Protein AF-A0A3L6GAT9-F1 (afdb_monomer)

Nearest PDB structures (foldseek):
  6v62-assembly1_A  TM=6.858E-01  e=1.566E-19  Homo sapiens
  6ox1-assembly2_B  TM=6.968E-01  e=5.888E-19  Homo sapiens
  7edz-assembly1_D  TM=7.170E-01  e=5.098E-13  Homo sapiens
  6ai8-assembly1_A  TM=8.406E-01  e=4.419E-10  Saccharomyces cerevisiae S288C
  6aim-assembly1_A  TM=8.167E-01  e=2.389E-10  Saccharomyces cerevisiae S288C

Mean predicted aligned error: 16.29 Å

InterPro domains:
  IPR007085 DNA/pantothenate metabolism flavoprotein, C-terminal [PF04127] (116-221)
  IPR035929 CoaB-like superfamily [G3DSA:3.40.50.10300] (31-261)
  IPR035929 CoaB-like superfamily [SSF102645] (46-242)
  IPR046341 SET domain superfamily [SSF82199] (352-598)
  IPR050600 SETD3/SETD6 methyltransferase [PTHR13271] (347-695)

Organism: Zea mays (NCBI:txid4577)

Sequence (736 aa):
MAMDPSVAARQSEEAAEAFFRAAPPLRDRDRLAASLADFLARHSAGNGSKQPYCRFLPEDSFLDLFELGEDSEIQVPQSHSSVVKAAISNYRKAIDECLLLKLPFTTIFEYLQLLQMVATSMNCLGHRGMFYLAAAVSDFYVPWESMAKHKIESAGGPLNMQLNQVPKMLFILRKNWAPAAFCVSFKLETDPNILLQKAEMALKKYGMNVVVANELANYKDVVVMVTSNGGRTTMILEKRNLSCEIQIPVACSAVDALKLLDHIIEAARVVYMDELELYFAGDDVGPFSARNELESLNLLLKTMKNLLLTSNTAAKEVLQILHDEIVVKLKSVGKSDDAWMVVQTQNHDAEDSLLKWGEHLEGLDFQGAGRGMIASESICVGDIALEIPESLIISDELLCQSEVFLALKDFNNITSETMLLLWSMRERYNLGSKFKPYFDTLPANFNTGLSFGIDALAALEGTLLFDEIIQARQHLRQQYDELFPLLCTNFPEIFRKDVCTWDDFLWACELWYSNSMMIVLSSGKLSTCLVPVAGLLNHSVSPHILNYGRVDEATKSLKFPLSRPCDAGEQCFLSYGKHPGSHLVTFYGFLPRGDNPYDVIPLDLDTSEDDEGIAAQPSATTSQTTHMVRGTWLSTSGGFPTYGLPQPLLTHLRAALGCEVDEPAAEADMKESDKVVLETILSIFSPMLEALLPEQDDPNRESASWDVKLASDYKDLQRKIVSSIVTSCTSALENL

Foldseek 3Di:
DDDDLVVLLVVLVVLVVVQLVLFDDAPPVVVLLVLLLVLVVLDQADDDDDLVLCVLQPPADPPLQWFQDPVRDIDGPPVCRVSVVVSCVVVVCCVVSSVDDDDDDDDPRNVVVSVLSNQQSCLVNFQRAEAAAPDDDDQWDQRPVRDDPDDDDPVPDDDDGDIDGDRPCLQCSCPPRRVRYAYEEEDEDQDPVCQVVVQVVCCVSSVHQWYWTAHPVQNQFWIWIAGPVRDIDIDGHDDPPDDDDQDDDLDDDLVVLVVSLVVQLLSLLVSQDDPLCVLFQVPHSDPLFLLSNLSSLLVLLVVLVVCCVVDDPSNNVSSVSSNVVSQVSLQCRPPPDPPPFPWDDDDDPLVVVVCVQWDFWDWTQGPQQGIFIFGQAKFAFFGFRGKAFLVQKAWLVVLCPDPLCVQPVPPPPQDSLNSSLLCLLQLLVPPPDPCVSLSVPDDPAAQALLPFDPLLLVLLPLDPLSVVSVVVNVVLVVVLVVPLVVCCVRPVVSRPPVSSDSRSSVRSQLCQLAAWDFALALVRDTTTIGNRVVSSAAAASNAQFEDWHYQDNVRNITTTGGSGMHHNRGTHHYHPDLDELSSCRHRHNHGHPDFRSSHKDKDWDWLDPDDDDDDDDDDDDTDTDIDIFWQLVSRPDCAPPALSGRPSVLVVLLVSVVVDDRDPPDPVSNLVSSLVSLVVLLVVLVVSLVSLDDPDDDPCLVVDDSSNVRSNVVSVNVNNRSVNSNVSSVVRNVVD

Structure (mmCIF, N/CA/C/O backbone):
data_AF-A0A3L6GAT9-F1
#
_entry.id   AF-A0A3L6GAT9-F1
#
loop_
_atom_site.group_PDB
_atom_site.id
_atom_site.type_symbol
_atom_site.label_atom_id
_atom_site.label_alt_id
_atom_site.label_comp_id
_atom_site.label_asym_id
_atom_site.label_entity_id
_atom_site.label_seq_id
_atom_site.pdbx_PDB_ins_code
_atom_site.Cartn_x
_atom_site.Cartn_y
_atom_site.Cartn_z
_atom_site.occupancy
_atom_site.B_iso_or_equiv
_atom_site.auth_seq_id
_atom_site.auth_comp_id
_atom_site.auth_asym_id
_atom_site.auth_atom_id
_atom_site.pdbx_PDB_model_num
ATOM 1 N N . MET A 1 1 ? 15.311 -3.033 39.488 1.00 32.75 1 MET A N 1
ATOM 2 C CA . MET A 1 1 ? 16.610 -2.855 40.177 1.00 32.75 1 MET A CA 1
ATOM 3 C C . MET A 1 1 ? 17.688 -2.796 39.110 1.00 32.75 1 MET A C 1
ATOM 5 O O . MET A 1 1 ? 17.891 -3.794 38.434 1.00 32.75 1 MET A O 1
ATOM 9 N N . ALA A 1 2 ? 18.286 -1.628 38.868 1.00 35.41 2 ALA A N 1
ATOM 10 C CA . ALA A 1 2 ? 19.364 -1.511 37.888 1.00 35.41 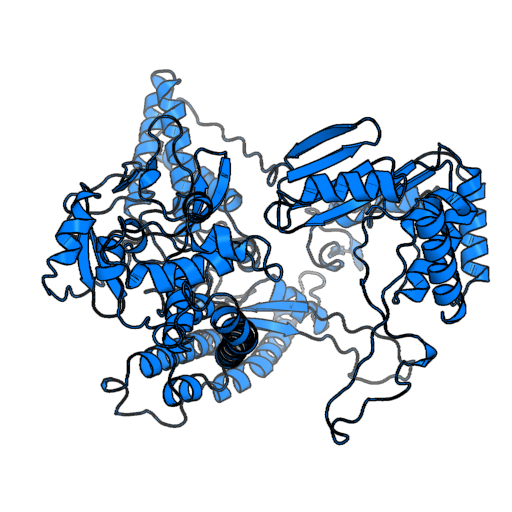2 ALA A CA 1
ATOM 11 C C . ALA A 1 2 ? 20.569 -2.327 38.380 1.00 35.41 2 ALA A C 1
ATOM 13 O O . ALA A 1 2 ? 21.009 -2.142 39.513 1.00 35.41 2 ALA A O 1
ATOM 14 N N . MET A 1 3 ? 21.041 -3.260 37.552 1.00 43.78 3 MET A N 1
ATOM 15 C CA . MET A 1 3 ? 22.268 -4.019 37.798 1.00 43.78 3 MET A CA 1
ATOM 16 C C . MET A 1 3 ? 23.421 -3.045 38.063 1.00 43.78 3 MET A C 1
ATOM 18 O O . MET A 1 3 ? 23.527 -2.024 37.379 1.00 43.78 3 MET A O 1
ATOM 22 N N . ASP A 1 4 ? 24.279 -3.362 39.033 1.00 49.47 4 ASP A N 1
ATOM 23 C CA . ASP A 1 4 ? 25.516 -2.615 39.264 1.00 49.47 4 ASP A CA 1
ATOM 24 C C . ASP A 1 4 ? 26.302 -2.529 37.935 1.00 49.47 4 ASP A C 1
ATOM 26 O O . ASP A 1 4 ? 26.558 -3.572 37.315 1.00 49.47 4 ASP A O 1
ATOM 30 N N . PRO A 1 5 ? 26.677 -1.323 37.464 1.00 54.59 5 PRO A N 1
ATOM 31 C CA . PRO A 1 5 ? 27.430 -1.140 36.224 1.00 54.59 5 PRO A CA 1
ATOM 32 C C . PRO A 1 5 ? 28.702 -1.998 36.145 1.00 54.59 5 PRO A C 1
ATOM 34 O O . PRO A 1 5 ? 29.105 -2.406 35.056 1.00 54.59 5 PRO A O 1
ATOM 37 N N . SER A 1 6 ? 29.317 -2.314 37.290 1.00 58.09 6 SER A N 1
ATOM 38 C CA . SER A 1 6 ? 30.503 -3.173 37.370 1.00 58.09 6 SER A CA 1
ATOM 39 C C . SER A 1 6 ? 30.207 -4.652 37.078 1.00 58.09 6 SER A C 1
ATOM 41 O O . SER A 1 6 ? 31.057 -5.347 36.520 1.00 58.09 6 SER A O 1
ATOM 43 N N . VAL A 1 7 ? 28.996 -5.126 37.383 1.00 61.75 7 VAL A N 1
ATOM 44 C CA . VAL A 1 7 ? 28.541 -6.503 37.126 1.00 61.75 7 VAL A CA 1
ATOM 45 C C . VAL A 1 7 ? 28.149 -6.675 35.659 1.00 61.75 7 VAL A C 1
ATOM 47 O O . VAL A 1 7 ? 28.583 -7.629 35.017 1.00 61.75 7 VAL A O 1
ATOM 50 N N . ALA A 1 8 ? 27.409 -5.717 35.094 1.00 61.12 8 ALA A N 1
ATOM 51 C CA . ALA A 1 8 ? 27.036 -5.730 33.675 1.00 61.12 8 ALA A CA 1
ATOM 52 C C . ALA A 1 8 ? 28.263 -5.638 32.743 1.00 61.12 8 ALA A C 1
ATOM 54 O O . ALA A 1 8 ? 28.286 -6.244 31.668 1.00 61.12 8 ALA A O 1
ATOM 55 N N . ALA A 1 9 ? 29.299 -4.911 33.173 1.00 64.62 9 ALA A N 1
ATOM 56 C CA . ALA A 1 9 ? 30.579 -4.832 32.478 1.00 64.62 9 ALA A CA 1
ATOM 57 C C . ALA A 1 9 ? 31.290 -6.193 32.416 1.00 64.62 9 ALA A C 1
ATOM 59 O O . ALA A 1 9 ? 31.691 -6.616 31.334 1.00 64.62 9 ALA A O 1
ATOM 60 N N . ARG A 1 10 ? 31.396 -6.893 33.555 1.00 70.81 10 ARG A N 1
ATOM 61 C CA . ARG A 1 10 ? 32.027 -8.224 33.629 1.00 70.81 10 ARG A CA 1
ATOM 62 C C . ARG A 1 10 ? 31.291 -9.257 32.781 1.00 70.81 10 ARG A C 1
ATOM 64 O O . ARG A 1 10 ? 31.927 -9.979 32.028 1.00 70.81 10 ARG A O 1
ATOM 71 N N . GLN A 1 11 ? 29.959 -9.262 32.822 1.00 75.12 11 GLN A N 1
ATOM 72 C CA . GLN A 1 11 ? 29.154 -10.165 31.991 1.00 75.12 11 GLN A CA 1
ATOM 73 C C . GLN A 1 11 ? 29.335 -9.908 30.490 1.00 75.12 11 GLN A C 1
ATOM 75 O O . GLN A 1 11 ? 29.373 -10.848 29.701 1.00 75.12 11 GLN A O 1
ATOM 80 N N . SER A 1 12 ? 29.465 -8.640 30.086 1.00 74.12 12 SER A N 1
ATOM 81 C CA . SER A 1 12 ? 29.700 -8.291 28.680 1.00 74.12 12 SER A CA 1
ATOM 82 C C . SER A 1 12 ? 31.078 -8.764 28.205 1.00 74.12 12 SER A C 1
ATOM 84 O O . SER A 1 12 ? 31.193 -9.276 27.094 1.00 74.12 12 SER A O 1
ATOM 86 N N . GLU A 1 13 ? 32.105 -8.621 29.049 1.00 80.69 13 GLU A N 1
ATOM 87 C CA . GLU A 1 13 ? 33.470 -9.098 28.785 1.00 80.69 13 GLU A CA 1
ATOM 88 C C . GLU A 1 13 ? 33.520 -10.633 28.681 1.00 80.69 13 GLU A C 1
ATOM 90 O O . GLU A 1 13 ? 33.992 -11.157 27.673 1.00 80.69 13 GLU A O 1
ATOM 95 N N . GLU A 1 14 ? 32.942 -11.353 29.647 1.00 82.12 14 GLU A N 1
ATOM 96 C CA . GLU A 1 14 ? 32.884 -12.824 29.645 1.00 82.12 14 GLU A CA 1
ATOM 97 C C . GLU A 1 14 ? 32.132 -13.381 28.426 1.00 82.12 14 GLU A C 1
ATOM 99 O O . GLU A 1 14 ? 32.587 -14.336 27.790 1.00 82.12 14 GLU A O 1
ATOM 104 N N . ALA A 1 15 ? 31.001 -12.770 28.057 1.00 82.31 15 ALA A N 1
ATOM 105 C CA . ALA A 1 15 ? 30.215 -13.187 26.897 1.00 82.31 15 ALA A CA 1
ATOM 106 C C . ALA A 1 15 ? 30.979 -12.998 25.578 1.00 82.31 15 ALA A C 1
ATOM 108 O O . ALA A 1 15 ? 30.905 -13.846 24.686 1.00 82.31 15 ALA A O 1
ATOM 109 N N . ALA A 1 16 ? 31.740 -11.910 25.446 1.00 84.62 16 ALA A N 1
ATOM 110 C CA . ALA A 1 16 ? 32.563 -11.689 24.266 1.00 84.62 16 ALA A CA 1
ATOM 111 C C . ALA A 1 16 ? 33.747 -12.656 24.193 1.00 84.62 16 ALA A C 1
ATOM 113 O O . ALA A 1 16 ? 34.028 -13.195 23.125 1.00 84.62 16 ALA A O 1
ATOM 114 N N . GLU A 1 17 ? 34.415 -12.927 25.316 1.00 84.75 17 GLU A N 1
ATOM 115 C CA . GLU A 1 17 ? 35.483 -13.930 25.371 1.00 84.75 17 GLU A CA 1
ATOM 116 C C . GLU A 1 17 ? 34.977 -15.335 25.030 1.00 84.75 17 GLU A C 1
ATOM 118 O O . GLU A 1 17 ? 35.671 -16.102 24.359 1.00 84.75 17 GLU A O 1
ATOM 123 N N . ALA A 1 18 ? 33.774 -15.695 25.480 1.00 83.38 18 ALA A N 1
ATOM 124 C CA . ALA A 1 18 ? 33.131 -16.946 25.095 1.00 83.38 18 ALA A CA 1
ATOM 125 C C . ALA A 1 18 ? 32.853 -16.992 23.583 1.00 83.38 18 ALA A C 1
ATOM 127 O O . ALA A 1 18 ? 33.202 -17.977 22.933 1.00 83.38 18 ALA A O 1
ATOM 128 N N . PHE A 1 19 ? 32.317 -15.910 23.008 1.00 87.56 19 PHE A N 1
ATOM 129 C CA . PHE A 1 19 ? 32.063 -15.809 21.569 1.00 87.56 19 PHE A CA 1
ATOM 130 C C . PHE A 1 19 ? 33.339 -15.970 20.735 1.00 87.56 19 PHE A C 1
ATOM 132 O O . PHE A 1 19 ? 33.370 -16.787 19.819 1.00 87.56 19 PHE A O 1
ATOM 139 N N . PHE A 1 20 ? 34.415 -15.245 21.062 1.00 86.75 20 PHE A N 1
ATOM 140 C CA . PHE A 1 20 ? 35.669 -15.330 20.304 1.00 86.75 20 PHE A CA 1
ATOM 141 C C . PHE A 1 20 ? 36.368 -16.683 20.447 1.00 86.75 20 PHE A C 1
ATOM 143 O O . PHE A 1 20 ? 37.030 -17.114 19.507 1.00 86.75 20 PHE A O 1
ATOM 150 N N . ARG A 1 21 ? 36.208 -17.378 21.582 1.00 82.94 21 ARG A N 1
ATOM 151 C CA . ARG A 1 21 ? 36.692 -18.761 21.737 1.00 82.94 21 ARG A CA 1
ATOM 152 C C . ARG A 1 21 ? 35.924 -19.754 20.870 1.00 82.94 21 ARG A C 1
ATOM 154 O O . ARG A 1 21 ? 36.525 -20.705 20.387 1.00 82.94 21 ARG A O 1
ATOM 161 N N . ALA A 1 22 ? 34.625 -19.533 20.691 1.00 78.44 22 ALA A N 1
ATOM 162 C CA . ALA A 1 22 ? 33.768 -20.373 19.862 1.00 78.44 22 ALA A CA 1
ATOM 163 C C . ALA A 1 22 ? 33.814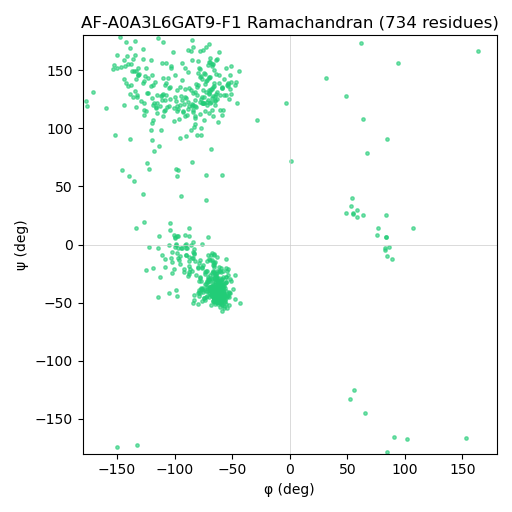 -20.002 18.367 1.00 78.44 22 ALA A C 1
ATOM 165 O O . ALA A 1 22 ? 33.207 -20.694 17.555 1.00 78.44 22 ALA A O 1
ATOM 166 N N . ALA A 1 23 ? 34.497 -18.918 17.990 1.00 83.75 23 ALA A N 1
ATOM 167 C CA . ALA A 1 23 ? 34.569 -18.457 16.610 1.00 83.75 23 ALA A CA 1
ATOM 168 C C . ALA A 1 23 ? 35.565 -19.290 15.775 1.00 83.75 23 ALA A C 1
ATOM 170 O O . ALA A 1 23 ? 36.632 -19.655 16.279 1.00 83.75 23 ALA A O 1
ATOM 171 N N . PRO A 1 24 ? 35.281 -19.547 14.485 1.00 83.62 24 PRO A N 1
ATOM 172 C CA . PRO A 1 24 ? 36.266 -20.130 13.582 1.00 83.62 24 PRO A CA 1
ATOM 173 C C . PRO A 1 24 ? 37.485 -19.207 13.393 1.00 83.62 24 PRO A C 1
ATOM 175 O O . PRO A 1 24 ? 37.400 -17.996 13.631 1.00 83.62 24 PRO A O 1
ATOM 178 N N . PRO A 1 25 ? 38.635 -19.743 12.943 1.00 81.62 25 PRO A N 1
ATOM 179 C CA . PRO A 1 25 ? 39.777 -18.922 12.561 1.00 81.62 25 PRO A CA 1
ATOM 180 C C . PRO A 1 25 ? 39.405 -17.941 11.445 1.00 81.62 25 PRO A C 1
ATOM 182 O O . PRO A 1 25 ? 38.805 -18.337 10.447 1.00 81.62 25 PRO A O 1
ATOM 185 N N . LEU A 1 26 ? 39.812 -16.678 11.587 1.00 81.44 26 LEU A N 1
ATOM 186 C CA . LEU A 1 26 ? 39.624 -15.684 10.535 1.00 81.44 26 LEU A CA 1
ATOM 187 C C . LEU A 1 26 ? 40.509 -16.024 9.328 1.00 81.44 26 LEU A C 1
ATOM 189 O O . LEU A 1 26 ? 41.736 -16.118 9.455 1.00 81.44 26 LEU A O 1
ATOM 193 N N . ARG A 1 27 ? 39.891 -16.184 8.158 1.00 76.94 27 ARG A N 1
ATOM 194 C CA . ARG A 1 27 ? 40.597 -16.419 6.894 1.00 76.94 27 ARG A CA 1
ATOM 195 C C . ARG A 1 27 ? 41.519 -15.236 6.571 1.00 76.94 27 ARG A C 1
ATOM 197 O O . ARG A 1 27 ? 41.159 -14.087 6.798 1.00 76.94 27 ARG A O 1
ATOM 204 N N . ASP A 1 28 ? 42.722 -15.519 6.070 1.00 77.50 28 ASP A N 1
ATOM 205 C CA . ASP A 1 28 ? 43.710 -14.512 5.640 1.00 77.50 28 ASP A CA 1
ATOM 206 C C . ASP A 1 28 ? 44.088 -13.452 6.701 1.00 77.50 28 ASP A C 1
ATOM 208 O O . ASP A 1 28 ? 44.513 -12.341 6.369 1.00 77.50 28 ASP A O 1
ATOM 212 N N . ARG A 1 29 ? 43.981 -13.798 7.994 1.00 81.00 29 ARG A N 1
ATOM 213 C CA . ARG A 1 29 ? 44.222 -12.894 9.135 1.00 81.00 29 ARG A CA 1
ATOM 214 C C . ARG A 1 29 ? 45.520 -12.088 9.036 1.00 81.00 29 ARG A C 1
ATOM 216 O O . ARG A 1 29 ? 45.495 -10.886 9.285 1.00 81.00 29 ARG A O 1
ATOM 223 N N . ASP A 1 30 ? 46.639 -12.724 8.691 1.00 80.19 30 ASP A N 1
ATOM 224 C CA . ASP A 1 30 ? 47.949 -12.057 8.647 1.00 80.19 30 ASP A CA 1
ATOM 225 C C . ASP A 1 30 ? 48.032 -11.029 7.512 1.00 80.19 30 ASP A C 1
ATOM 227 O O . ASP A 1 30 ? 48.569 -9.935 7.696 1.00 80.19 30 ASP A O 1
ATOM 231 N N . ARG A 1 31 ? 47.427 -11.334 6.357 1.00 80.00 31 ARG A N 1
ATOM 232 C CA . ARG A 1 31 ? 47.324 -10.401 5.228 1.00 80.00 31 ARG A CA 1
ATOM 233 C C . ARG A 1 31 ? 46.460 -9.198 5.600 1.00 80.00 31 ARG A C 1
ATOM 235 O O . ARG A 1 31 ? 46.859 -8.065 5.349 1.00 80.00 31 ARG A O 1
ATOM 242 N N . LEU A 1 32 ? 45.310 -9.436 6.233 1.00 80.38 32 LEU A N 1
ATOM 243 C CA . LEU A 1 32 ? 44.405 -8.379 6.693 1.00 80.38 32 LEU A CA 1
ATOM 244 C C . LEU A 1 32 ? 45.062 -7.485 7.750 1.00 80.38 32 LEU A C 1
ATOM 246 O O . LEU A 1 32 ? 44.951 -6.263 7.679 1.00 80.38 32 LEU A O 1
ATOM 250 N N . ALA A 1 33 ? 45.787 -8.082 8.700 1.00 78.81 33 ALA A N 1
ATOM 251 C CA . ALA A 1 33 ? 46.545 -7.347 9.706 1.00 78.81 33 ALA A CA 1
ATOM 252 C C . ALA A 1 33 ? 47.640 -6.476 9.070 1.00 78.81 33 ALA A C 1
ATOM 254 O O . ALA A 1 33 ? 47.794 -5.319 9.457 1.00 78.81 33 ALA A O 1
ATOM 255 N N . ALA A 1 34 ? 48.354 -6.992 8.064 1.00 75.31 34 ALA A N 1
ATOM 256 C CA . ALA A 1 34 ? 49.355 -6.230 7.323 1.00 75.31 34 ALA A CA 1
ATOM 257 C C . ALA A 1 34 ? 48.733 -5.061 6.541 1.00 75.31 34 ALA A C 1
ATOM 259 O O . ALA A 1 34 ? 49.227 -3.940 6.639 1.00 75.31 34 ALA A O 1
ATOM 260 N N . SER A 1 35 ? 47.621 -5.285 5.829 1.00 75.38 35 SER A N 1
ATOM 261 C CA . SER A 1 35 ? 46.900 -4.226 5.106 1.00 75.38 35 SER A CA 1
ATOM 262 C C . SER A 1 35 ? 46.361 -3.140 6.039 1.00 75.38 35 SER A C 1
ATOM 264 O O . SER A 1 35 ? 46.437 -1.958 5.719 1.00 75.38 35 SER A O 1
ATOM 266 N N . LEU A 1 36 ? 45.852 -3.521 7.212 1.00 75.38 36 LEU A N 1
ATOM 267 C CA . LEU A 1 36 ? 45.371 -2.579 8.219 1.00 75.38 36 LEU A CA 1
ATOM 268 C C . LEU A 1 36 ? 46.516 -1.772 8.847 1.00 75.38 36 LEU A C 1
ATOM 270 O O . LEU A 1 36 ? 46.395 -0.559 9.007 1.00 75.38 36 LEU A O 1
ATOM 274 N N . ALA A 1 37 ? 47.632 -2.422 9.182 1.00 73.81 37 ALA A N 1
ATOM 275 C CA . ALA A 1 37 ? 48.813 -1.750 9.718 1.00 73.81 37 ALA A CA 1
ATOM 276 C C . ALA A 1 37 ? 49.393 -0.743 8.714 1.00 73.81 37 ALA A C 1
ATOM 278 O O . ALA A 1 37 ? 49.726 0.380 9.086 1.00 73.81 37 ALA A O 1
ATOM 279 N N . ASP A 1 38 ? 49.455 -1.128 7.440 1.00 70.75 38 ASP A N 1
ATOM 280 C CA . ASP A 1 38 ? 49.905 -0.279 6.343 1.00 70.75 38 ASP A CA 1
ATOM 281 C C . ASP A 1 38 ? 48.975 0.924 6.111 1.00 70.75 38 ASP A C 1
ATOM 283 O O . ASP A 1 38 ? 49.433 2.063 6.009 1.00 70.75 38 ASP A O 1
ATOM 287 N N . PHE A 1 39 ? 47.660 0.695 6.126 1.00 69.25 39 PHE A N 1
ATOM 288 C CA . PHE A 1 39 ? 46.654 1.752 6.026 1.00 69.25 39 PHE A CA 1
ATOM 289 C C . PHE A 1 39 ? 46.784 2.782 7.160 1.00 69.25 39 PHE A C 1
ATOM 291 O O . PHE A 1 39 ? 46.800 3.989 6.909 1.00 69.25 39 PHE A O 1
ATOM 298 N N . LEU A 1 40 ? 46.930 2.315 8.405 1.00 64.38 40 LEU A N 1
ATOM 299 C CA . LEU A 1 40 ? 47.051 3.173 9.588 1.00 64.38 40 LEU A CA 1
ATOM 300 C C . LEU A 1 40 ? 48.399 3.895 9.672 1.00 64.38 40 LEU A C 1
ATOM 302 O O . LEU A 1 40 ? 48.452 5.027 10.145 1.00 64.38 40 LEU A O 1
ATOM 306 N N . ALA A 1 41 ? 49.484 3.282 9.192 1.00 61.84 41 ALA A N 1
ATOM 307 C CA . ALA A 1 41 ? 50.794 3.928 9.129 1.00 61.84 41 ALA A CA 1
ATOM 308 C C . ALA A 1 41 ? 50.795 5.153 8.198 1.00 61.84 41 ALA A C 1
ATOM 310 O O . ALA A 1 41 ? 51.527 6.113 8.438 1.00 61.84 41 ALA A O 1
ATOM 311 N N . ARG A 1 42 ? 49.958 5.133 7.154 1.00 61.31 42 ARG A N 1
ATOM 312 C CA . ARG A 1 42 ? 49.856 6.202 6.151 1.00 61.31 42 ARG A CA 1
ATOM 313 C C . ARG A 1 42 ? 48.879 7.320 6.537 1.00 61.31 42 ARG A C 1
ATOM 315 O O . ARG A 1 42 ? 48.948 8.392 5.944 1.00 61.31 42 ARG A O 1
ATOM 322 N N . HIS A 1 43 ? 48.013 7.122 7.541 1.00 53.16 43 HIS A N 1
ATOM 323 C CA . HIS A 1 43 ? 46.888 8.029 7.805 1.00 53.16 43 HIS A CA 1
ATOM 324 C C . HIS A 1 43 ? 46.692 8.375 9.280 1.00 53.16 43 HIS A C 1
ATOM 326 O O . HIS A 1 43 ? 46.499 7.514 10.134 1.00 53.16 43 HIS A O 1
ATOM 332 N N . SER A 1 44 ? 46.634 9.679 9.574 1.00 40.69 44 SER A N 1
ATOM 333 C CA . SER A 1 44 ? 46.157 10.189 10.863 1.00 40.69 44 SER A CA 1
ATOM 334 C C . SER A 1 44 ? 45.285 11.450 10.736 1.00 40.69 44 SER A C 1
ATOM 336 O O . SER A 1 44 ? 45.608 12.475 11.328 1.00 40.69 44 SER A O 1
ATOM 338 N N . ALA A 1 45 ? 44.166 11.362 9.995 1.00 31.77 45 ALA A N 1
ATOM 339 C CA . ALA A 1 45 ? 42.954 12.198 10.148 1.00 31.77 45 ALA A CA 1
ATOM 340 C C . ALA A 1 45 ? 41.802 11.786 9.183 1.00 31.77 45 ALA A C 1
ATOM 342 O O . ALA A 1 45 ? 41.990 11.841 7.976 1.00 31.77 45 ALA A O 1
ATOM 343 N N . GLY A 1 46 ? 40.615 11.465 9.738 1.00 30.12 46 GLY A N 1
ATOM 344 C CA . GLY A 1 46 ? 39.256 11.832 9.251 1.00 30.12 46 GLY A CA 1
ATOM 345 C C . GLY A 1 46 ? 38.484 11.015 8.172 1.00 30.12 46 GLY A C 1
ATOM 346 O O . GLY A 1 46 ? 38.556 11.361 7.004 1.00 30.12 46 GLY A O 1
ATOM 347 N N . ASN A 1 47 ? 37.670 10.033 8.627 1.00 29.91 47 ASN A N 1
ATOM 348 C CA . ASN A 1 47 ? 36.259 9.591 8.340 1.00 29.91 47 ASN A CA 1
ATOM 349 C C . ASN A 1 47 ? 35.574 9.743 6.945 1.00 29.91 47 ASN A C 1
ATOM 351 O O . ASN A 1 47 ? 35.637 10.820 6.375 1.00 29.91 47 ASN A O 1
ATOM 355 N N . GLY A 1 48 ? 34.712 8.850 6.394 1.00 29.91 48 GLY A N 1
ATOM 356 C CA . GLY A 1 48 ? 34.156 7.509 6.725 1.00 29.91 48 GLY A CA 1
ATOM 357 C C . GLY A 1 48 ? 32.874 7.139 5.887 1.00 29.91 48 GLY A C 1
ATOM 358 O O . GLY A 1 48 ? 32.246 8.034 5.328 1.00 29.91 48 GLY A O 1
ATOM 359 N N . SER A 1 49 ? 32.444 5.849 5.900 1.00 31.25 49 SER A N 1
ATOM 360 C CA . SER A 1 49 ? 31.112 5.230 5.544 1.00 31.25 49 SER A CA 1
ATOM 361 C C . SER A 1 49 ? 30.798 4.663 4.122 1.00 31.25 49 SER A C 1
ATOM 363 O O . SER A 1 49 ? 31.435 5.042 3.148 1.00 31.25 49 SER A O 1
ATOM 365 N N . LYS A 1 50 ? 29.814 3.718 4.083 1.00 41.69 50 LYS A N 1
ATOM 366 C CA . LYS A 1 50 ? 29.151 2.918 3.002 1.00 41.69 50 LYS A CA 1
ATOM 367 C C . LYS A 1 50 ? 29.596 3.241 1.581 1.00 41.69 50 LYS A C 1
ATOM 369 O O . LYS A 1 50 ? 29.353 4.377 1.212 1.00 41.69 50 LYS A O 1
ATOM 374 N N . GLN A 1 51 ? 30.118 2.256 0.814 1.00 53.69 51 GLN A N 1
ATOM 375 C CA . GLN A 1 51 ? 30.624 2.372 -0.582 1.00 53.69 51 GLN A CA 1
ATOM 376 C C . GLN A 1 51 ? 30.514 3.821 -1.106 1.00 53.69 51 GLN A C 1
ATOM 378 O O . GLN A 1 51 ? 29.594 4.137 -1.860 1.00 53.69 51 GLN A O 1
ATOM 383 N N . PRO A 1 52 ? 31.363 4.742 -0.606 1.00 55.59 52 PRO A N 1
ATOM 384 C CA . PRO A 1 52 ? 30.993 6.160 -0.488 1.00 55.59 52 PRO A CA 1
ATOM 385 C C . PRO A 1 52 ? 30.797 6.843 -1.826 1.00 55.59 52 PRO A C 1
ATOM 387 O O . PRO A 1 52 ? 30.153 7.886 -1.880 1.00 55.59 52 PRO A O 1
ATOM 390 N N . TYR A 1 53 ? 31.329 6.222 -2.869 1.00 61.72 53 TYR A N 1
ATOM 391 C CA . TYR A 1 53 ? 31.295 6.663 -4.246 1.00 61.72 53 TYR A CA 1
ATOM 392 C C . TYR A 1 53 ? 30.218 5.938 -5.064 1.00 61.72 53 TYR A C 1
ATOM 394 O O . TYR A 1 53 ? 29.766 6.490 -6.055 1.00 61.72 53 TYR A O 1
ATOM 402 N N . CYS A 1 54 ? 29.749 4.763 -4.624 1.00 54.78 54 CYS A N 1
ATOM 403 C CA . CYS A 1 54 ? 28.720 3.987 -5.323 1.00 54.78 54 CYS A CA 1
ATOM 404 C C . CYS A 1 54 ? 27.300 4.486 -5.044 1.00 54.78 54 CYS A C 1
ATOM 406 O O . CYS A 1 54 ? 26.451 4.355 -5.901 1.00 54.78 54 CYS A O 1
ATOM 408 N N . ARG A 1 55 ? 27.040 5.126 -3.897 1.00 54.28 55 ARG A N 1
ATOM 409 C CA . ARG A 1 55 ? 25.734 5.770 -3.618 1.00 54.28 55 ARG A CA 1
ATOM 410 C C . ARG A 1 55 ? 25.403 6.962 -4.523 1.00 54.28 55 ARG A C 1
ATOM 412 O O . ARG A 1 55 ? 24.301 7.485 -4.455 1.00 54.28 55 ARG A O 1
ATOM 419 N N . PHE A 1 56 ? 26.414 7.490 -5.209 1.00 58.22 56 PHE A N 1
ATOM 420 C CA . PHE A 1 56 ? 26.250 8.575 -6.170 1.00 58.22 56 PHE A CA 1
ATOM 421 C C . PHE A 1 56 ? 26.106 8.031 -7.582 1.00 58.22 56 PHE A C 1
ATOM 423 O O . PHE A 1 56 ? 25.805 8.808 -8.475 1.00 58.22 56 PHE A O 1
ATOM 430 N N . LEU A 1 57 ? 26.353 6.734 -7.782 1.00 56.75 57 LEU A N 1
ATOM 431 C CA . LEU A 1 57 ? 25.982 6.085 -9.021 1.00 56.75 57 LEU A CA 1
ATOM 432 C C . LEU A 1 57 ? 24.448 5.986 -9.039 1.00 56.75 57 LEU A C 1
ATOM 434 O O . LEU A 1 57 ? 23.852 5.823 -7.968 1.00 56.75 57 LEU A O 1
ATOM 438 N N . PRO A 1 58 ? 23.827 6.134 -10.215 1.00 53.75 58 PRO A N 1
ATOM 439 C CA . PRO A 1 58 ? 22.432 5.765 -10.425 1.00 53.75 58 PRO A CA 1
ATOM 440 C C . PRO A 1 58 ? 22.103 4.403 -9.788 1.00 53.75 58 PRO A C 1
ATOM 442 O O . PRO A 1 58 ? 22.979 3.541 -9.702 1.00 53.75 58 PRO A O 1
ATOM 445 N N . GLU A 1 59 ? 20.860 4.206 -9.334 1.00 47.25 59 GLU A N 1
ATOM 446 C CA . GLU A 1 59 ? 20.394 2.906 -8.801 1.00 47.25 59 GLU A CA 1
ATOM 447 C C . GLU A 1 59 ? 20.227 1.829 -9.895 1.00 47.25 59 GLU A C 1
ATOM 449 O O . GLU A 1 59 ? 19.769 0.725 -9.604 1.00 47.25 59 GLU A O 1
ATOM 454 N N . ASP A 1 60 ? 20.630 2.145 -11.127 1.00 46.84 60 ASP A N 1
ATOM 455 C CA . ASP A 1 60 ? 20.680 1.248 -12.279 1.00 46.84 60 ASP A CA 1
ATOM 456 C C . ASP A 1 60 ? 21.630 0.059 -12.035 1.00 46.84 60 ASP A C 1
ATOM 458 O O . ASP A 1 60 ? 22.462 0.062 -11.114 1.00 46.84 60 ASP A O 1
ATOM 462 N N . SER A 1 61 ? 21.538 -0.980 -12.873 1.00 46.41 61 SER A N 1
ATOM 463 C CA . SER A 1 61 ? 22.493 -2.086 -12.816 1.00 46.41 61 SER A CA 1
ATOM 464 C C . SER A 1 61 ? 23.910 -1.538 -12.994 1.00 46.41 61 SER A C 1
ATOM 466 O O . SER A 1 61 ? 24.153 -0.634 -13.788 1.00 46.41 61 SER A O 1
ATOM 468 N N . PHE A 1 62 ? 24.888 -2.090 -12.272 1.00 46.56 62 PHE A N 1
ATOM 469 C CA . PHE A 1 62 ? 26.283 -1.631 -12.336 1.00 46.56 62 PHE A CA 1
ATOM 470 C C . PHE A 1 62 ? 26.850 -1.608 -13.770 1.00 46.56 62 PHE A C 1
ATOM 472 O O . PHE A 1 62 ? 27.757 -0.825 -14.052 1.00 46.56 62 PHE A O 1
ATOM 479 N N . LEU A 1 63 ? 26.314 -2.455 -14.654 1.00 53.09 63 LEU A N 1
ATOM 480 C CA . LEU A 1 63 ? 26.680 -2.529 -16.067 1.00 53.09 63 LEU A CA 1
ATOM 481 C C . LEU A 1 63 ? 26.043 -1.414 -16.917 1.00 53.09 63 LEU A C 1
ATOM 483 O O . LEU A 1 63 ? 26.700 -0.939 -17.833 1.00 53.09 63 LEU A O 1
ATOM 487 N N . ASP A 1 64 ? 24.867 -0.893 -16.544 1.00 62.66 64 ASP A N 1
ATOM 488 C CA . ASP A 1 64 ? 24.161 0.213 -17.234 1.00 62.66 64 ASP A CA 1
ATOM 489 C C . ASP A 1 64 ? 24.905 1.563 -17.120 1.00 62.66 64 ASP A C 1
ATOM 491 O O . ASP A 1 64 ? 24.556 2.581 -17.725 1.00 62.66 64 ASP A O 1
ATOM 495 N N . LEU A 1 65 ? 25.961 1.589 -16.308 1.00 57.75 65 LEU A N 1
ATOM 496 C CA . LEU A 1 65 ? 26.872 2.718 -16.160 1.00 57.75 65 LEU A CA 1
ATOM 497 C C . LEU A 1 65 ? 27.954 2.747 -17.245 1.00 57.75 65 LEU A C 1
ATOM 499 O O . LEU A 1 65 ? 28.761 3.679 -17.251 1.00 57.75 65 LEU A O 1
ATOM 503 N N . PHE A 1 66 ? 28.001 1.747 -18.126 1.00 72.31 66 PHE A N 1
ATOM 504 C CA . PHE A 1 66 ? 29.012 1.594 -19.161 1.00 72.31 66 PHE A CA 1
ATOM 505 C C . PHE A 1 66 ? 28.365 1.290 -20.523 1.00 72.31 66 PHE A C 1
ATOM 507 O O . PHE A 1 66 ? 27.335 0.636 -20.598 1.00 72.31 66 PHE A O 1
ATOM 514 N N . GLU A 1 67 ? 28.968 1.787 -21.599 1.00 74.12 67 GLU A N 1
ATOM 515 C CA . GLU A 1 67 ? 28.603 1.524 -22.998 1.00 74.12 67 GLU A CA 1
ATOM 516 C C . GLU A 1 67 ? 29.875 1.225 -23.794 1.00 74.12 67 GLU A C 1
ATOM 518 O O . GLU A 1 67 ? 30.974 1.558 -23.351 1.00 74.12 67 GLU A O 1
ATOM 523 N N . LEU A 1 68 ? 29.762 0.628 -24.973 1.00 76.06 68 LEU A N 1
ATOM 524 C CA . LEU A 1 68 ? 30.905 0.431 -25.861 1.00 76.06 68 LEU A CA 1
ATOM 525 C C . LEU A 1 68 ? 31.010 1.592 -26.858 1.00 76.06 68 LEU A C 1
ATOM 527 O O . LEU A 1 68 ? 30.053 1.929 -27.549 1.00 76.06 68 LEU A O 1
ATOM 531 N N . GLY A 1 69 ? 32.173 2.250 -26.880 1.00 67.12 69 GLY A N 1
ATOM 532 C CA . GLY A 1 69 ? 32.482 3.328 -27.822 1.00 67.12 69 GLY A CA 1
ATOM 533 C C . GLY A 1 69 ? 32.997 2.811 -29.170 1.00 67.12 69 GLY A C 1
ATOM 534 O O . GLY A 1 69 ? 33.358 1.644 -29.285 1.00 67.12 69 GLY A O 1
ATOM 535 N N . GLU A 1 70 ? 33.112 3.710 -30.157 1.00 69.38 70 GLU A N 1
ATOM 536 C CA . GLU A 1 70 ? 33.427 3.414 -31.579 1.00 69.38 70 GLU A CA 1
ATOM 537 C C . GLU A 1 70 ? 34.703 2.568 -31.824 1.00 69.38 70 GLU A C 1
ATOM 539 O O . GLU A 1 70 ? 34.848 1.941 -32.868 1.00 69.38 70 GLU A O 1
ATOM 544 N N . ASP A 1 71 ? 35.639 2.521 -30.868 1.00 72.25 71 ASP A N 1
ATOM 545 C CA . ASP A 1 71 ? 36.883 1.735 -30.954 1.00 72.25 71 ASP A CA 1
ATOM 546 C C . ASP A 1 71 ? 36.845 0.435 -30.107 1.00 72.25 71 ASP A C 1
ATOM 548 O O . ASP A 1 71 ? 37.892 -0.116 -29.758 1.00 72.25 71 ASP A O 1
ATOM 552 N N . SER A 1 72 ? 35.653 -0.046 -29.721 1.00 65.94 72 SER A N 1
ATOM 553 C CA . SER A 1 72 ? 35.455 -1.149 -28.755 1.00 65.94 72 SER A CA 1
ATOM 554 C C . SER A 1 72 ? 36.064 -0.880 -27.368 1.00 65.94 72 SER A C 1
ATOM 556 O O . SER A 1 72 ? 36.381 -1.801 -26.611 1.00 65.94 72 SER A O 1
ATOM 558 N N . GLU A 1 73 ? 36.247 0.394 -27.015 1.00 64.56 73 GLU A N 1
ATOM 559 C CA . GLU A 1 73 ? 36.633 0.793 -25.664 1.00 64.56 73 GLU A CA 1
ATOM 560 C C . GLU A 1 73 ? 35.382 0.961 -24.799 1.00 64.56 73 GLU A C 1
ATOM 562 O O . GLU A 1 73 ? 34.413 1.592 -25.214 1.00 64.56 73 GLU A O 1
ATOM 567 N N . ILE A 1 74 ? 35.412 0.429 -23.575 1.00 74.69 74 ILE A N 1
ATOM 568 C CA . ILE A 1 74 ? 34.337 0.625 -22.598 1.00 74.69 74 ILE A CA 1
ATOM 569 C C . ILE A 1 74 ? 34.326 2.100 -22.179 1.00 74.69 74 ILE A C 1
ATOM 571 O O . ILE A 1 74 ? 35.275 2.604 -21.568 1.00 74.69 74 ILE A O 1
ATOM 575 N N . GLN A 1 75 ? 33.240 2.784 -22.500 1.00 79.25 75 GLN A N 1
ATOM 576 C CA . GLN A 1 75 ? 32.961 4.173 -22.173 1.00 79.25 75 GLN A CA 1
ATOM 577 C C . GLN A 1 75 ? 31.775 4.261 -21.209 1.00 79.25 75 GLN A C 1
ATOM 579 O O . GLN A 1 75 ? 31.226 3.260 -20.769 1.00 79.25 75 GLN A O 1
ATOM 584 N N . VAL A 1 76 ? 31.444 5.474 -20.783 1.00 78.50 76 VAL A N 1
ATOM 585 C CA . VAL A 1 76 ? 30.303 5.738 -19.904 1.00 78.50 76 VAL A CA 1
ATOM 586 C C . VAL A 1 76 ? 29.316 6.587 -20.701 1.00 78.50 76 VAL A C 1
ATOM 588 O O . VAL A 1 76 ? 29.752 7.656 -21.154 1.00 78.50 76 VAL A O 1
ATOM 591 N N . PRO A 1 77 ? 28.024 6.203 -20.776 1.00 78.31 77 PRO A N 1
ATOM 592 C CA . PRO A 1 77 ? 26.988 6.969 -21.459 1.00 78.31 77 PRO A CA 1
ATOM 593 C C . PRO A 1 77 ? 27.024 8.444 -21.108 1.00 78.31 77 PRO A C 1
ATOM 595 O O . PRO A 1 77 ? 27.211 8.816 -19.946 1.00 78.31 77 PRO A O 1
ATOM 598 N N . GLN A 1 78 ? 26.811 9.319 -22.089 1.00 76.75 78 GLN A N 1
ATOM 599 C CA . GLN A 1 78 ? 26.916 10.764 -21.868 1.00 76.75 78 GLN A CA 1
ATOM 600 C C . GLN A 1 78 ? 25.946 11.280 -20.784 1.00 76.75 78 GLN A C 1
ATOM 602 O O . GLN A 1 78 ? 26.292 12.213 -20.051 1.00 76.75 78 GLN A O 1
ATOM 607 N N . SER A 1 79 ? 24.793 10.622 -20.620 1.00 68.94 79 SER A N 1
ATOM 608 C CA . SER A 1 79 ? 23.811 10.833 -19.544 1.00 68.94 79 SER A CA 1
ATOM 609 C C . SER A 1 79 ? 24.391 10.600 -18.140 1.00 68.94 79 SER A C 1
ATOM 611 O O . SER A 1 79 ? 24.113 11.369 -17.219 1.00 68.94 79 SER A O 1
ATOM 613 N N . HIS A 1 80 ? 25.255 9.595 -17.977 1.00 68.38 80 HIS A N 1
ATOM 614 C CA . HIS A 1 80 ? 25.861 9.192 -16.701 1.00 68.38 80 HIS A CA 1
ATOM 615 C C . HIS A 1 80 ? 27.322 9.649 -16.551 1.00 68.38 80 HIS A C 1
ATOM 617 O O . HIS A 1 80 ? 27.873 9.644 -15.446 1.00 68.38 80 HIS A O 1
ATOM 623 N N . SER A 1 81 ? 27.940 10.122 -17.638 1.00 76.81 81 SER A N 1
ATOM 624 C CA . SER A 1 81 ? 29.366 10.449 -17.756 1.00 76.81 81 SER A CA 1
ATOM 625 C C . SER A 1 81 ? 29.854 11.386 -16.661 1.00 76.81 81 SER A C 1
ATOM 627 O O . SER A 1 81 ? 30.875 11.125 -16.029 1.00 76.81 81 SER A O 1
ATOM 629 N N . SER A 1 82 ? 29.109 12.451 -16.359 1.00 75.94 82 SER A N 1
ATOM 630 C CA . SER A 1 82 ? 29.504 13.410 -15.320 1.00 75.94 82 SER A CA 1
ATOM 631 C C . SER A 1 82 ? 29.542 12.784 -13.917 1.00 75.94 82 SER A C 1
ATOM 633 O O . SER A 1 82 ? 30.499 12.994 -13.166 1.00 75.94 82 SER A O 1
ATOM 635 N N . VAL A 1 83 ? 28.536 11.974 -13.590 1.00 72.56 83 VAL A N 1
ATOM 636 C CA . VAL A 1 83 ? 28.324 11.373 -12.271 1.00 72.56 83 VAL A CA 1
ATOM 637 C C . VAL A 1 83 ? 29.280 10.203 -12.042 1.00 72.56 83 VAL A C 1
ATOM 639 O O . VAL A 1 83 ? 29.990 10.170 -11.036 1.00 72.56 83 VAL A O 1
ATOM 642 N N . VAL A 1 84 ? 29.387 9.289 -13.008 1.00 73.50 84 VAL A N 1
ATOM 643 C CA . VAL A 1 84 ? 30.286 8.128 -12.949 1.00 73.50 84 VAL A CA 1
ATOM 644 C C . VAL A 1 84 ? 31.747 8.573 -12.997 1.00 73.50 84 VAL A C 1
ATOM 646 O O . VAL A 1 84 ? 32.557 8.090 -12.207 1.00 73.50 84 VAL A O 1
ATOM 649 N N . LYS A 1 85 ? 32.111 9.552 -13.839 1.00 77.44 85 LYS A N 1
ATOM 650 C CA . LYS A 1 85 ? 33.478 10.103 -13.864 1.00 77.44 85 LYS A CA 1
ATOM 651 C C . LYS A 1 85 ? 33.845 10.740 -12.531 1.00 77.44 85 LYS A C 1
ATOM 653 O O . LYS A 1 85 ? 34.961 10.536 -12.053 1.00 77.44 85 LYS A O 1
ATOM 658 N N . ALA A 1 86 ? 32.923 11.466 -11.899 1.00 73.69 86 ALA A N 1
ATOM 659 C CA . ALA A 1 86 ? 33.136 11.997 -10.559 1.00 73.69 86 ALA A CA 1
ATOM 660 C C . ALA A 1 86 ? 33.286 10.868 -9.523 1.00 73.69 86 ALA A C 1
ATOM 662 O O . ALA A 1 86 ? 34.224 10.896 -8.724 1.00 73.69 86 ALA A O 1
ATOM 663 N N . ALA A 1 87 ? 32.424 9.848 -9.555 1.00 72.06 87 ALA A N 1
ATOM 664 C CA . ALA A 1 87 ? 32.477 8.706 -8.645 1.00 72.06 87 ALA A CA 1
ATOM 665 C C . ALA A 1 87 ? 33.780 7.900 -8.787 1.00 72.06 87 ALA A C 1
ATOM 667 O O . ALA A 1 87 ? 34.461 7.670 -7.788 1.00 72.06 87 ALA A O 1
ATOM 668 N N . ILE A 1 88 ? 34.178 7.542 -10.012 1.00 73.88 88 ILE A N 1
ATOM 669 C CA . ILE A 1 88 ? 35.422 6.818 -10.314 1.00 73.88 88 ILE A CA 1
ATOM 670 C C . ILE A 1 88 ? 36.638 7.672 -9.972 1.00 73.88 88 ILE A C 1
ATOM 672 O O . ILE A 1 88 ? 37.560 7.166 -9.338 1.00 73.88 88 ILE A O 1
ATOM 676 N N . SER A 1 89 ? 36.661 8.954 -10.350 1.00 75.62 89 SER A N 1
ATOM 677 C CA . SER A 1 89 ? 37.781 9.844 -10.027 1.00 75.62 89 SER A CA 1
ATOM 678 C C . SER A 1 89 ? 37.968 9.958 -8.518 1.00 75.62 89 SER A C 1
ATOM 680 O O . SER A 1 89 ? 39.094 9.891 -8.034 1.00 75.62 89 SER A O 1
ATOM 682 N N . ASN A 1 90 ? 36.878 10.100 -7.765 1.00 73.69 90 ASN A N 1
ATOM 683 C CA . ASN A 1 90 ? 36.934 10.194 -6.312 1.00 73.69 90 ASN A CA 1
ATOM 684 C C . ASN A 1 90 ? 37.287 8.848 -5.659 1.00 73.69 90 ASN A C 1
ATOM 686 O O . ASN A 1 90 ? 38.066 8.826 -4.709 1.00 73.69 90 ASN A O 1
ATOM 690 N N . TYR A 1 91 ? 36.774 7.732 -6.187 1.00 71.38 91 TYR A N 1
ATOM 691 C CA . TYR A 1 91 ? 37.107 6.384 -5.727 1.00 71.38 91 TYR A CA 1
ATOM 692 C C . TYR A 1 91 ? 38.575 6.041 -5.980 1.00 71.38 91 TYR A C 1
ATOM 694 O O . TYR A 1 91 ? 39.270 5.652 -5.047 1.00 71.38 91 TYR A O 1
ATOM 702 N N . ARG A 1 92 ? 39.068 6.223 -7.211 1.00 73.56 92 ARG A N 1
ATOM 703 C CA . ARG A 1 92 ? 40.470 5.973 -7.573 1.00 73.56 92 ARG A CA 1
ATOM 704 C C . ARG A 1 92 ? 41.399 6.864 -6.778 1.00 73.56 92 ARG A C 1
ATOM 706 O O . ARG A 1 92 ? 42.299 6.340 -6.144 1.00 73.56 92 ARG A O 1
ATOM 713 N N . LYS A 1 93 ? 41.106 8.165 -6.686 1.00 77.00 93 LYS A N 1
ATOM 714 C CA . LYS A 1 93 ? 41.859 9.072 -5.817 1.00 77.00 93 LYS A CA 1
ATOM 715 C C . LYS A 1 93 ? 41.920 8.549 -4.381 1.00 77.00 93 LYS A C 1
ATOM 717 O O . LYS A 1 93 ? 42.990 8.533 -3.792 1.00 77.00 93 LYS A O 1
ATOM 722 N N . ALA A 1 94 ? 40.808 8.060 -3.833 1.00 70.69 94 ALA A N 1
ATOM 723 C CA . ALA A 1 94 ? 40.787 7.494 -2.489 1.00 70.69 94 ALA A CA 1
ATOM 724 C C . ALA A 1 94 ? 41.549 6.165 -2.360 1.00 70.69 94 ALA A C 1
ATOM 726 O O . ALA A 1 94 ? 42.092 5.893 -1.296 1.00 70.69 94 ALA A O 1
ATOM 727 N N . ILE A 1 95 ? 41.607 5.329 -3.396 1.00 72.44 95 ILE A N 1
ATOM 728 C CA . ILE A 1 95 ? 42.416 4.102 -3.391 1.00 72.44 95 ILE A CA 1
ATOM 729 C C . ILE A 1 95 ? 43.907 4.431 -3.549 1.00 72.44 95 ILE A C 1
ATOM 731 O O . ILE A 1 95 ? 44.719 3.936 -2.769 1.00 72.44 95 ILE A O 1
ATOM 735 N N . ASP A 1 96 ? 44.259 5.306 -4.490 1.00 74.38 96 ASP A N 1
ATOM 736 C CA . ASP A 1 96 ? 45.633 5.710 -4.809 1.00 74.38 96 ASP A CA 1
ATOM 737 C C . ASP A 1 96 ? 46.275 6.470 -3.644 1.00 74.38 96 ASP A C 1
ATOM 739 O O . ASP A 1 96 ? 47.405 6.186 -3.244 1.00 74.38 96 ASP A O 1
ATOM 743 N N . GLU A 1 97 ? 45.521 7.385 -3.028 1.00 76.25 97 GLU A N 1
ATOM 744 C CA . GLU A 1 97 ? 45.918 8.080 -1.800 1.00 76.25 97 GLU A CA 1
ATOM 745 C C . GLU A 1 97 ? 45.771 7.184 -0.557 1.00 76.25 97 GLU A C 1
ATOM 747 O O . GLU A 1 97 ? 46.096 7.613 0.544 1.00 76.25 97 GLU A O 1
ATOM 752 N N . CYS A 1 98 ? 45.336 5.924 -0.716 1.00 66.50 98 CYS A N 1
ATOM 753 C CA . CYS A 1 98 ? 45.169 4.934 0.351 1.00 66.50 98 CYS A CA 1
ATOM 754 C C . CYS A 1 98 ? 44.201 5.374 1.471 1.00 66.50 98 CYS A C 1
ATOM 756 O O . CYS A 1 98 ? 44.336 4.939 2.610 1.00 66.50 98 CYS A O 1
ATOM 758 N N . LEU A 1 99 ? 43.201 6.193 1.146 1.00 70.12 99 LEU A N 1
ATOM 759 C CA . LEU A 1 99 ? 42.175 6.744 2.039 1.00 70.12 99 LEU A CA 1
ATOM 760 C C . LEU A 1 99 ? 40.980 5.801 2.279 1.00 70.12 99 LEU A C 1
ATOM 762 O O . LEU A 1 99 ? 40.169 6.057 3.172 1.00 70.12 99 LEU A O 1
ATOM 766 N N . LEU A 1 100 ? 40.852 4.708 1.514 1.00 73.00 100 LEU A N 1
ATOM 767 C CA . LEU A 1 100 ? 39.768 3.725 1.640 1.00 73.00 100 LEU A CA 1
ATOM 768 C C . LEU A 1 100 ? 40.298 2.285 1.743 1.00 73.00 100 LEU A C 1
ATOM 770 O O . LEU A 1 100 ? 40.941 1.786 0.825 1.00 73.00 100 LEU A O 1
ATOM 774 N N . LEU A 1 101 ? 39.927 1.582 2.818 1.00 77.69 101 LEU A N 1
ATOM 775 C CA . LEU A 1 101 ? 40.166 0.146 2.998 1.00 77.69 101 LEU A CA 1
ATOM 776 C C . LEU A 1 101 ? 38.828 -0.605 3.067 1.00 77.69 101 LEU A C 1
ATOM 778 O O . LEU A 1 101 ? 38.030 -0.377 3.975 1.00 77.69 101 LEU A O 1
ATOM 782 N N . LYS A 1 102 ? 38.579 -1.506 2.108 1.00 73.31 102 LYS A N 1
ATOM 783 C CA . LYS A 1 102 ? 37.394 -2.381 2.083 1.00 73.31 102 LYS A CA 1
ATOM 784 C C . LYS A 1 102 ? 37.732 -3.729 2.725 1.00 73.31 102 LYS A C 1
ATOM 786 O O . LYS A 1 102 ? 38.701 -4.367 2.325 1.00 73.31 102 LYS A O 1
ATOM 791 N N . LEU A 1 103 ? 36.922 -4.164 3.691 1.00 78.44 103 LEU A N 1
ATOM 792 C CA . LEU A 1 103 ? 37.071 -5.451 4.379 1.00 78.44 103 LEU A CA 1
ATOM 793 C C . LEU A 1 103 ? 35.805 -6.293 4.146 1.00 78.44 103 LEU A C 1
ATOM 795 O O . LEU A 1 103 ? 34.768 -5.966 4.727 1.00 78.44 103 LEU A O 1
ATOM 799 N N . PRO A 1 104 ? 35.844 -7.320 3.278 1.00 70.38 104 PRO A N 1
ATOM 800 C CA . PRO A 1 104 ? 34.694 -8.187 3.043 1.00 70.38 104 PRO A CA 1
ATOM 801 C C . PRO A 1 104 ? 34.469 -9.136 4.228 1.00 70.38 104 PRO A C 1
ATOM 803 O O . PRO A 1 104 ? 35.421 -9.575 4.873 1.00 70.38 104 PRO A O 1
ATOM 806 N N . PHE A 1 105 ? 33.207 -9.462 4.496 1.00 75.38 105 PHE A N 1
ATOM 807 C CA . PHE A 1 105 ? 32.794 -10.470 5.471 1.00 75.38 105 PHE A CA 1
ATOM 808 C C . PHE A 1 105 ? 31.479 -11.104 5.017 1.00 75.38 105 PHE A C 1
ATOM 810 O O . PHE A 1 105 ? 30.677 -10.462 4.343 1.00 75.38 105 PHE A O 1
ATOM 817 N N . THR A 1 106 ? 31.259 -12.352 5.409 1.00 70.44 106 THR A N 1
ATOM 818 C CA . THR A 1 106 ? 30.068 -13.143 5.062 1.00 70.44 106 THR A CA 1
ATOM 819 C C . THR A 1 106 ? 29.361 -13.692 6.294 1.00 70.44 106 THR A C 1
ATOM 821 O O . THR A 1 106 ? 28.168 -13.975 6.255 1.00 70.44 106 THR A O 1
ATOM 824 N N . THR A 1 107 ? 30.072 -13.799 7.422 1.00 78.38 107 THR A N 1
ATOM 825 C CA . THR A 1 107 ? 29.515 -14.322 8.673 1.00 78.38 107 THR A CA 1
ATOM 826 C C . THR A 1 107 ? 29.591 -13.314 9.817 1.00 78.38 107 THR A C 1
ATOM 828 O O . THR A 1 107 ? 30.429 -12.409 9.845 1.00 78.38 107 THR A O 1
ATOM 831 N N . ILE A 1 108 ? 28.744 -13.522 10.829 1.00 80.81 108 ILE A N 1
ATOM 832 C CA . ILE A 1 108 ? 28.791 -12.775 12.093 1.00 80.81 108 ILE A CA 1
ATOM 833 C C . ILE A 1 108 ? 30.152 -12.883 12.796 1.00 80.81 108 ILE A C 1
ATOM 835 O O . ILE A 1 108 ? 30.625 -11.924 13.408 1.00 80.81 108 ILE A O 1
ATOM 839 N N . PHE A 1 109 ? 30.800 -14.044 12.696 1.00 84.00 109 PHE A N 1
ATOM 840 C CA . PHE A 1 109 ? 32.102 -14.285 13.307 1.00 84.00 109 PHE A CA 1
ATOM 841 C C . PHE A 1 109 ? 33.185 -13.433 12.652 1.00 84.00 109 PHE A C 1
ATOM 843 O O . PHE A 1 109 ? 33.901 -12.720 13.356 1.00 84.00 109 PHE A O 1
ATOM 850 N N . GLU A 1 110 ? 33.236 -13.442 11.317 1.00 82.56 110 GLU A N 1
ATOM 851 C CA . GLU A 1 110 ? 34.166 -12.621 10.540 1.00 82.56 110 GLU A CA 1
ATOM 852 C C . GLU A 1 110 ? 33.959 -11.137 10.834 1.00 82.56 110 GLU A C 1
ATOM 854 O O . GLU A 1 110 ? 34.918 -10.434 11.146 1.00 82.56 110 GLU A O 1
ATOM 859 N N . TYR A 1 111 ? 32.707 -10.668 10.829 1.00 86.19 111 TYR A N 1
ATOM 860 C CA . TYR A 1 111 ? 32.383 -9.275 11.129 1.00 86.19 111 TYR A CA 1
ATOM 861 C C . TYR A 1 111 ? 32.922 -8.831 12.498 1.00 86.19 111 TYR A C 1
ATOM 863 O O . TYR A 1 111 ? 33.589 -7.799 12.602 1.00 86.19 111 TYR A O 1
ATOM 871 N N . LEU A 1 112 ? 32.674 -9.608 13.561 1.00 89.25 112 LEU A N 1
ATOM 872 C CA . LEU A 1 112 ? 33.097 -9.236 14.915 1.00 89.25 112 LEU A CA 1
ATOM 873 C C . LEU A 1 112 ? 34.612 -9.372 15.128 1.00 89.25 112 LEU A C 1
ATOM 875 O O . LEU A 1 112 ? 35.194 -8.553 15.843 1.00 89.25 112 LEU A O 1
ATOM 879 N N . GLN A 1 113 ? 35.266 -10.349 14.493 1.00 89.38 113 GLN A N 1
ATOM 880 C CA . GLN A 1 113 ? 36.729 -10.483 14.507 1.00 89.38 113 GLN A CA 1
ATOM 881 C C . GLN A 1 113 ? 37.408 -9.325 13.762 1.00 89.38 113 GLN A C 1
ATOM 883 O O . GLN A 1 113 ? 38.364 -8.738 14.274 1.00 89.38 113 GLN A O 1
ATOM 888 N N . LEU A 1 114 ? 36.879 -8.933 12.599 1.00 88.19 114 LEU A N 1
ATOM 889 C CA . LEU A 1 114 ? 37.356 -7.771 11.847 1.00 88.19 114 LEU A CA 1
ATOM 890 C C . LEU A 1 114 ? 37.140 -6.474 12.627 1.00 88.19 114 LEU A C 1
ATOM 892 O O . LEU A 1 114 ? 38.062 -5.666 12.726 1.00 88.19 114 LEU A O 1
ATOM 896 N N . LEU A 1 115 ? 35.968 -6.291 13.243 1.00 91.12 115 LEU A N 1
ATOM 897 C CA . LEU A 1 115 ? 35.688 -5.131 14.089 1.00 91.12 115 LEU A CA 1
ATOM 898 C C . LEU A 1 115 ? 36.692 -5.026 15.243 1.00 91.12 115 LEU A C 1
ATOM 900 O O . LEU A 1 115 ? 37.209 -3.940 15.498 1.00 91.12 115 LEU A O 1
ATOM 904 N N . GLN A 1 116 ? 37.006 -6.139 15.914 1.00 92.00 116 GLN A N 1
ATOM 905 C CA . GLN A 1 116 ? 38.020 -6.170 16.968 1.00 92.00 116 GLN A CA 1
ATOM 906 C C . GLN A 1 116 ? 39.406 -5.778 16.436 1.00 92.00 116 GLN A C 1
ATOM 908 O O . GLN A 1 116 ? 40.088 -4.951 17.047 1.00 92.00 116 GLN A O 1
ATOM 913 N N . MET A 1 117 ? 39.828 -6.345 15.302 1.00 90.44 117 MET A N 1
ATOM 914 C CA . MET A 1 117 ? 41.129 -6.051 14.689 1.00 90.44 117 MET A CA 1
ATOM 915 C C . MET A 1 117 ? 41.254 -4.579 14.285 1.00 90.44 117 MET A C 1
ATOM 917 O O . MET A 1 117 ? 42.239 -3.927 14.635 1.00 90.44 117 MET A O 1
ATOM 921 N N . VAL A 1 118 ? 40.242 -4.036 13.603 1.00 90.56 118 VAL A N 1
ATOM 922 C CA . VAL A 1 118 ? 40.179 -2.621 13.208 1.00 90.56 118 VAL A CA 1
ATOM 923 C C . VAL A 1 118 ? 40.196 -1.727 14.440 1.00 90.56 118 VAL A C 1
ATOM 925 O O . VAL A 1 118 ? 41.010 -0.810 14.517 1.00 90.56 118 VAL A O 1
ATOM 928 N N . ALA A 1 119 ? 39.358 -2.023 15.434 1.00 91.88 119 ALA A N 1
ATOM 929 C CA . ALA A 1 119 ? 39.246 -1.200 16.626 1.00 91.88 119 ALA A CA 1
ATOM 930 C C . ALA A 1 119 ? 40.544 -1.125 17.430 1.00 91.88 119 ALA A C 1
ATOM 932 O O . ALA A 1 119 ? 41.015 -0.035 17.749 1.00 91.88 119 ALA A O 1
ATOM 933 N N . THR A 1 120 ? 41.148 -2.279 17.712 1.00 92.31 120 THR A N 1
ATOM 934 C CA . THR A 1 120 ? 42.403 -2.350 18.473 1.00 92.31 120 THR A CA 1
ATOM 935 C C . THR A 1 120 ? 43.557 -1.671 17.744 1.00 92.31 120 THR A C 1
ATOM 937 O O . THR A 1 120 ? 44.377 -1.009 18.379 1.00 92.31 120 THR A O 1
ATOM 940 N N . SER A 1 121 ? 43.590 -1.764 16.415 1.00 87.38 121 SER A N 1
ATOM 941 C CA . SER A 1 121 ? 44.638 -1.139 15.607 1.00 87.38 121 SER A CA 1
ATOM 942 C C . SER A 1 121 ? 44.445 0.379 15.500 1.00 87.38 121 SER A C 1
ATOM 944 O O . SER A 1 121 ? 45.405 1.133 15.627 1.00 87.38 121 SER A O 1
ATOM 946 N N . MET A 1 122 ? 43.201 0.853 15.358 1.00 86.56 122 MET A N 1
ATOM 947 C CA . MET A 1 122 ? 42.854 2.282 15.338 1.00 86.56 122 MET A CA 1
ATOM 948 C C . MET A 1 122 ? 42.996 2.976 16.698 1.00 86.56 122 MET A C 1
ATOM 950 O O . MET A 1 122 ? 42.917 4.203 16.762 1.00 86.56 122 MET A O 1
ATOM 954 N N . ASN A 1 123 ? 43.224 2.237 17.785 1.00 86.81 123 ASN A N 1
ATOM 955 C CA . ASN A 1 123 ? 43.381 2.809 19.121 1.00 86.81 123 ASN A CA 1
ATOM 956 C C . ASN A 1 123 ? 44.484 3.885 19.185 1.00 86.81 123 ASN A C 1
ATOM 958 O O . ASN A 1 123 ? 44.355 4.875 19.903 1.00 86.81 123 ASN A O 1
ATOM 962 N N . CYS A 1 124 ? 45.540 3.742 18.376 1.00 82.81 124 CYS A N 1
ATOM 963 C CA . CYS A 1 124 ? 46.626 4.721 18.278 1.00 82.81 124 CYS A CA 1
ATOM 964 C C . CYS A 1 124 ? 46.173 6.113 17.787 1.00 82.81 124 CYS A C 1
ATOM 966 O O . CYS A 1 124 ? 46.870 7.103 18.013 1.00 82.81 124 CYS A O 1
ATOM 968 N N . LEU A 1 125 ? 45.003 6.217 17.145 1.00 81.56 125 LEU A N 1
ATOM 969 C CA . LEU A 1 125 ? 44.453 7.477 16.639 1.00 81.56 125 LEU A CA 1
ATOM 970 C C . LEU A 1 125 ? 43.775 8.315 17.734 1.00 81.56 125 LEU A C 1
ATOM 972 O O . LEU A 1 125 ? 43.605 9.527 17.562 1.00 81.56 125 LEU A O 1
ATOM 976 N N . GLY A 1 126 ? 43.403 7.700 18.861 1.00 86.81 126 GLY A N 1
ATOM 977 C CA . GLY A 1 126 ? 42.701 8.359 19.961 1.00 86.81 126 GLY A CA 1
ATOM 978 C C . GLY A 1 126 ? 41.446 9.108 19.495 1.00 86.81 126 GLY A C 1
ATOM 979 O O . GLY A 1 126 ? 40.671 8.596 18.691 1.00 86.81 126 GLY A O 1
ATOM 980 N N . HIS A 1 127 ? 41.279 10.359 19.938 1.00 85.50 127 HIS A N 1
ATOM 981 C CA . HIS A 1 127 ? 40.140 11.221 19.576 1.00 85.50 127 HIS A CA 1
ATOM 982 C C . HIS A 1 127 ? 40.045 11.579 18.084 1.00 85.50 127 HIS A C 1
ATOM 984 O O . HIS A 1 127 ? 39.037 12.136 17.656 1.00 85.50 127 HIS A O 1
ATOM 990 N N . ARG A 1 128 ? 41.081 11.282 17.287 1.00 79.19 128 ARG A N 1
ATOM 991 C CA . ARG A 1 128 ? 41.076 11.501 15.833 1.00 79.19 128 ARG A CA 1
ATOM 992 C C . ARG A 1 128 ? 40.447 10.339 15.058 1.00 79.19 128 ARG A C 1
ATOM 994 O O . ARG A 1 128 ? 40.216 10.485 13.861 1.00 79.19 128 ARG A O 1
ATOM 1001 N N . GLY A 1 129 ? 40.199 9.201 15.711 1.00 81.94 129 GLY A N 1
ATOM 1002 C CA . GLY A 1 129 ? 39.500 8.056 15.127 1.00 81.94 129 GLY A CA 1
ATOM 1003 C C . GLY A 1 129 ? 38.001 8.101 15.419 1.00 81.94 129 GLY A C 1
ATOM 1004 O O . GLY A 1 129 ? 37.598 8.464 16.527 1.00 81.94 129 GLY A O 1
ATOM 1005 N N . MET A 1 130 ? 37.177 7.704 14.445 1.00 88.94 130 MET A N 1
ATOM 1006 C CA . MET A 1 130 ? 35.733 7.556 14.623 1.00 88.94 130 MET A CA 1
ATOM 1007 C C . MET A 1 130 ? 35.241 6.177 14.179 1.00 88.94 130 MET A C 1
ATOM 1009 O O . MET A 1 130 ? 35.634 5.685 13.125 1.00 88.94 130 MET A O 1
ATOM 1013 N N . PHE A 1 131 ? 34.327 5.597 14.955 1.00 89.06 131 PHE A N 1
ATOM 1014 C CA . PHE A 1 131 ? 33.555 4.410 14.594 1.00 89.06 131 PHE A CA 1
ATOM 1015 C C . PHE A 1 131 ? 32.111 4.803 14.303 1.00 89.06 131 PHE A C 1
ATOM 1017 O O . PHE A 1 131 ? 31.464 5.450 15.127 1.00 89.06 131 PHE A O 1
ATOM 1024 N N . TYR A 1 132 ? 31.602 4.379 13.149 1.00 88.06 132 TYR A N 1
ATOM 1025 C CA . TYR A 1 132 ? 30.218 4.585 12.726 1.00 88.06 132 TYR A CA 1
ATOM 1026 C C . TYR A 1 132 ? 29.559 3.224 12.481 1.00 88.06 132 TYR A C 1
ATOM 1028 O O . TYR A 1 132 ? 29.781 2.587 11.453 1.00 88.06 132 TYR A O 1
ATOM 1036 N N . LEU A 1 133 ? 28.800 2.739 13.464 1.00 86.19 133 LEU A N 1
ATOM 1037 C CA . LEU A 1 133 ? 28.367 1.339 13.551 1.00 86.19 133 LEU A CA 1
ATOM 1038 C C . LEU A 1 133 ? 26.951 1.146 12.997 1.00 86.19 133 LEU A C 1
ATOM 1040 O O . LEU A 1 133 ? 26.030 0.810 13.736 1.00 86.19 133 LEU A O 1
ATOM 1044 N N . ALA A 1 134 ? 26.783 1.398 11.699 1.00 77.12 134 ALA A N 1
ATOM 1045 C CA . ALA A 1 134 ? 25.483 1.382 11.019 1.00 77.12 134 ALA A CA 1
ATOM 1046 C C . ALA A 1 134 ? 25.020 -0.002 10.528 1.00 77.12 134 ALA A C 1
ATOM 1048 O O . ALA A 1 134 ? 23.952 -0.111 9.933 1.00 77.12 134 ALA A O 1
ATOM 1049 N N . ALA A 1 135 ? 25.813 -1.056 10.734 1.00 71.69 135 ALA A N 1
ATOM 1050 C CA . ALA A 1 135 ? 25.421 -2.404 10.344 1.00 71.69 135 ALA A CA 1
ATOM 1051 C C . ALA A 1 135 ? 24.364 -2.952 11.316 1.00 71.69 135 ALA A C 1
ATOM 1053 O O . ALA A 1 135 ? 24.617 -3.054 12.519 1.00 71.69 135 ALA A O 1
ATOM 1054 N N . ALA A 1 136 ? 23.198 -3.328 10.787 1.00 66.25 136 ALA A N 1
ATOM 1055 C CA . ALA A 1 136 ? 22.285 -4.222 11.481 1.00 66.25 136 ALA A CA 1
ATOM 1056 C C . ALA A 1 136 ? 22.865 -5.632 11.387 1.00 66.25 136 ALA A C 1
ATOM 1058 O O . ALA A 1 136 ? 23.150 -6.137 10.304 1.00 66.25 136 ALA A O 1
ATOM 1059 N N . VAL A 1 137 ? 23.108 -6.233 12.539 1.00 70.62 137 VAL A N 1
ATOM 1060 C CA . VAL A 1 137 ? 23.759 -7.529 12.654 1.00 70.62 137 VAL A CA 1
ATOM 1061 C C . VAL A 1 137 ? 22.853 -8.412 13.498 1.00 70.62 137 VAL A C 1
ATOM 1063 O O . VAL A 1 137 ? 22.258 -7.905 14.449 1.00 70.62 137 VAL A O 1
ATOM 1066 N N . SER A 1 138 ? 22.738 -9.697 13.143 1.00 73.88 138 SER A N 1
ATOM 1067 C CA . SER A 1 138 ? 21.828 -10.641 13.803 1.00 73.88 138 SER A CA 1
ATOM 1068 C C . SER A 1 138 ? 21.924 -10.572 15.332 1.00 73.88 138 SER A C 1
ATOM 1070 O O . SER A 1 138 ? 23.020 -10.514 15.892 1.00 73.88 138 SER A O 1
ATOM 1072 N N . ASP A 1 139 ? 20.779 -10.598 16.015 1.00 80.31 139 ASP A N 1
ATOM 1073 C CA . ASP A 1 139 ? 20.719 -10.638 17.482 1.00 80.31 139 ASP A CA 1
ATOM 1074 C C . ASP A 1 139 ? 21.046 -12.024 18.043 1.00 80.31 139 ASP A C 1
ATOM 1076 O O . ASP A 1 139 ? 21.448 -12.153 19.203 1.00 80.31 139 ASP A O 1
ATOM 1080 N N . PHE A 1 140 ? 20.919 -13.050 17.205 1.00 84.62 140 PHE A N 1
ATOM 1081 C CA . PHE A 1 140 ? 21.149 -14.437 17.564 1.00 84.62 140 PHE A CA 1
ATOM 1082 C C . PHE A 1 140 ? 22.047 -15.136 16.541 1.00 84.62 140 PHE A C 1
ATOM 1084 O O . PHE A 1 140 ? 22.087 -14.774 15.367 1.00 84.62 140 PHE A O 1
ATOM 1091 N N . TYR A 1 141 ? 22.785 -16.148 16.976 1.00 84.56 141 TYR A N 1
ATOM 1092 C CA . TYR A 1 141 ? 23.646 -16.946 16.111 1.00 84.56 141 TYR A CA 1
ATOM 1093 C C . TYR A 1 141 ? 23.631 -18.412 16.538 1.00 84.56 141 TYR A C 1
ATOM 1095 O O . TYR A 1 141 ? 23.417 -18.730 17.709 1.00 84.56 141 TYR A O 1
ATOM 1103 N N . VAL A 1 142 ? 23.889 -19.308 15.587 1.00 83.31 142 VAL A N 1
ATOM 1104 C CA . VAL A 1 142 ? 24.179 -20.713 15.886 1.00 83.31 142 VAL A CA 1
ATOM 1105 C C . VAL A 1 142 ? 25.660 -20.809 16.264 1.00 83.31 142 VAL A C 1
ATOM 1107 O O . VAL A 1 142 ? 26.505 -20.373 15.474 1.00 83.31 142 VAL A O 1
ATOM 1110 N N . PRO A 1 143 ? 26.015 -21.347 17.445 1.00 83.69 143 PRO A N 1
ATOM 1111 C CA . PRO A 1 143 ? 27.410 -21.589 17.801 1.00 83.69 143 PRO A CA 1
ATOM 1112 C C . PRO A 1 143 ? 28.114 -22.424 16.734 1.00 83.69 143 PRO A C 1
ATOM 1114 O O . PRO A 1 143 ? 27.546 -23.397 16.243 1.00 83.69 143 PRO A O 1
ATOM 1117 N N . TRP A 1 144 ? 29.356 -22.074 16.396 1.00 81.94 144 TRP A N 1
ATOM 1118 C CA . TRP A 1 144 ? 30.111 -22.736 15.324 1.00 81.94 144 TRP A CA 1
ATOM 1119 C C . TRP A 1 144 ? 30.174 -24.260 15.488 1.00 81.94 144 TRP A C 1
ATOM 1121 O O . TRP A 1 144 ? 29.983 -25.010 14.537 1.00 81.94 144 TRP A O 1
ATOM 1131 N N . GLU A 1 145 ? 30.378 -24.724 16.719 1.00 80.56 145 GLU A N 1
ATOM 1132 C CA . GLU A 1 145 ? 30.419 -26.148 17.068 1.00 80.56 145 GLU A CA 1
ATOM 1133 C C . GLU A 1 145 ? 29.079 -26.878 16.895 1.00 80.56 145 GLU A C 1
ATOM 1135 O O . GLU A 1 145 ? 29.061 -28.095 16.735 1.00 80.56 145 GLU A O 1
ATOM 1140 N N . SER A 1 146 ? 27.968 -26.138 16.916 1.00 79.06 146 SER A N 1
ATOM 1141 C CA . SER A 1 146 ? 26.603 -26.653 16.763 1.00 79.06 146 SER A CA 1
ATOM 1142 C C . SER A 1 146 ? 26.077 -26.531 15.330 1.00 79.06 146 SER A C 1
ATOM 1144 O O . SER A 1 146 ? 24.965 -26.977 15.053 1.00 79.06 146 SER A O 1
ATOM 1146 N N . MET A 1 147 ? 26.840 -25.932 14.408 1.00 77.88 147 MET A N 1
ATOM 1147 C CA . MET A 1 147 ? 26.431 -25.834 13.009 1.00 77.88 147 MET A CA 1
ATOM 1148 C C . MET A 1 147 ? 26.480 -27.201 12.327 1.00 77.88 147 MET A C 1
ATOM 1150 O O . MET A 1 147 ? 27.476 -27.928 12.407 1.00 77.88 147 MET A O 1
ATOM 1154 N N . ALA A 1 148 ? 25.410 -27.536 11.607 1.00 72.75 148 ALA A N 1
ATOM 1155 C CA . ALA A 1 148 ? 25.375 -28.729 10.780 1.00 72.75 148 ALA A CA 1
ATOM 1156 C C . ALA A 1 148 ? 26.432 -28.622 9.672 1.00 72.75 148 ALA A C 1
ATOM 1158 O O . ALA A 1 148 ? 26.461 -27.664 8.905 1.00 72.75 148 ALA A O 1
ATOM 1159 N N . LYS A 1 149 ? 27.311 -29.623 9.584 1.00 71.62 149 LYS A N 1
ATOM 1160 C CA . LYS A 1 149 ? 28.357 -29.692 8.546 1.00 71.62 149 LYS A CA 1
ATOM 1161 C C . LYS A 1 149 ? 27.823 -30.158 7.189 1.00 71.62 149 LYS A C 1
ATOM 1163 O O . LYS A 1 149 ? 28.525 -30.063 6.188 1.00 71.62 149 LYS A O 1
ATOM 1168 N N . HIS A 1 150 ? 26.607 -30.696 7.176 1.00 77.44 150 HIS A N 1
ATOM 1169 C CA . HIS A 1 150 ? 25.946 -31.290 6.022 1.00 77.44 150 HIS A CA 1
ATOM 1170 C C . HIS A 1 150 ? 24.473 -30.871 5.991 1.00 77.44 150 HIS A C 1
ATOM 1172 O O . HIS A 1 150 ? 23.963 -30.316 6.967 1.00 77.44 150 HIS A O 1
ATOM 1178 N N . LYS A 1 151 ? 23.797 -31.158 4.870 1.00 72.06 151 LYS A N 1
ATOM 1179 C CA . LYS A 1 151 ? 22.358 -30.930 4.698 1.00 72.06 151 LYS A CA 1
ATOM 1180 C C . LYS A 1 151 ? 21.584 -31.547 5.870 1.00 72.06 151 LYS A C 1
ATOM 1182 O O . LYS A 1 151 ? 21.788 -32.711 6.201 1.00 72.06 151 LYS A O 1
ATOM 1187 N N . ILE A 1 152 ? 20.708 -30.759 6.485 1.00 75.62 152 ILE A N 1
ATOM 1188 C CA . ILE A 1 152 ? 19.841 -31.211 7.576 1.00 75.62 152 ILE A CA 1
ATOM 1189 C C . ILE A 1 152 ? 18.708 -32.054 6.968 1.00 75.62 152 ILE A C 1
ATOM 1191 O O . ILE A 1 152 ? 18.051 -31.617 6.023 1.00 75.62 152 ILE A O 1
ATOM 1195 N N . GLU A 1 153 ? 18.505 -33.276 7.465 1.00 66.69 153 GLU A N 1
ATOM 1196 C CA . GLU A 1 153 ? 17.520 -34.219 6.919 1.00 66.69 153 GLU A CA 1
ATOM 1197 C C . GLU A 1 153 ? 16.100 -33.941 7.443 1.00 66.69 153 GLU A C 1
ATOM 1199 O O . GLU A 1 153 ? 15.881 -33.837 8.648 1.00 66.69 153 GLU A O 1
ATOM 1204 N N . SER A 1 154 ? 15.115 -33.873 6.541 1.00 70.88 154 SER A N 1
ATOM 1205 C CA . SER A 1 154 ? 13.715 -33.541 6.860 1.00 70.88 154 SER A CA 1
ATOM 1206 C C . SER A 1 154 ? 12.900 -34.701 7.451 1.00 70.88 154 SER A C 1
ATOM 1208 O O . SER A 1 154 ? 11.846 -34.477 8.039 1.00 70.88 154 SER A O 1
ATOM 1210 N N . ALA A 1 155 ? 13.373 -35.944 7.324 1.00 67.75 155 ALA A N 1
ATOM 1211 C CA . ALA A 1 155 ? 12.654 -37.140 7.776 1.00 67.75 155 ALA A CA 1
ATOM 1212 C C . ALA A 1 155 ? 12.823 -37.448 9.281 1.00 67.75 155 ALA A C 1
ATOM 1214 O O . ALA A 1 155 ? 12.171 -38.352 9.801 1.00 67.75 155 ALA A O 1
ATOM 1215 N N . GLY A 1 156 ? 13.696 -36.720 9.989 1.00 60.19 156 GLY A N 1
ATOM 1216 C CA . GLY A 1 156 ? 14.083 -36.998 11.380 1.00 60.19 156 GLY A CA 1
ATOM 1217 C C . GLY A 1 156 ? 13.145 -36.450 12.463 1.00 60.19 156 GLY A C 1
ATOM 1218 O O . GLY A 1 156 ? 13.439 -36.607 13.648 1.00 60.19 156 GLY A O 1
ATOM 1219 N N . GLY A 1 157 ? 12.036 -35.810 12.083 1.00 71.00 157 GLY A N 1
ATOM 1220 C CA . GLY A 1 157 ? 11.134 -35.104 12.996 1.00 71.00 157 GLY A CA 1
ATOM 1221 C C . GLY A 1 157 ? 11.326 -33.580 12.965 1.00 71.00 157 GLY A C 1
ATOM 1222 O O . GLY A 1 157 ? 11.964 -33.060 12.050 1.00 71.00 157 GLY A O 1
ATOM 1223 N N . PRO A 1 158 ? 10.745 -32.842 13.929 1.00 66.38 158 PRO A N 1
ATOM 1224 C CA . PRO A 1 158 ? 10.766 -31.383 13.921 1.00 66.38 158 PRO A CA 1
ATOM 1225 C C . PRO A 1 158 ? 12.186 -30.831 14.103 1.00 66.38 158 PRO A C 1
ATOM 1227 O O . PRO A 1 158 ? 12.963 -31.313 14.932 1.00 66.38 158 PRO A O 1
ATOM 1230 N N . LEU A 1 159 ? 12.507 -29.787 13.337 1.00 77.50 159 LEU A N 1
ATOM 1231 C CA . LEU A 1 159 ? 13.784 -29.087 13.414 1.00 77.50 159 LEU A CA 1
ATOM 1232 C C . LEU A 1 159 ? 13.879 -28.299 14.727 1.00 77.50 159 LEU A C 1
ATOM 1234 O O . LEU A 1 159 ? 13.180 -27.309 14.920 1.00 77.50 159 LEU A O 1
ATOM 1238 N N . ASN A 1 160 ? 14.787 -28.714 15.609 1.00 73.69 160 ASN A N 1
ATOM 1239 C CA . ASN A 1 160 ? 15.110 -27.981 16.831 1.00 73.69 160 ASN A CA 1
ATOM 1240 C C . ASN A 1 160 ? 16.401 -27.181 16.626 1.00 73.69 160 ASN A C 1
ATOM 1242 O O . ASN A 1 160 ? 17.491 -27.753 16.613 1.00 73.69 160 ASN A O 1
ATOM 1246 N N . MET A 1 161 ? 16.286 -25.860 16.483 1.00 76.38 161 MET A N 1
ATOM 1247 C CA . MET A 1 161 ? 17.433 -24.951 16.403 1.00 76.38 161 MET A CA 1
ATOM 1248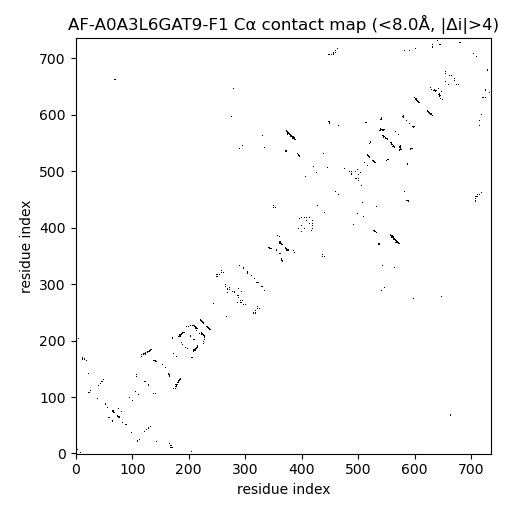 C C . MET A 1 161 ? 17.597 -24.180 17.708 1.00 76.38 161 MET A C 1
ATOM 1250 O O . MET A 1 161 ? 16.726 -23.409 18.104 1.00 76.38 161 MET A O 1
ATOM 1254 N N . GLN A 1 162 ? 18.741 -24.361 18.365 1.00 81.56 162 GLN A N 1
ATOM 1255 C CA . GLN A 1 162 ? 19.111 -23.576 19.536 1.00 81.56 162 GLN A CA 1
ATOM 1256 C C . GLN A 1 162 ? 19.995 -22.405 19.110 1.00 81.56 162 GLN A C 1
ATOM 1258 O O . GLN A 1 162 ? 21.075 -22.599 18.552 1.00 81.56 162 GLN A O 1
ATOM 1263 N N . LEU A 1 163 ? 19.529 -21.188 19.381 1.00 85.75 163 LEU A N 1
ATOM 1264 C CA . LEU A 1 163 ? 20.252 -19.966 19.056 1.00 85.75 163 LEU A CA 1
ATOM 1265 C C . LEU A 1 163 ? 20.822 -19.316 20.318 1.00 85.75 163 LEU A C 1
ATOM 1267 O O . LEU A 1 163 ? 20.140 -19.205 21.338 1.00 85.75 163 LEU A O 1
ATOM 1271 N N . ASN A 1 164 ? 22.054 -18.824 20.222 1.00 84.12 164 ASN A N 1
ATOM 1272 C CA . ASN A 1 164 ? 22.699 -18.049 21.274 1.00 84.12 164 ASN A CA 1
ATOM 1273 C C . ASN A 1 164 ? 22.609 -16.556 20.959 1.00 84.12 164 ASN A C 1
ATOM 1275 O O . ASN A 1 164 ? 22.689 -16.152 19.803 1.00 84.12 164 ASN A O 1
ATOM 1279 N N . GLN A 1 165 ? 22.479 -15.717 21.986 1.00 86.12 165 GLN A N 1
ATOM 1280 C CA . GLN A 1 165 ? 22.502 -14.265 21.806 1.00 86.12 165 GLN A CA 1
ATOM 1281 C C . GLN A 1 165 ? 23.889 -13.787 21.373 1.00 86.12 165 GLN A C 1
ATOM 1283 O O . GLN A 1 165 ? 24.902 -14.159 21.972 1.00 86.12 165 GLN A O 1
ATOM 1288 N N . VAL A 1 166 ? 23.935 -12.918 20.364 1.00 85.31 166 VAL A N 1
ATOM 1289 C CA . VAL A 1 166 ? 25.171 -12.259 19.938 1.00 85.31 166 VAL A CA 1
ATOM 1290 C C . VAL A 1 166 ? 25.602 -11.254 21.015 1.00 85.31 166 VAL A C 1
ATOM 1292 O O . VAL A 1 166 ? 24.799 -10.406 21.428 1.00 85.31 166 VAL A O 1
ATOM 1295 N N . PRO A 1 167 ? 26.867 -11.283 21.478 1.00 84.94 167 PRO A N 1
ATOM 1296 C CA . PRO A 1 167 ? 27.325 -10.342 22.491 1.00 84.94 167 PRO A CA 1
ATOM 1297 C C . PRO A 1 167 ? 27.323 -8.915 21.941 1.00 84.94 167 PRO A C 1
ATOM 1299 O O . PRO A 1 167 ? 27.809 -8.642 20.841 1.00 84.94 167 PRO A O 1
ATOM 1302 N N . LYS A 1 168 ? 26.835 -7.957 22.733 1.00 83.62 168 LYS A N 1
ATOM 1303 C CA . LYS A 1 168 ? 26.870 -6.539 22.354 1.00 83.62 168 LYS A CA 1
ATOM 1304 C C . LYS A 1 168 ? 28.285 -5.975 22.558 1.00 83.62 168 LYS A C 1
ATOM 1306 O O . LYS A 1 168 ? 28.624 -5.486 23.633 1.00 83.62 168 LYS A O 1
ATOM 1311 N N . MET A 1 169 ? 29.092 -5.987 21.494 1.00 86.31 169 MET A N 1
ATOM 1312 C CA . MET A 1 169 ? 30.509 -5.564 21.509 1.00 86.31 169 MET A CA 1
ATOM 1313 C C . MET A 1 169 ? 30.740 -4.060 21.728 1.00 86.31 169 MET A C 1
ATOM 1315 O O . MET A 1 169 ? 31.867 -3.632 21.965 1.00 86.31 169 MET A O 1
ATOM 1319 N N . LEU A 1 170 ? 29.678 -3.253 21.694 1.00 88.81 170 LEU A N 1
ATOM 1320 C CA . LEU A 1 170 ? 29.702 -1.801 21.887 1.00 88.81 170 LEU A CA 1
ATOM 1321 C C . LEU A 1 170 ? 30.426 -1.356 23.166 1.00 88.81 170 LEU A C 1
ATOM 1323 O O . LEU A 1 170 ? 31.193 -0.394 23.144 1.00 88.81 170 LEU A O 1
ATOM 1327 N N . PHE A 1 171 ? 30.200 -2.068 24.271 1.00 86.75 171 PHE A N 1
ATOM 1328 C CA . PHE A 1 171 ? 30.857 -1.779 25.545 1.00 86.75 171 PHE A CA 1
ATOM 1329 C C . PHE A 1 171 ? 32.373 -2.003 25.466 1.00 86.75 171 PHE A C 1
ATOM 1331 O O . PHE A 1 171 ? 33.163 -1.148 25.860 1.00 86.75 171 PHE A O 1
ATOM 1338 N N . ILE A 1 172 ? 32.780 -3.149 24.917 1.00 88.38 172 ILE A N 1
ATOM 1339 C CA . ILE A 1 172 ? 34.184 -3.566 24.836 1.00 88.38 172 ILE A CA 1
ATOM 1340 C C . ILE A 1 172 ? 34.945 -2.691 23.844 1.00 88.38 172 ILE A C 1
ATOM 1342 O O . ILE A 1 172 ? 36.085 -2.314 24.114 1.00 88.38 172 ILE A O 1
ATOM 1346 N N . LEU A 1 173 ? 34.297 -2.283 22.751 1.00 90.31 173 LEU A N 1
ATOM 1347 C CA . LEU A 1 173 ? 34.832 -1.290 21.826 1.00 90.31 173 LEU A CA 1
ATOM 1348 C C . LEU A 1 173 ? 35.246 -0.013 22.573 1.00 90.31 173 LEU A C 1
ATOM 1350 O O . LEU A 1 173 ? 36.384 0.435 22.454 1.00 90.31 173 LEU A O 1
ATOM 1354 N N . ARG A 1 174 ? 34.332 0.541 23.380 1.00 89.62 174 ARG A N 1
ATOM 1355 C CA . ARG A 1 174 ? 34.512 1.811 24.100 1.00 89.62 174 ARG A CA 1
ATOM 1356 C C . ARG A 1 174 ? 35.403 1.740 25.326 1.00 89.62 174 ARG A C 1
ATOM 1358 O O . ARG A 1 174 ? 35.853 2.783 25.789 1.00 89.62 174 ARG A O 1
ATOM 1365 N N . LYS A 1 175 ? 35.617 0.552 25.878 1.00 87.56 175 LYS A N 1
ATOM 1366 C CA . LYS A 1 175 ? 36.399 0.382 27.102 1.00 87.56 175 LYS A CA 1
ATOM 1367 C C . LYS A 1 175 ? 37.785 -0.194 26.832 1.00 87.56 175 LYS A C 1
ATOM 1369 O O . LYS A 1 175 ? 38.757 0.286 27.407 1.00 87.56 175 LYS A O 1
ATOM 1374 N N . ASN A 1 176 ? 37.876 -1.184 25.947 1.00 89.38 176 ASN A N 1
ATOM 1375 C CA . ASN A 1 176 ? 39.067 -2.014 25.793 1.00 89.38 176 ASN A CA 1
ATOM 1376 C C . ASN A 1 176 ? 39.726 -1.817 24.424 1.00 89.38 176 ASN A C 1
ATOM 1378 O O . ASN A 1 176 ? 40.946 -1.708 24.361 1.00 89.38 176 ASN A O 1
ATOM 1382 N N . TRP A 1 177 ? 38.953 -1.790 23.331 1.00 93.25 177 TRP A N 1
ATOM 1383 C CA . TRP A 1 177 ? 39.546 -1.796 21.987 1.00 93.25 177 TRP A CA 1
ATOM 1384 C C . TRP A 1 177 ? 39.983 -0.408 21.516 1.00 93.25 177 TRP A C 1
ATOM 1386 O O . TRP A 1 177 ? 41.109 -0.273 21.054 1.00 93.25 177 TRP A O 1
ATOM 1396 N N . ALA A 1 178 ? 39.130 0.612 21.645 1.00 91.94 178 ALA A N 1
ATOM 1397 C CA . ALA A 1 178 ? 39.406 1.975 21.181 1.00 91.94 178 ALA A CA 1
ATOM 1398 C C . ALA A 1 178 ? 38.774 3.047 22.100 1.00 91.94 178 ALA A C 1
ATOM 1400 O O . ALA A 1 178 ? 37.893 3.799 21.675 1.00 91.94 178 ALA A O 1
ATOM 1401 N N . PRO A 1 179 ? 39.192 3.147 23.376 1.00 91.19 179 PRO A N 1
ATOM 1402 C CA . PRO A 1 179 ? 38.493 3.947 24.384 1.00 91.19 179 PRO A CA 1
ATOM 1403 C C . PRO A 1 179 ? 38.433 5.455 24.126 1.00 91.19 179 PRO A C 1
ATOM 1405 O O . PRO A 1 179 ? 37.488 6.115 24.558 1.00 91.19 179 PRO A O 1
ATOM 1408 N N . ALA A 1 180 ? 39.422 6.010 23.427 1.00 89.44 180 ALA A N 1
ATOM 1409 C CA . ALA A 1 180 ? 39.474 7.437 23.119 1.00 89.44 180 ALA A CA 1
ATOM 1410 C C . ALA A 1 180 ? 38.788 7.808 21.788 1.00 89.44 180 ALA A C 1
ATOM 1412 O O . ALA A 1 180 ? 38.623 8.996 21.511 1.00 89.44 180 ALA A O 1
ATOM 1413 N N . ALA A 1 181 ? 38.381 6.829 20.973 1.00 91.38 181 ALA A N 1
ATOM 1414 C CA . ALA A 1 181 ? 37.767 7.081 19.672 1.00 91.38 181 ALA A CA 1
ATOM 1415 C C . ALA A 1 181 ? 36.322 7.585 19.794 1.00 91.38 181 ALA A C 1
ATOM 1417 O O . ALA A 1 181 ? 35.569 7.193 20.692 1.00 91.38 181 ALA A O 1
ATOM 1418 N N . PHE A 1 182 ? 35.908 8.430 18.850 1.00 89.44 182 PHE A N 1
ATOM 1419 C CA . PHE A 1 182 ? 34.532 8.908 18.774 1.00 89.44 182 PHE A CA 1
ATOM 1420 C C . PHE A 1 182 ? 33.627 7.805 18.213 1.00 89.44 182 PHE A C 1
ATOM 1422 O O . PHE A 1 182 ? 33.851 7.324 17.112 1.00 89.44 182 PHE A O 1
ATOM 1429 N N . CYS A 1 183 ? 32.597 7.379 18.935 1.00 91.50 183 CYS A N 1
ATOM 1430 C CA . CYS A 1 183 ? 31.740 6.270 18.514 1.00 91.50 183 CYS A CA 1
ATOM 1431 C C . CYS A 1 183 ? 30.288 6.712 18.341 1.00 91.50 183 CYS A C 1
ATOM 1433 O O . CYS A 1 183 ? 29.671 7.249 19.270 1.00 91.50 183 CYS A O 1
ATOM 1435 N N . VAL A 1 184 ? 29.760 6.420 17.154 1.00 92.12 184 VAL A N 1
ATOM 1436 C CA . VAL A 1 184 ? 28.369 6.595 16.745 1.00 92.12 184 VAL A CA 1
ATOM 1437 C C . VAL A 1 184 ? 27.730 5.218 16.594 1.00 92.12 184 VAL A C 1
ATOM 1439 O O . VAL A 1 184 ? 28.271 4.340 15.917 1.00 92.12 184 VAL A O 1
ATOM 1442 N N . SER A 1 185 ? 26.574 5.032 17.222 1.00 91.44 185 SER A N 1
ATOM 1443 C CA . SER A 1 185 ? 25.777 3.801 17.134 1.00 91.44 185 SER A CA 1
ATOM 1444 C C . SER A 1 185 ? 24.339 4.109 16.735 1.00 91.44 185 SER A C 1
ATOM 1446 O O . SER A 1 185 ? 23.938 5.271 16.748 1.00 91.44 185 SER A O 1
ATOM 1448 N N . PHE A 1 186 ? 23.578 3.076 16.381 1.00 90.38 186 PHE A N 1
ATOM 1449 C CA . PHE A 1 186 ? 22.229 3.207 15.840 1.00 90.38 186 PHE A CA 1
ATOM 1450 C C . PHE A 1 186 ? 21.208 2.516 16.732 1.00 90.38 186 PHE A C 1
ATOM 1452 O O . PHE A 1 186 ? 21.482 1.468 17.326 1.00 90.38 186 PHE A O 1
ATOM 1459 N N . LYS A 1 187 ? 20.014 3.096 16.794 1.00 89.75 187 LYS A N 1
ATOM 1460 C CA . LYS A 1 187 ? 18.833 2.481 17.375 1.00 89.75 187 LYS A CA 1
ATOM 1461 C C . LYS A 1 187 ? 17.660 2.683 16.427 1.00 89.75 187 LYS A C 1
ATOM 1463 O O . LYS A 1 187 ? 17.273 3.811 16.157 1.00 89.75 187 LYS A O 1
ATOM 1468 N N . LEU A 1 188 ? 17.117 1.575 15.948 1.00 86.94 188 LEU A N 1
ATOM 1469 C CA . LEU A 1 188 ? 15.856 1.533 15.227 1.00 86.94 188 LEU A CA 1
ATOM 1470 C C . LEU A 1 188 ? 14.799 0.971 16.176 1.00 86.94 188 LEU A C 1
ATOM 1472 O O . LEU A 1 188 ? 15.075 -0.001 16.888 1.00 86.94 188 LEU A O 1
ATOM 1476 N N . GLU A 1 189 ? 13.633 1.600 16.217 1.00 85.56 189 GLU A N 1
ATOM 1477 C CA . GLU A 1 189 ? 12.458 1.113 16.938 1.00 85.56 189 GLU A CA 1
ATOM 1478 C C . GLU A 1 189 ? 11.210 1.326 16.085 1.00 85.56 189 GLU A C 1
ATOM 1480 O O . GLU A 1 189 ? 11.178 2.193 15.216 1.00 85.56 189 GLU A O 1
ATOM 1485 N N . THR A 1 190 ? 10.183 0.525 16.335 1.00 79.56 190 THR A N 1
ATOM 1486 C CA . THR A 1 190 ? 8.843 0.727 15.773 1.00 79.56 190 THR A CA 1
ATOM 1487 C C . THR A 1 190 ? 7.990 1.632 16.659 1.00 79.56 190 THR A C 1
ATOM 1489 O O . THR A 1 190 ? 7.127 2.329 16.148 1.00 79.56 190 THR A O 1
ATOM 1492 N N . ASP A 1 191 ? 8.257 1.660 17.970 1.00 77.00 191 ASP A N 1
ATOM 1493 C CA . ASP A 1 191 ? 7.552 2.514 18.929 1.00 77.00 191 ASP A CA 1
ATOM 1494 C C . ASP A 1 191 ? 8.355 3.805 19.219 1.00 77.00 191 ASP A C 1
ATOM 1496 O O . ASP A 1 191 ? 9.446 3.745 19.812 1.00 77.00 191 ASP A O 1
ATOM 1500 N N . PRO A 1 192 ? 7.832 4.991 18.851 1.00 77.12 192 PRO A N 1
ATOM 1501 C CA . PRO A 1 192 ? 8.518 6.263 19.068 1.00 77.12 192 PRO A CA 1
ATOM 1502 C C . PRO A 1 192 ? 8.668 6.620 20.556 1.00 77.12 192 PRO A C 1
ATOM 1504 O O . PRO A 1 192 ? 9.598 7.345 20.924 1.00 77.12 192 PRO A O 1
ATOM 1507 N N . ASN A 1 193 ? 7.815 6.085 21.437 1.00 79.38 193 ASN A N 1
ATOM 1508 C CA . ASN A 1 193 ? 7.825 6.420 22.865 1.00 79.38 193 ASN A CA 1
ATOM 1509 C C . ASN A 1 193 ? 9.041 5.834 23.586 1.00 79.38 193 ASN A C 1
ATOM 1511 O O . ASN A 1 193 ? 9.582 6.443 24.512 1.00 79.38 193 ASN A O 1
ATOM 1515 N N . ILE A 1 194 ? 9.508 4.667 23.139 1.00 85.12 194 ILE A N 1
ATOM 1516 C CA . ILE A 1 194 ? 10.680 3.998 23.712 1.00 85.12 194 ILE A CA 1
ATOM 1517 C C . ILE A 1 194 ? 11.963 4.314 22.949 1.00 85.12 194 ILE A C 1
ATOM 1519 O O . ILE A 1 194 ? 13.044 4.103 23.498 1.00 85.12 194 ILE A O 1
ATOM 1523 N N . LEU A 1 195 ? 11.880 4.829 21.717 1.00 86.94 195 LEU A N 1
ATOM 1524 C CA . LEU A 1 195 ? 13.038 5.090 20.860 1.00 86.94 195 LEU A CA 1
ATOM 1525 C C . LEU A 1 195 ? 14.083 5.973 21.548 1.00 86.94 195 LEU A C 1
ATOM 1527 O O . LEU A 1 195 ? 15.241 5.571 21.695 1.00 86.94 195 LEU A O 1
ATOM 1531 N N . LEU A 1 196 ? 13.672 7.147 22.031 1.00 87.88 196 LEU A N 1
ATOM 1532 C CA . LEU A 1 196 ? 14.588 8.082 22.689 1.00 87.88 196 LEU A CA 1
ATOM 1533 C C . LEU A 1 196 ? 15.105 7.529 24.017 1.00 87.88 196 LEU A C 1
ATOM 1535 O O . LEU A 1 196 ? 16.294 7.640 24.312 1.00 87.88 196 LEU A O 1
ATOM 1539 N N . GLN A 1 197 ? 14.244 6.868 24.792 1.00 87.06 197 GLN A N 1
ATOM 1540 C CA . GLN A 1 197 ? 14.640 6.253 26.056 1.00 87.06 197 GLN A CA 1
ATOM 1541 C C . GLN A 1 197 ? 15.682 5.147 25.839 1.00 87.06 197 GLN A C 1
ATOM 1543 O O . GLN A 1 197 ? 16.685 5.079 26.553 1.00 87.06 197 GLN A O 1
ATOM 1548 N N . LYS A 1 198 ? 15.477 4.285 24.839 1.00 86.75 198 LYS A N 1
ATOM 1549 C CA . LYS A 1 198 ? 16.409 3.217 24.472 1.00 86.75 198 LYS A CA 1
ATOM 1550 C C . LYS A 1 198 ? 17.701 3.778 23.889 1.00 86.75 198 LYS A C 1
ATOM 1552 O O . LYS A 1 198 ? 18.765 3.239 24.196 1.00 86.75 198 LYS A O 1
ATOM 1557 N N . ALA A 1 199 ? 17.637 4.861 23.115 1.00 88.44 199 ALA A N 1
ATOM 1558 C CA . ALA A 1 199 ? 18.820 5.556 22.620 1.00 88.44 199 ALA A CA 1
ATOM 1559 C C . ALA A 1 199 ? 19.657 6.131 23.777 1.00 88.44 199 ALA A C 1
ATOM 1561 O O . ALA A 1 199 ? 20.855 5.866 23.862 1.00 88.44 199 ALA A O 1
ATOM 1562 N N . GLU A 1 200 ? 19.033 6.818 24.736 1.00 89.25 200 GLU A N 1
ATOM 1563 C CA . GLU A 1 200 ? 19.706 7.336 25.935 1.00 89.25 200 GLU A CA 1
ATOM 1564 C C . GLU A 1 200 ? 20.255 6.225 26.837 1.00 89.25 200 GLU A C 1
ATOM 1566 O O . GLU A 1 200 ? 21.349 6.344 27.397 1.00 89.25 200 GLU A O 1
ATOM 1571 N N . MET A 1 201 ? 19.513 5.125 26.979 1.00 85.25 201 MET A N 1
ATOM 1572 C CA . MET A 1 201 ? 19.953 3.962 27.743 1.00 85.25 201 MET A CA 1
ATOM 1573 C C . MET A 1 201 ? 21.166 3.304 27.088 1.00 85.25 201 MET A C 1
ATOM 1575 O O . MET A 1 201 ? 22.132 2.999 27.785 1.00 85.25 201 MET A O 1
ATOM 1579 N N . ALA A 1 202 ? 21.153 3.119 25.765 1.00 84.19 202 ALA A N 1
ATOM 1580 C CA . ALA A 1 202 ? 22.295 2.607 25.015 1.00 84.19 202 ALA A CA 1
ATOM 1581 C C . ALA A 1 202 ? 23.509 3.535 25.155 1.00 84.19 202 ALA A C 1
ATOM 1583 O O . ALA A 1 202 ? 24.627 3.060 25.373 1.00 84.19 202 ALA A O 1
ATOM 1584 N N . LEU A 1 203 ? 23.279 4.851 25.122 1.00 87.44 203 LEU A N 1
ATOM 1585 C CA . LEU A 1 203 ? 24.313 5.859 25.309 1.00 87.44 203 LEU A CA 1
ATOM 1586 C C . LEU A 1 203 ? 24.987 5.713 26.678 1.00 87.44 203 LEU A C 1
ATOM 1588 O O . LEU A 1 203 ? 26.208 5.601 26.748 1.00 87.44 203 LEU A O 1
ATOM 1592 N N . LYS A 1 204 ? 24.207 5.636 27.762 1.00 85.94 204 LYS A N 1
ATOM 1593 C CA . LYS A 1 204 ? 24.735 5.467 29.128 1.00 85.94 204 LYS A CA 1
ATOM 1594 C C . LYS A 1 204 ? 25.382 4.099 29.343 1.00 85.94 204 LYS A C 1
ATOM 1596 O O . LYS A 1 204 ? 26.455 4.018 29.930 1.00 85.94 204 LYS A O 1
ATOM 1601 N N . LYS A 1 205 ? 24.740 3.029 28.865 1.00 84.00 205 LYS A N 1
ATOM 1602 C CA . LYS A 1 205 ? 25.177 1.640 29.071 1.00 84.00 205 LYS A CA 1
ATOM 1603 C C . LYS A 1 205 ? 26.506 1.348 28.381 1.00 84.00 205 LYS A C 1
ATOM 1605 O O . LYS A 1 205 ? 27.361 0.690 28.964 1.00 84.00 205 LYS A O 1
ATOM 1610 N N . TYR A 1 206 ? 26.672 1.816 27.146 1.00 84.88 206 TYR A N 1
ATOM 1611 C CA . TYR A 1 206 ? 27.864 1.540 26.339 1.00 84.88 206 TYR A CA 1
ATOM 1612 C C . TYR A 1 206 ? 28.848 2.714 26.294 1.00 84.88 206 TYR A C 1
ATOM 1614 O O . TYR A 1 206 ? 29.940 2.584 25.750 1.00 84.88 206 TYR A O 1
ATOM 1622 N N . GLY A 1 207 ? 28.466 3.858 26.860 1.00 86.12 207 GLY A N 1
ATOM 1623 C CA . GLY A 1 207 ? 29.269 5.072 26.900 1.00 86.12 207 GLY A CA 1
ATOM 1624 C C . GLY A 1 207 ? 29.322 5.850 25.585 1.00 86.12 207 GLY A C 1
ATOM 1625 O O . GLY A 1 207 ? 30.190 6.703 25.474 1.00 86.12 207 GLY A O 1
ATOM 1626 N N . MET A 1 208 ? 28.457 5.583 24.598 1.00 88.94 208 MET A N 1
ATOM 1627 C CA . MET A 1 208 ? 28.544 6.148 23.235 1.00 88.94 208 MET A CA 1
ATOM 1628 C C . MET A 1 208 ? 28.586 7.681 23.194 1.00 88.94 208 MET A C 1
ATOM 1630 O O . MET A 1 208 ? 28.061 8.354 24.076 1.00 88.94 208 MET A O 1
ATOM 1634 N N . ASN A 1 209 ? 29.221 8.250 22.161 1.00 90.12 209 ASN A N 1
ATOM 1635 C CA . ASN A 1 209 ? 29.237 9.707 21.980 1.00 90.12 209 ASN A CA 1
ATOM 1636 C C . ASN A 1 209 ? 27.923 10.191 21.362 1.00 90.12 209 ASN A C 1
ATOM 1638 O O . ASN A 1 209 ? 27.375 11.204 21.799 1.00 90.12 209 ASN A O 1
ATOM 1642 N N . VAL A 1 210 ? 27.427 9.443 20.370 1.00 92.50 210 VAL A N 1
ATOM 1643 C CA . VAL A 1 210 ? 26.163 9.703 19.677 1.00 92.50 210 VAL A CA 1
ATOM 1644 C C . VAL A 1 210 ? 25.411 8.391 19.469 1.00 92.50 210 VAL A C 1
ATOM 1646 O O . VAL A 1 210 ? 26.001 7.374 19.087 1.00 92.50 210 VAL A O 1
ATOM 1649 N N . VAL A 1 211 ? 24.102 8.422 19.698 1.00 92.69 211 VAL A N 1
ATOM 1650 C CA . VAL A 1 211 ? 23.175 7.380 19.253 1.00 92.69 211 VAL A CA 1
ATOM 1651 C C . VAL A 1 211 ? 22.217 8.006 18.251 1.00 92.69 211 VAL A C 1
ATOM 1653 O O . VAL A 1 211 ? 21.507 8.955 18.576 1.00 92.69 211 VAL A O 1
ATOM 1656 N N . VAL A 1 212 ? 22.237 7.496 17.026 1.00 92.38 212 VAL A N 1
ATOM 1657 C CA . VAL A 1 212 ? 21.305 7.872 15.967 1.00 92.38 212 VAL A CA 1
ATOM 1658 C C . VAL A 1 212 ? 20.055 7.015 16.134 1.00 92.38 212 VAL A C 1
ATOM 1660 O O . VAL A 1 212 ? 20.139 5.789 16.146 1.00 92.38 212 VAL A O 1
ATOM 1663 N N . ALA A 1 213 ? 18.927 7.668 16.355 1.00 90.19 213 ALA A N 1
ATOM 1664 C CA . ALA A 1 213 ? 17.649 7.081 16.696 1.00 90.19 213 ALA A CA 1
ATOM 1665 C C . ALA A 1 213 ? 16.670 7.290 15.534 1.00 90.19 213 ALA A C 1
ATOM 1667 O O . ALA A 1 213 ? 16.372 8.427 15.160 1.00 90.19 213 ALA A O 1
ATOM 1668 N N . ASN A 1 214 ? 16.182 6.186 14.979 1.00 88.38 214 ASN A N 1
ATOM 1669 C CA . ASN A 1 214 ? 15.266 6.154 13.847 1.00 88.38 214 ASN A CA 1
ATOM 1670 C C . ASN A 1 214 ? 13.998 5.397 14.239 1.00 88.38 214 ASN A C 1
ATOM 1672 O O . ASN A 1 214 ? 14.062 4.387 14.945 1.00 88.38 214 ASN A O 1
ATOM 1676 N N . GLU A 1 215 ? 12.860 5.859 13.739 1.00 84.75 215 GLU A N 1
ATOM 1677 C CA . GLU A 1 215 ? 11.603 5.124 13.798 1.00 84.75 215 GLU A CA 1
ATOM 1678 C C . GLU A 1 215 ? 11.383 4.413 12.458 1.00 84.75 215 GLU A C 1
ATOM 1680 O O . GLU A 1 215 ? 11.554 5.014 11.399 1.00 84.75 215 GLU A O 1
ATOM 1685 N N . LEU A 1 216 ? 11.027 3.126 12.481 1.00 77.00 216 LEU A N 1
ATOM 1686 C CA . LEU A 1 216 ? 10.896 2.320 11.259 1.00 77.00 216 LEU A CA 1
ATOM 1687 C C . LEU A 1 216 ? 9.869 2.896 10.271 1.00 77.00 216 LEU A C 1
ATOM 1689 O O . LEU A 1 216 ? 10.041 2.745 9.067 1.00 77.00 216 LEU A O 1
ATOM 1693 N N . ALA A 1 217 ? 8.836 3.583 10.755 1.00 68.00 217 ALA A N 1
ATOM 1694 C CA . ALA A 1 217 ? 7.804 4.168 9.904 1.00 68.00 217 ALA A CA 1
ATOM 1695 C C . ALA A 1 217 ? 8.293 5.379 9.087 1.00 68.00 217 ALA A C 1
ATOM 1697 O O . ALA A 1 217 ? 7.762 5.639 8.014 1.00 68.00 217 ALA A O 1
ATOM 1698 N N . ASN A 1 218 ? 9.294 6.122 9.576 1.00 68.38 218 ASN A N 1
ATOM 1699 C CA . ASN A 1 218 ? 9.721 7.396 8.983 1.00 68.38 218 ASN A CA 1
ATOM 1700 C C . ASN A 1 218 ? 11.243 7.526 8.831 1.00 68.38 218 ASN A C 1
ATOM 1702 O O . ASN A 1 218 ? 11.740 8.619 8.581 1.00 68.38 218 ASN A O 1
ATOM 1706 N N . TYR A 1 219 ? 12.008 6.438 8.957 1.00 74.81 219 TYR A N 1
ATOM 1707 C CA . TYR A 1 219 ? 13.475 6.488 8.928 1.00 74.81 219 TYR A CA 1
ATOM 1708 C C . TYR A 1 219 ? 14.061 7.058 7.623 1.00 74.81 219 TYR A C 1
ATOM 1710 O O . TYR A 1 219 ? 15.229 7.454 7.622 1.00 74.81 219 TYR A O 1
ATOM 1718 N N . LYS A 1 220 ? 13.279 7.066 6.530 1.00 65.94 220 LYS A N 1
ATOM 1719 C CA . LYS A 1 220 ? 13.622 7.695 5.244 1.00 65.94 220 LYS A CA 1
ATOM 1720 C C . LYS A 1 220 ? 13.404 9.217 5.247 1.00 65.94 220 LYS A C 1
ATOM 1722 O O . LYS A 1 220 ? 14.022 9.904 4.444 1.00 65.94 220 LYS A O 1
ATOM 1727 N N . ASP A 1 221 ? 12.591 9.730 6.167 1.00 69.62 221 ASP A N 1
ATOM 1728 C CA . ASP A 1 221 ? 12.168 11.132 6.245 1.00 69.62 221 ASP A CA 1
ATOM 1729 C C . ASP A 1 221 ? 12.719 11.854 7.482 1.00 69.62 221 ASP A C 1
ATOM 1731 O O . ASP A 1 221 ? 12.881 13.070 7.466 1.00 69.62 221 ASP A O 1
ATOM 1735 N N . VAL A 1 222 ? 12.990 11.144 8.582 1.00 75.19 222 VAL A N 1
ATOM 1736 C CA . VAL A 1 222 ? 13.361 11.739 9.872 1.00 75.19 222 VAL A CA 1
ATOM 1737 C C . VAL A 1 222 ? 14.451 10.925 10.568 1.00 75.19 222 VAL A C 1
ATOM 1739 O O . VAL A 1 222 ? 14.405 9.699 10.651 1.00 75.19 222 VAL A O 1
ATOM 1742 N N . VAL A 1 223 ? 15.438 11.629 11.127 1.00 83.06 223 VAL A N 1
ATOM 1743 C CA . VAL A 1 223 ? 16.522 11.058 11.934 1.00 83.06 223 VAL A CA 1
ATOM 1744 C C . VAL A 1 223 ? 16.724 11.891 13.193 1.00 83.06 223 VAL A C 1
ATOM 1746 O O . VAL A 1 223 ? 16.855 13.111 13.117 1.00 83.06 223 VAL A O 1
ATOM 1749 N N . VAL A 1 224 ? 16.819 11.253 14.362 1.00 86.06 224 VAL A N 1
ATOM 1750 C CA . VAL A 1 224 ? 17.107 11.946 15.627 1.00 86.06 224 VAL A CA 1
ATOM 1751 C C . VAL A 1 224 ? 18.496 11.574 16.134 1.00 86.06 224 VAL A C 1
ATOM 1753 O O . VAL A 1 224 ? 18.804 10.408 16.344 1.00 86.06 224 VAL A O 1
ATOM 1756 N N . MET A 1 225 ? 19.359 12.557 16.381 1.00 88.88 225 MET A N 1
ATOM 1757 C CA . MET A 1 225 ? 20.674 12.342 16.990 1.00 88.88 225 MET A CA 1
ATOM 1758 C C . MET A 1 225 ? 20.627 12.663 18.482 1.00 88.88 225 MET A C 1
ATOM 1760 O O . MET A 1 225 ? 20.302 13.786 18.867 1.00 88.88 225 MET A O 1
ATOM 1764 N N . VAL A 1 226 ? 20.993 11.688 19.316 1.00 90.38 226 VAL A N 1
ATOM 1765 C CA . VAL A 1 226 ? 21.069 11.821 20.777 1.00 90.38 226 VAL A CA 1
ATOM 1766 C C . VAL A 1 226 ? 22.534 11.842 21.206 1.00 90.38 226 VAL A C 1
ATOM 1768 O O . VAL A 1 226 ? 23.287 10.916 20.897 1.00 90.38 226 VAL A O 1
ATOM 1771 N N . THR A 1 227 ? 22.954 12.886 21.922 1.00 88.31 227 THR A N 1
ATOM 1772 C CA . THR A 1 227 ? 24.356 13.103 22.312 1.00 88.31 227 THR A CA 1
ATOM 1773 C C . THR A 1 227 ? 24.586 12.936 23.814 1.00 88.31 227 THR A C 1
ATOM 1775 O O . THR A 1 227 ? 23.693 13.115 24.643 1.00 88.31 227 THR A O 1
ATOM 1778 N N . SER A 1 228 ? 25.826 12.621 24.199 1.00 77.81 228 SER A N 1
ATOM 1779 C CA . SER A 1 228 ? 26.184 12.313 25.593 1.00 77.81 228 SER A CA 1
ATOM 1780 C C . SER A 1 228 ? 26.047 13.476 26.581 1.00 77.81 228 SER A C 1
ATOM 1782 O O . SER A 1 228 ? 26.005 13.253 27.787 1.00 77.81 228 SER A O 1
ATOM 1784 N N . ASN A 1 229 ? 25.972 14.712 26.088 1.00 76.50 229 ASN A N 1
ATOM 1785 C CA . ASN A 1 229 ? 25.703 15.918 26.879 1.00 76.50 229 ASN A CA 1
ATOM 1786 C C . ASN A 1 229 ? 24.196 16.211 27.049 1.00 76.50 229 ASN A C 1
ATOM 1788 O O . ASN A 1 229 ? 23.848 17.269 27.564 1.00 76.50 229 ASN A O 1
ATOM 1792 N N . GLY A 1 230 ? 23.312 15.304 26.613 1.00 68.62 230 GLY A N 1
ATOM 1793 C CA . GLY A 1 230 ? 21.857 15.471 26.681 1.00 68.62 230 GLY A CA 1
ATOM 1794 C C . GLY A 1 230 ? 21.253 16.273 25.523 1.00 68.62 230 GLY A C 1
ATOM 1795 O O . GLY A 1 230 ? 20.059 16.561 25.550 1.00 68.62 230 GLY A O 1
ATOM 1796 N N . GLY A 1 231 ? 22.052 16.632 24.514 1.00 75.06 231 GLY A N 1
ATOM 1797 C CA . GLY A 1 231 ? 21.571 17.269 23.290 1.00 75.06 231 GLY A CA 1
ATOM 1798 C C . GLY A 1 231 ? 20.752 16.310 22.422 1.00 75.06 231 GLY A C 1
ATOM 1799 O O . GLY A 1 231 ? 21.031 15.110 22.347 1.00 75.06 231 GLY A O 1
ATOM 1800 N N . ARG A 1 232 ? 19.726 16.858 21.767 1.00 83.19 232 ARG A N 1
ATOM 1801 C CA . ARG A 1 232 ? 18.883 16.152 20.800 1.00 83.19 232 ARG A CA 1
ATOM 1802 C C . ARG A 1 232 ? 18.735 17.020 19.559 1.00 83.19 232 ARG A C 1
ATOM 1804 O O . ARG A 1 232 ? 18.338 18.178 19.677 1.00 83.19 232 ARG A O 1
ATOM 1811 N N . THR A 1 233 ? 19.030 16.453 18.399 1.00 78.00 233 THR A N 1
ATOM 1812 C CA . THR A 1 233 ? 18.877 17.135 17.111 1.00 78.00 233 THR A CA 1
ATOM 1813 C C . THR A 1 233 ? 18.038 16.264 16.194 1.00 78.00 233 THR A C 1
ATOM 1815 O O . THR A 1 233 ? 18.465 15.169 15.838 1.00 78.00 233 THR A O 1
ATOM 1818 N N . THR A 1 234 ? 16.859 16.746 15.812 1.00 77.81 234 THR A N 1
ATOM 1819 C CA . THR A 1 234 ? 16.017 16.102 14.798 1.00 77.81 234 THR A CA 1
ATOM 1820 C C . THR A 1 234 ? 16.365 16.677 13.432 1.00 77.81 234 THR A C 1
ATOM 1822 O O . THR A 1 234 ? 16.362 17.893 13.253 1.00 77.81 234 THR A O 1
ATOM 1825 N N . MET A 1 235 ? 16.671 15.806 12.480 1.00 62.00 235 MET A N 1
ATOM 1826 C CA . MET A 1 235 ? 16.900 16.139 11.080 1.00 62.00 235 MET A CA 1
ATOM 1827 C C . MET A 1 235 ? 15.771 15.550 10.244 1.00 62.00 235 MET A C 1
ATOM 1829 O O . MET A 1 235 ? 15.493 14.359 10.349 1.00 62.00 235 MET A O 1
ATOM 1833 N N . ILE A 1 236 ? 15.140 16.381 9.421 1.00 69.25 236 ILE A N 1
ATOM 1834 C CA . ILE A 1 236 ? 14.208 15.934 8.386 1.00 69.25 236 ILE A CA 1
ATOM 1835 C C . ILE A 1 236 ? 15.043 15.741 7.116 1.00 69.25 236 ILE A C 1
ATOM 1837 O O . ILE A 1 236 ? 15.739 16.665 6.697 1.00 69.25 236 ILE A O 1
ATOM 1841 N N . LEU A 1 237 ? 15.043 14.529 6.570 1.00 59.91 237 LEU A N 1
ATOM 1842 C CA . LEU A 1 237 ? 15.690 14.184 5.310 1.00 59.91 237 LEU A CA 1
ATOM 1843 C C . LEU A 1 237 ? 14.805 14.723 4.174 1.00 59.91 237 LEU A C 1
ATOM 1845 O O . LEU A 1 237 ? 13.615 14.426 4.115 1.00 59.91 237 LEU A O 1
ATOM 1849 N N . GLU A 1 238 ? 15.353 15.582 3.317 1.00 48.91 238 GLU A N 1
ATOM 1850 C CA . GLU A 1 238 ? 14.595 16.189 2.217 1.00 48.91 238 GLU A CA 1
ATOM 1851 C C . GLU A 1 238 ? 14.140 15.102 1.217 1.00 48.91 238 GLU A C 1
ATOM 1853 O O . GLU A 1 238 ? 14.952 14.290 0.766 1.00 48.91 238 GLU A O 1
ATOM 1858 N N . LYS A 1 239 ? 12.839 15.085 0.866 1.00 51.62 239 LYS A N 1
ATOM 1859 C CA . LYS A 1 239 ? 12.301 14.332 -0.289 1.00 51.62 239 LYS A CA 1
ATOM 1860 C C . LYS A 1 239 ? 13.115 14.677 -1.542 1.00 51.62 239 LYS A C 1
ATOM 1862 O O . LYS A 1 239 ? 13.649 15.780 -1.599 1.00 51.62 239 LYS A O 1
ATOM 1867 N N . ARG A 1 240 ? 13.178 13.765 -2.533 1.00 51.75 240 ARG A N 1
ATOM 1868 C CA . ARG A 1 240 ? 13.872 13.942 -3.834 1.00 51.75 240 ARG A CA 1
ATOM 1869 C C . ARG A 1 240 ? 13.904 15.427 -4.224 1.00 51.75 240 ARG A C 1
ATOM 1871 O O . ARG A 1 240 ? 12.858 15.980 -4.554 1.00 51.75 240 ARG A O 1
ATOM 1878 N N . ASN A 1 241 ? 15.076 16.065 -4.138 1.00 44.56 241 ASN A N 1
ATOM 1879 C CA . ASN A 1 241 ? 15.276 17.485 -4.458 1.00 44.56 241 ASN A CA 1
ATOM 1880 C C . ASN A 1 241 ? 15.209 17.700 -5.981 1.00 44.56 241 ASN A C 1
ATOM 1882 O O . ASN A 1 241 ? 16.170 18.124 -6.618 1.00 44.56 241 ASN A O 1
ATOM 1886 N N . LEU A 1 242 ? 14.072 17.349 -6.578 1.00 52.53 242 LEU A N 1
ATOM 1887 C CA . LEU A 1 242 ? 13.724 17.652 -7.954 1.00 52.53 242 LEU A CA 1
ATOM 1888 C C . LEU A 1 242 ? 13.175 19.077 -7.963 1.00 52.53 242 LEU A C 1
ATOM 1890 O O . LEU A 1 242 ? 12.055 19.334 -7.525 1.00 52.53 242 LEU A O 1
ATOM 1894 N N . SER A 1 243 ? 13.988 20.019 -8.429 1.00 52.59 243 SER A N 1
ATOM 1895 C CA . SER A 1 243 ? 13.555 21.390 -8.687 1.00 52.59 243 SER A CA 1
ATOM 1896 C C . SER A 1 243 ? 13.309 21.565 -10.180 1.00 52.59 243 SER A C 1
ATOM 1898 O O . SER A 1 243 ? 14.243 21.461 -10.975 1.00 52.59 243 SER A O 1
ATOM 1900 N N . CYS A 1 244 ? 12.067 21.856 -10.556 1.00 58.78 244 CYS A N 1
ATOM 1901 C CA . CYS A 1 244 ? 11.717 22.269 -11.909 1.00 58.78 244 CYS A CA 1
ATOM 1902 C C . CYS A 1 244 ? 11.405 23.770 -11.894 1.00 58.78 244 CYS A C 1
ATOM 1904 O O . CYS A 1 244 ? 10.492 24.211 -11.194 1.00 58.78 244 CYS A O 1
ATOM 1906 N N . GLU A 1 245 ? 12.175 24.560 -12.641 1.00 67.56 245 GLU A N 1
ATOM 1907 C CA . GLU A 1 245 ? 11.882 25.977 -12.856 1.00 67.56 245 GLU A CA 1
ATOM 1908 C C . GLU A 1 245 ? 11.159 26.144 -14.189 1.00 67.56 245 GLU A C 1
ATOM 1910 O O . GLU A 1 245 ? 11.722 25.872 -15.248 1.00 67.56 245 GLU A O 1
ATOM 1915 N N . ILE A 1 246 ? 9.913 26.618 -14.139 1.00 68.06 246 ILE A N 1
ATOM 1916 C CA . ILE A 1 246 ? 9.104 26.843 -15.336 1.00 68.06 246 ILE A CA 1
ATOM 1917 C C . ILE A 1 246 ? 8.776 28.326 -15.442 1.00 68.06 246 ILE A C 1
ATOM 1919 O O . ILE A 1 246 ? 8.180 28.922 -14.542 1.00 68.06 246 ILE A O 1
ATOM 1923 N N . GLN A 1 247 ? 9.172 28.933 -16.558 1.00 76.00 247 GLN A N 1
ATOM 1924 C CA . GLN A 1 247 ? 8.883 30.333 -16.841 1.00 76.00 247 GLN A CA 1
ATOM 1925 C C . GLN A 1 247 ? 7.539 30.446 -17.558 1.00 76.00 247 GLN A C 1
ATOM 1927 O O . GLN A 1 247 ? 7.390 29.969 -18.679 1.00 76.00 247 GLN A O 1
ATOM 1932 N N . ILE A 1 248 ? 6.570 31.106 -16.920 1.00 72.75 248 ILE A N 1
ATOM 1933 C CA . ILE A 1 248 ? 5.255 31.376 -17.511 1.00 72.75 248 ILE A CA 1
ATOM 1934 C C . ILE A 1 248 ? 5.294 32.754 -18.190 1.00 72.75 248 ILE A C 1
ATOM 1936 O O . ILE A 1 248 ? 5.450 33.768 -17.498 1.00 72.75 248 ILE A O 1
ATOM 1940 N N . PRO A 1 249 ? 5.154 32.840 -19.526 1.00 76.69 249 PRO A N 1
ATOM 1941 C CA . PRO A 1 249 ? 5.140 34.119 -20.221 1.00 76.69 249 PRO A CA 1
ATOM 1942 C C . PRO A 1 249 ? 3.897 34.932 -19.843 1.00 76.69 249 PRO A C 1
ATOM 1944 O O . PRO A 1 249 ? 2.768 34.473 -19.986 1.00 76.69 249 PRO A O 1
ATOM 1947 N N . VAL A 1 250 ? 4.103 36.181 -19.422 1.00 73.31 250 VAL A N 1
ATOM 1948 C CA . VAL A 1 250 ? 3.032 37.105 -18.988 1.00 73.31 250 VAL A CA 1
ATOM 1949 C C . VAL A 1 250 ? 2.170 37.612 -20.161 1.00 73.31 250 VAL A C 1
ATOM 1951 O O . VAL A 1 250 ? 1.096 38.161 -19.950 1.00 73.31 250 VAL A O 1
ATOM 1954 N N . ALA A 1 251 ? 2.626 37.422 -21.401 1.00 76.31 251 ALA A N 1
ATOM 1955 C CA . ALA A 1 251 ? 1.893 37.753 -22.619 1.00 76.31 251 ALA A CA 1
ATOM 1956 C C . ALA A 1 251 ? 2.094 36.634 -23.652 1.00 76.31 251 ALA A C 1
ATOM 1958 O O . ALA A 1 251 ? 3.057 36.653 -24.418 1.00 76.31 251 ALA A O 1
ATOM 1959 N N . CYS A 1 252 ? 1.207 35.640 -23.646 1.00 81.81 252 CYS A N 1
ATOM 1960 C CA . CYS A 1 252 ? 1.182 34.559 -24.632 1.00 81.81 252 CYS A CA 1
ATOM 1961 C C . CYS A 1 252 ? -0.252 34.272 -25.092 1.00 81.81 252 CYS A C 1
ATOM 1963 O O . CYS A 1 252 ? -1.218 34.674 -24.441 1.00 81.81 252 CYS A O 1
ATOM 1965 N N . SER A 1 253 ? -0.394 33.626 -26.252 1.00 86.50 253 SER A N 1
ATOM 1966 C CA . SER A 1 253 ? -1.708 33.195 -26.728 1.00 86.50 253 SER A CA 1
ATOM 1967 C C . SER A 1 253 ? -2.245 32.055 -25.855 1.00 86.50 253 SER A C 1
ATOM 1969 O O . SER A 1 253 ? -1.468 31.318 -25.249 1.00 86.50 253 SER A O 1
ATOM 1971 N N . ALA A 1 254 ? -3.567 31.859 -25.826 1.00 86.19 254 ALA A N 1
ATOM 1972 C CA . ALA A 1 254 ? -4.167 30.732 -25.106 1.00 86.19 254 ALA A CA 1
ATOM 1973 C C . ALA A 1 254 ? -3.599 29.379 -25.575 1.00 86.19 254 ALA A C 1
ATOM 1975 O O . ALA A 1 254 ? -3.344 28.502 -24.761 1.00 86.19 254 ALA A O 1
ATOM 1976 N N . VAL A 1 255 ? -3.327 29.230 -26.876 1.00 89.00 255 VAL A N 1
ATOM 1977 C CA . VAL A 1 255 ? -2.746 28.004 -27.447 1.00 89.00 255 VAL A CA 1
ATOM 1978 C C . VAL A 1 255 ? -1.340 27.744 -26.904 1.00 89.00 255 VAL A C 1
ATOM 1980 O O . VAL A 1 255 ? -1.011 26.608 -26.577 1.00 89.00 255 VAL A O 1
ATOM 1983 N N . ASP A 1 256 ? -0.514 28.783 -26.788 1.00 87.62 256 ASP A N 1
ATOM 1984 C CA . ASP A 1 256 ? 0.849 28.639 -26.267 1.00 87.62 256 ASP A CA 1
ATOM 1985 C C . ASP A 1 256 ? 0.847 28.365 -24.759 1.00 87.62 256 ASP A C 1
ATOM 1987 O O . ASP A 1 256 ? 1.642 27.558 -24.283 1.00 87.62 256 ASP A O 1
ATOM 1991 N N . ALA A 1 257 ? -0.081 28.980 -24.017 1.00 86.94 257 ALA A N 1
ATOM 1992 C CA . ALA A 1 257 ? -0.285 28.694 -22.600 1.00 86.94 257 ALA A CA 1
ATOM 1993 C C . ALA A 1 257 ? -0.676 27.224 -22.374 1.00 86.94 257 ALA A C 1
ATOM 1995 O O . ALA A 1 257 ? -0.116 26.571 -21.499 1.00 86.94 257 ALA A O 1
ATOM 1996 N N . LEU A 1 258 ? -1.582 26.680 -23.191 1.00 90.69 258 LEU A N 1
ATOM 1997 C CA . LEU A 1 258 ? -2.002 25.278 -23.098 1.00 90.69 258 LEU A CA 1
ATOM 1998 C C . LEU A 1 258 ? -0.867 24.305 -23.446 1.00 90.69 258 LEU A C 1
ATOM 2000 O O . LEU A 1 258 ? -0.659 23.337 -22.726 1.00 90.69 258 LEU A O 1
ATOM 2004 N N . LYS A 1 259 ? -0.056 24.603 -24.469 1.00 88.81 259 LYS A N 1
ATOM 2005 C CA . LYS A 1 259 ? 1.150 23.806 -24.756 1.00 88.81 259 LYS A CA 1
ATOM 2006 C C . LYS A 1 259 ? 2.143 23.827 -23.599 1.00 88.81 259 LYS A C 1
ATOM 2008 O O . LYS A 1 259 ? 2.752 22.808 -23.294 1.00 88.81 259 LYS A O 1
ATOM 2013 N N . LEU A 1 260 ? 2.336 24.983 -22.962 1.00 86.94 260 LEU A N 1
ATOM 2014 C CA . LEU A 1 260 ? 3.178 25.081 -21.772 1.00 86.94 260 LEU A CA 1
ATOM 2015 C C . LEU A 1 260 ? 2.596 24.254 -20.618 1.00 86.94 260 LEU A C 1
ATOM 2017 O O . LEU A 1 260 ? 3.352 23.601 -19.905 1.00 86.94 260 LEU A O 1
ATOM 2021 N N . LEU A 1 261 ? 1.270 24.260 -20.452 1.00 89.38 261 LEU A N 1
ATOM 2022 C CA . LEU A 1 261 ? 0.593 23.467 -19.431 1.00 89.38 261 LEU A CA 1
ATOM 2023 C C . LEU A 1 261 ? 0.876 21.975 -19.580 1.00 89.38 261 LEU A C 1
ATOM 2025 O O . LEU A 1 261 ? 1.127 21.329 -18.569 1.00 89.38 261 LEU A O 1
ATOM 2029 N N . ASP A 1 262 ? 0.877 21.443 -20.801 1.00 88.88 262 ASP A N 1
ATOM 2030 C CA . ASP A 1 262 ? 1.167 20.024 -21.021 1.00 88.88 262 ASP A CA 1
ATOM 2031 C C . ASP A 1 262 ? 2.575 19.660 -20.500 1.00 88.88 262 ASP A C 1
ATOM 2033 O O . ASP A 1 262 ? 2.702 18.732 -19.707 1.00 88.88 262 ASP A O 1
ATOM 2037 N N . HIS A 1 263 ? 3.600 20.478 -20.774 1.00 85.19 263 HIS A N 1
ATOM 2038 C CA . HIS A 1 263 ? 4.954 20.273 -20.226 1.00 85.19 263 HIS A CA 1
ATOM 2039 C C . HIS A 1 263 ? 5.011 20.419 -18.693 1.00 85.19 263 HIS A C 1
ATOM 2041 O O . HIS A 1 263 ? 5.741 19.696 -18.015 1.00 85.19 263 HIS A O 1
ATOM 2047 N N . ILE A 1 264 ? 4.251 21.364 -18.121 1.00 86.00 264 ILE A N 1
ATOM 2048 C CA . ILE A 1 264 ? 4.146 21.529 -16.661 1.00 86.00 264 ILE A CA 1
ATOM 2049 C C . ILE A 1 264 ? 3.527 20.272 -16.028 1.00 86.00 264 ILE A C 1
ATOM 2051 O O . ILE A 1 264 ? 3.962 19.844 -14.957 1.00 86.00 264 ILE A O 1
ATOM 2055 N N . ILE A 1 265 ? 2.513 19.692 -16.673 1.00 87.94 265 ILE A N 1
ATOM 2056 C CA . ILE A 1 265 ? 1.847 18.470 -16.217 1.00 87.94 265 ILE A CA 1
ATOM 2057 C C . ILE A 1 265 ? 2.809 17.284 -16.282 1.00 87.94 265 ILE A C 1
ATOM 2059 O O . ILE A 1 265 ? 2.922 16.570 -15.292 1.00 87.94 265 ILE A O 1
ATOM 2063 N N . GLU A 1 266 ? 3.541 17.104 -17.382 1.00 86.88 266 GLU A N 1
ATOM 2064 C CA . GLU A 1 266 ? 4.561 16.051 -17.511 1.00 86.88 266 GLU A CA 1
ATOM 2065 C C . GLU A 1 266 ? 5.608 16.140 -16.391 1.00 86.88 266 GLU A C 1
ATOM 2067 O O . GLU A 1 266 ? 5.884 15.155 -15.707 1.00 86.88 266 GLU A O 1
ATOM 2072 N N . ALA A 1 267 ? 6.119 17.344 -16.113 1.00 82.12 267 ALA A N 1
ATOM 2073 C CA . ALA A 1 267 ? 7.051 17.559 -15.010 1.00 82.12 267 ALA A CA 1
ATOM 2074 C C . ALA A 1 267 ? 6.427 17.223 -13.642 1.00 82.12 267 ALA A C 1
ATOM 2076 O O . ALA A 1 267 ? 7.076 16.609 -12.793 1.00 82.12 267 ALA A O 1
ATOM 2077 N N . ALA A 1 268 ? 5.164 17.597 -13.417 1.00 83.12 268 ALA A N 1
ATOM 2078 C CA . ALA A 1 268 ? 4.453 17.275 -12.183 1.00 83.12 268 ALA A CA 1
ATOM 2079 C C . ALA A 1 268 ? 4.238 15.759 -12.015 1.00 83.12 268 ALA A C 1
ATOM 2081 O O . ALA A 1 268 ? 4.421 15.249 -10.908 1.00 83.12 268 ALA A O 1
ATOM 2082 N N . ARG A 1 269 ? 3.940 15.030 -13.100 1.00 85.94 269 ARG A N 1
ATOM 2083 C CA . ARG A 1 269 ? 3.795 13.564 -13.091 1.00 85.94 269 ARG A CA 1
ATOM 2084 C C . ARG A 1 269 ? 5.066 12.876 -12.629 1.00 85.94 269 ARG A C 1
ATOM 2086 O O . ARG A 1 269 ? 4.990 12.039 -11.733 1.00 85.94 269 ARG A O 1
ATOM 2093 N N . VAL A 1 270 ? 6.222 13.293 -13.153 1.00 80.75 270 VAL A N 1
ATOM 2094 C CA . VAL A 1 270 ? 7.545 12.786 -12.744 1.00 80.75 270 VAL A CA 1
ATOM 2095 C C . VAL A 1 270 ? 7.798 13.009 -11.249 1.00 80.75 270 VAL A C 1
ATOM 2097 O O . VAL A 1 270 ? 8.288 12.114 -10.561 1.00 80.75 270 VAL A O 1
ATOM 2100 N N . VAL A 1 271 ? 7.420 14.174 -10.710 1.00 76.19 271 VAL A N 1
ATOM 2101 C CA . VAL A 1 271 ? 7.583 14.487 -9.275 1.00 76.19 271 VAL A CA 1
ATOM 2102 C C . VAL A 1 271 ? 6.775 13.541 -8.380 1.00 76.19 271 VAL A C 1
ATOM 2104 O O . VAL A 1 271 ? 7.223 13.219 -7.276 1.00 76.19 271 VAL A O 1
ATOM 2107 N N . TYR A 1 272 ? 5.608 13.085 -8.841 1.00 79.25 272 TYR A N 1
ATOM 2108 C CA . TYR A 1 272 ? 4.702 12.224 -8.077 1.00 79.25 272 TYR A CA 1
ATOM 2109 C C . TYR A 1 272 ? 4.788 10.732 -8.412 1.00 79.25 272 TYR A C 1
ATOM 2111 O O . TYR A 1 272 ? 4.004 9.962 -7.850 1.00 79.25 272 TYR A O 1
ATOM 2119 N N . MET A 1 273 ? 5.725 10.310 -9.267 1.00 80.81 273 MET A N 1
ATOM 2120 C CA . MET A 1 273 ? 5.926 8.888 -9.542 1.00 80.81 273 MET A CA 1
ATOM 2121 C C . MET A 1 273 ? 6.371 8.133 -8.290 1.00 80.81 273 MET A C 1
ATOM 2123 O O . MET A 1 273 ? 7.320 8.533 -7.602 1.00 80.81 273 MET A O 1
ATOM 2127 N N . ASP A 1 274 ? 5.712 7.012 -8.015 1.00 77.50 274 ASP A N 1
ATOM 2128 C CA . ASP A 1 274 ? 6.198 6.046 -7.030 1.00 77.50 274 ASP A CA 1
ATOM 2129 C C . ASP A 1 274 ? 7.219 5.052 -7.593 1.00 77.50 274 ASP A C 1
ATOM 2131 O O . ASP A 1 274 ? 7.567 5.077 -8.768 1.00 77.50 274 ASP A O 1
ATOM 2135 N N . GLU A 1 275 ? 7.753 4.203 -6.711 1.00 78.06 275 GLU A N 1
ATOM 2136 C CA . GLU A 1 275 ? 8.753 3.187 -7.058 1.00 78.06 275 GLU A CA 1
ATOM 2137 C C . GLU A 1 275 ? 8.243 2.221 -8.142 1.00 78.06 275 GLU A C 1
ATOM 2139 O O . GLU A 1 275 ? 9.015 1.827 -9.013 1.00 78.06 275 GLU A O 1
ATOM 2144 N N . LEU A 1 276 ? 6.946 1.890 -8.136 1.00 82.31 276 LEU A N 1
ATOM 2145 C CA . LEU A 1 276 ? 6.356 1.002 -9.132 1.00 82.31 276 LEU A CA 1
ATOM 2146 C C . LEU A 1 276 ? 6.221 1.709 -10.480 1.00 82.31 276 LEU A C 1
ATOM 2148 O O . LEU A 1 276 ? 6.613 1.170 -11.509 1.00 82.31 276 LEU A O 1
ATOM 2152 N N . GLU A 1 277 ? 5.691 2.930 -10.476 1.00 84.75 277 GLU A N 1
ATOM 2153 C CA . GLU A 1 277 ? 5.539 3.745 -11.680 1.00 84.75 277 GLU A CA 1
ATOM 2154 C C . GLU A 1 277 ? 6.892 3.981 -12.355 1.00 84.75 277 GLU A C 1
ATOM 2156 O O . GLU A 1 277 ? 6.986 3.796 -13.561 1.00 84.75 277 GLU A O 1
ATOM 2161 N N . LEU A 1 278 ? 7.954 4.266 -11.594 1.00 80.12 278 LEU A N 1
ATOM 2162 C CA . LEU A 1 278 ? 9.315 4.418 -12.130 1.00 80.12 278 LEU A CA 1
ATOM 2163 C C . LEU A 1 278 ? 9.838 3.143 -12.788 1.00 80.12 278 LEU A C 1
ATOM 2165 O O . LEU A 1 278 ? 10.455 3.212 -13.846 1.00 80.12 278 LEU A O 1
ATOM 2169 N N . TYR A 1 279 ? 9.581 1.985 -12.180 1.00 83.69 279 TYR A N 1
ATOM 2170 C CA . TYR A 1 279 ? 10.013 0.702 -12.727 1.00 83.69 279 TYR A CA 1
ATOM 2171 C C . TYR A 1 279 ? 9.372 0.413 -14.097 1.00 83.69 279 TYR A C 1
ATOM 2173 O O . TYR A 1 279 ? 10.015 -0.161 -14.977 1.00 83.69 279 TYR A O 1
ATOM 2181 N N . PHE A 1 280 ? 8.118 0.835 -14.295 1.00 83.75 280 PHE A N 1
ATOM 2182 C CA . PHE A 1 280 ? 7.379 0.635 -15.546 1.00 83.75 280 PHE A CA 1
ATOM 2183 C C . PHE A 1 280 ? 7.389 1.841 -16.498 1.00 83.75 280 PHE A C 1
ATOM 2185 O O . PHE A 1 280 ? 6.891 1.703 -17.614 1.00 83.75 280 PHE A O 1
ATOM 2192 N N . ALA A 1 281 ? 7.912 3.000 -16.089 1.00 77.00 281 ALA A N 1
ATOM 2193 C CA . ALA A 1 281 ? 7.826 4.232 -16.873 1.00 77.00 281 ALA A CA 1
ATOM 2194 C C . ALA A 1 281 ? 8.634 4.168 -18.173 1.00 77.00 281 ALA A C 1
ATOM 2196 O O . ALA A 1 281 ? 8.156 4.611 -19.217 1.00 77.00 281 ALA A O 1
ATOM 2197 N N . GLY A 1 282 ? 9.845 3.603 -18.123 1.00 72.81 282 GLY A N 1
ATOM 2198 C CA . GLY A 1 282 ? 10.793 3.715 -19.234 1.00 72.81 282 GLY A CA 1
ATOM 2199 C C . GLY A 1 282 ? 11.037 5.189 -19.580 1.00 72.81 282 GLY A C 1
ATOM 2200 O O . GLY A 1 282 ? 11.356 5.977 -18.693 1.00 72.81 282 GLY A O 1
ATOM 2201 N N . ASP A 1 283 ? 10.830 5.552 -20.849 1.00 67.75 283 ASP A N 1
ATOM 2202 C CA . ASP A 1 283 ? 10.938 6.933 -21.353 1.00 67.75 283 ASP A CA 1
ATOM 2203 C C . ASP A 1 283 ? 9.609 7.720 -21.316 1.00 67.75 283 ASP A C 1
ATOM 2205 O O . ASP A 1 283 ? 9.559 8.880 -21.732 1.00 67.75 283 ASP A O 1
ATOM 2209 N N . ASP A 1 284 ? 8.511 7.106 -20.865 1.00 73.06 284 ASP A N 1
ATOM 2210 C CA . ASP A 1 284 ? 7.202 7.756 -20.796 1.00 73.06 284 ASP A CA 1
ATOM 2211 C C . ASP A 1 284 ? 7.098 8.663 -19.550 1.00 73.06 284 ASP A C 1
ATOM 2213 O O . ASP A 1 284 ? 7.659 8.406 -18.484 1.00 73.06 284 ASP A O 1
ATOM 2217 N N . VAL A 1 285 ? 6.346 9.752 -19.681 1.00 72.75 285 VAL A N 1
ATOM 2218 C CA . VAL A 1 285 ? 6.075 10.746 -18.633 1.00 72.75 285 VAL A CA 1
ATOM 2219 C C . VAL A 1 285 ? 4.658 10.615 -18.058 1.00 72.75 285 VAL A C 1
ATOM 2221 O O . VAL A 1 285 ? 4.296 11.339 -17.126 1.00 72.75 285 VAL A O 1
ATOM 2224 N N . GLY A 1 286 ? 3.865 9.661 -18.556 1.00 77.31 286 GLY A N 1
ATOM 2225 C CA . GLY A 1 286 ? 2.586 9.247 -17.990 1.00 77.31 286 GLY A CA 1
ATOM 2226 C C . GLY A 1 286 ? 1.372 10.019 -18.530 1.00 77.31 286 GLY A C 1
ATOM 2227 O O . GLY A 1 286 ? 1.467 10.735 -19.529 1.00 77.31 286 GLY A O 1
ATOM 2228 N N . PRO A 1 287 ? 0.205 9.917 -17.865 1.00 78.44 287 PRO A N 1
ATOM 2229 C CA . PRO A 1 287 ? 0.037 9.439 -16.496 1.00 78.44 287 PRO A CA 1
ATOM 2230 C C . PRO A 1 287 ? 0.018 7.912 -16.402 1.00 78.44 287 PRO A C 1
ATOM 2232 O O . PRO A 1 287 ? -0.649 7.240 -17.182 1.00 78.44 287 PRO A O 1
ATOM 2235 N N . PHE A 1 288 ? 0.701 7.372 -15.392 1.00 80.94 288 PHE A N 1
ATOM 2236 C CA . PHE A 1 288 ? 0.796 5.922 -15.152 1.00 80.94 288 PHE A CA 1
ATOM 2237 C C . PHE A 1 288 ? -0.342 5.364 -14.299 1.00 80.94 288 PHE A C 1
ATOM 2239 O O . PHE A 1 288 ? -0.598 4.161 -14.287 1.00 80.94 288 PHE A O 1
ATOM 2246 N N . SER A 1 289 ? -1.031 6.248 -13.583 1.00 89.69 289 SER A N 1
ATOM 2247 C CA . SER A 1 289 ? -2.209 5.937 -12.791 1.00 89.69 289 SER A CA 1
ATOM 2248 C C . SER A 1 289 ? -3.101 7.173 -12.688 1.00 89.69 289 SER A C 1
ATOM 2250 O O . SER A 1 289 ? -2.627 8.313 -12.743 1.00 89.69 289 SER A O 1
ATOM 2252 N N . ALA A 1 290 ? -4.404 6.970 -12.474 1.00 91.62 290 ALA A N 1
ATOM 2253 C CA . ALA A 1 290 ? -5.306 8.082 -12.173 1.00 91.62 290 ALA A CA 1
ATOM 2254 C C . ALA A 1 290 ? -4.873 8.821 -10.896 1.00 91.62 290 ALA A C 1
ATOM 2256 O O . ALA A 1 290 ? -5.037 10.032 -10.795 1.00 91.62 290 ALA A O 1
ATOM 2257 N N . ARG A 1 291 ? -4.258 8.117 -9.939 1.00 91.69 291 ARG A N 1
ATOM 2258 C CA . ARG A 1 291 ? -3.675 8.734 -8.748 1.00 91.69 291 ARG A CA 1
ATOM 2259 C C . ARG A 1 291 ? -2.542 9.701 -9.089 1.00 91.69 291 ARG A C 1
ATOM 2261 O O . ARG A 1 291 ? -2.576 10.831 -8.611 1.00 91.69 291 ARG A O 1
ATOM 2268 N N . ASN A 1 292 ? -1.562 9.273 -9.885 1.00 90.88 292 ASN A N 1
ATOM 2269 C CA . ASN A 1 292 ? -0.454 10.124 -10.319 1.00 90.88 292 ASN A CA 1
ATOM 2270 C C . ASN A 1 292 ? -0.969 11.372 -11.048 1.00 90.88 292 ASN A C 1
ATOM 2272 O O . ASN A 1 292 ? -0.535 12.484 -10.743 1.00 90.88 292 ASN A O 1
ATOM 2276 N N . GLU A 1 293 ? -1.967 11.209 -11.921 1.00 94.06 293 GLU A N 1
ATOM 2277 C CA . GLU A 1 293 ? -2.602 12.331 -12.616 1.00 94.06 293 GLU A CA 1
ATOM 2278 C C . GLU A 1 293 ? -3.274 13.310 -11.647 1.00 94.06 293 GLU A C 1
ATOM 2280 O O . GLU A 1 293 ? -3.052 14.519 -11.709 1.00 94.06 293 GLU A O 1
ATOM 2285 N N . LEU A 1 294 ? -4.073 12.798 -10.713 1.00 93.69 294 LEU A N 1
ATOM 2286 C CA . LEU A 1 294 ? -4.787 13.623 -9.746 1.00 93.69 294 LEU A CA 1
ATOM 2287 C C . LEU A 1 294 ? -3.838 14.368 -8.799 1.00 93.69 294 LEU A C 1
ATOM 2289 O O . LEU A 1 294 ? -4.057 15.555 -8.567 1.00 93.69 294 LEU A O 1
ATOM 2293 N N . GLU A 1 295 ? -2.798 13.724 -8.259 1.00 90.38 295 GLU A N 1
ATOM 2294 C CA . GLU A 1 295 ? -1.798 14.392 -7.403 1.00 90.38 295 GLU A CA 1
ATOM 2295 C C . GLU A 1 295 ? -1.100 15.526 -8.169 1.00 90.38 295 GLU A C 1
ATOM 2297 O O . GLU A 1 295 ? -1.010 16.657 -7.679 1.00 90.38 295 GLU A O 1
ATOM 2302 N N . SER A 1 296 ? -0.697 15.248 -9.413 1.00 90.75 296 SER A N 1
ATOM 2303 C CA . SER A 1 296 ? -0.040 16.212 -10.299 1.00 90.75 296 SER A CA 1
ATOM 2304 C C . SER A 1 296 ? -0.931 17.422 -10.567 1.00 90.75 296 SER A C 1
ATOM 2306 O O . SER A 1 296 ? -0.551 18.563 -10.299 1.00 90.75 296 SER A O 1
ATOM 2308 N N . LEU A 1 297 ? -2.162 17.190 -11.025 1.00 95.00 297 LEU A N 1
ATOM 2309 C CA . LEU A 1 297 ? -3.105 18.259 -11.341 1.00 95.00 297 LEU A CA 1
ATOM 2310 C C . LEU A 1 297 ? -3.529 19.054 -10.097 1.00 95.00 297 LEU A C 1
ATOM 2312 O O . LEU A 1 297 ? -3.662 20.275 -10.178 1.00 95.00 297 LEU A O 1
ATOM 2316 N N . ASN A 1 298 ? -3.700 18.419 -8.931 1.00 92.88 298 ASN A N 1
ATOM 2317 C CA . ASN A 1 298 ? -4.053 19.129 -7.695 1.00 92.88 298 ASN A CA 1
ATOM 2318 C C . ASN A 1 298 ? -2.908 20.004 -7.168 1.00 92.88 298 ASN A C 1
ATOM 2320 O O . ASN A 1 298 ? -3.166 21.113 -6.683 1.00 92.88 298 ASN A O 1
ATOM 2324 N N . LEU A 1 299 ? -1.650 19.562 -7.293 1.00 87.94 299 LEU A N 1
ATOM 2325 C CA . LEU A 1 299 ? -0.491 20.405 -6.986 1.00 87.94 299 LEU A CA 1
ATOM 2326 C C . LEU A 1 299 ? -0.489 21.656 -7.866 1.00 87.94 299 LEU A C 1
ATOM 2328 O O . LEU A 1 299 ? -0.333 22.776 -7.363 1.00 87.94 299 LEU A O 1
ATOM 2332 N N . LEU A 1 300 ? -0.680 21.472 -9.173 1.00 90.56 300 LEU A N 1
ATOM 2333 C CA . LEU A 1 300 ? -0.711 22.575 -10.125 1.00 90.56 300 LEU A CA 1
ATOM 2334 C C . LEU A 1 300 ? -1.889 23.506 -9.850 1.00 90.56 300 LEU A C 1
ATOM 2336 O O . LEU A 1 300 ? -1.688 24.715 -9.766 1.00 90.56 300 LEU A O 1
ATOM 2340 N N . LEU A 1 301 ? -3.085 22.972 -9.590 1.00 91.94 301 LEU A N 1
ATOM 2341 C CA . LEU A 1 301 ? -4.264 23.764 -9.238 1.00 91.94 301 LEU A CA 1
ATOM 2342 C C . LEU A 1 301 ? -4.005 24.643 -8.008 1.00 91.94 301 LEU A C 1
ATOM 2344 O O . LEU A 1 301 ? -4.278 25.846 -8.025 1.00 91.94 301 LEU A O 1
ATOM 2348 N N . LYS A 1 302 ? -3.441 24.062 -6.942 1.00 87.12 302 LYS A N 1
ATOM 2349 C CA . LYS A 1 302 ? -3.077 24.790 -5.718 1.00 87.12 302 LYS A CA 1
ATOM 2350 C C . LYS A 1 302 ? -2.039 25.878 -5.998 1.00 87.12 302 LYS A C 1
ATOM 2352 O O . LYS A 1 302 ? -2.156 26.992 -5.487 1.00 87.12 302 LYS A O 1
ATOM 2357 N N . THR A 1 303 ? -1.045 25.568 -6.824 1.00 86.38 303 THR A N 1
ATOM 2358 C CA . THR A 1 303 ? 0.015 26.506 -7.213 1.00 86.38 303 THR A CA 1
ATOM 2359 C C . THR A 1 303 ? -0.552 27.676 -8.017 1.00 86.38 303 THR A C 1
ATOM 2361 O O . THR A 1 303 ? -0.303 28.829 -7.667 1.00 86.38 303 THR A O 1
ATOM 2364 N N . MET A 1 304 ? -1.395 27.409 -9.020 1.00 88.06 304 MET A N 1
ATOM 2365 C CA . MET A 1 304 ? -2.043 28.445 -9.831 1.00 88.06 304 MET A CA 1
ATOM 2366 C C . MET A 1 304 ? -2.956 29.337 -8.986 1.00 88.06 304 MET A C 1
ATOM 2368 O O . MET A 1 304 ? -2.888 30.559 -9.112 1.00 88.06 304 MET A O 1
ATOM 2372 N N . LYS A 1 305 ? -3.737 28.766 -8.054 1.00 86.81 305 LYS A N 1
ATOM 2373 C CA . LYS A 1 305 ? -4.553 29.545 -7.102 1.00 86.81 305 LYS A CA 1
ATOM 2374 C C . LYS A 1 305 ? -3.699 30.519 -6.282 1.00 86.81 305 LYS A C 1
ATOM 2376 O O . LYS A 1 305 ? -4.048 31.692 -6.169 1.00 86.81 305 LYS A O 1
ATOM 2381 N N . ASN A 1 306 ? -2.553 30.076 -5.764 1.00 84.75 306 ASN A N 1
ATOM 2382 C CA . ASN A 1 306 ? -1.640 30.939 -5.006 1.00 84.75 306 ASN A CA 1
ATOM 2383 C C . ASN A 1 306 ? -1.013 32.048 -5.872 1.00 84.75 306 ASN A C 1
ATOM 2385 O O . ASN A 1 306 ? -0.897 33.197 -5.434 1.00 84.75 306 ASN A O 1
ATOM 2389 N N . LEU A 1 307 ? -0.635 31.730 -7.113 1.00 85.69 307 LEU A N 1
ATOM 2390 C CA . LEU A 1 307 ? -0.077 32.708 -8.050 1.00 85.69 307 LEU A CA 1
ATOM 2391 C C . LEU A 1 307 ? -1.123 33.749 -8.474 1.00 85.69 307 LEU A C 1
ATOM 2393 O O . LEU A 1 307 ? -0.812 34.940 -8.523 1.00 85.69 307 LEU A O 1
ATOM 2397 N N . LEU A 1 308 ? -2.376 33.346 -8.702 1.00 87.81 308 LEU A N 1
ATOM 2398 C CA . LEU A 1 308 ? -3.483 34.251 -9.044 1.00 87.81 308 LEU A CA 1
ATOM 2399 C C . LEU A 1 308 ? -3.737 35.316 -7.964 1.00 87.81 308 LEU A C 1
ATOM 2401 O O . LEU A 1 308 ? -4.084 36.456 -8.290 1.00 87.81 308 LEU A O 1
ATOM 2405 N N . LEU A 1 309 ? -3.519 34.980 -6.687 1.00 86.31 309 LEU A N 1
ATOM 2406 C CA . LEU A 1 309 ? -3.665 35.916 -5.565 1.00 86.31 309 LEU A CA 1
ATOM 2407 C C . LEU A 1 309 ? -2.577 37.002 -5.541 1.00 86.31 309 LEU A C 1
ATOM 2409 O O . LEU A 1 309 ? -2.837 38.114 -5.083 1.00 86.31 309 LEU A O 1
ATOM 2413 N N . THR A 1 310 ? -1.375 36.697 -6.036 1.00 83.44 310 THR A N 1
ATOM 2414 C CA . THR A 1 310 ? -0.176 37.547 -5.891 1.00 83.44 310 THR A CA 1
ATOM 2415 C C . THR A 1 310 ? 0.267 38.241 -7.186 1.00 83.44 310 THR A C 1
ATOM 2417 O O . THR A 1 310 ? 1.080 39.164 -7.141 1.00 83.44 310 THR A O 1
ATOM 2420 N N . SER A 1 311 ? -0.283 37.843 -8.336 1.00 81.62 311 SER A N 1
ATOM 2421 C CA . SER A 1 311 ? 0.156 38.296 -9.664 1.00 81.62 311 SER A CA 1
ATOM 2422 C C . SER A 1 311 ? -0.470 39.617 -10.135 1.00 81.62 311 SER A C 1
ATOM 2424 O O . SER A 1 311 ? -1.545 40.026 -9.691 1.00 81.62 311 SER A O 1
ATOM 2426 N N . ASN A 1 312 ? 0.193 40.285 -11.088 1.00 81.19 312 ASN A N 1
ATOM 2427 C CA . ASN A 1 312 ? -0.321 41.482 -11.767 1.00 81.19 312 ASN A CA 1
ATOM 2428 C C . ASN A 1 312 ? -1.411 41.143 -12.810 1.00 81.19 312 ASN A C 1
ATOM 2430 O O . ASN A 1 312 ? -1.590 39.985 -13.175 1.00 81.19 312 ASN A O 1
ATOM 2434 N N . THR A 1 313 ? -2.137 42.151 -13.309 1.00 79.12 313 THR A N 1
ATOM 2435 C CA . THR A 1 313 ? -3.300 41.956 -14.199 1.00 79.12 313 THR A CA 1
ATOM 2436 C C . THR A 1 313 ? -2.980 41.184 -15.482 1.00 79.12 313 THR A C 1
ATOM 2438 O O . THR A 1 313 ? -3.765 40.327 -15.864 1.00 79.12 313 THR A O 1
ATOM 2441 N N . ALA A 1 314 ? -1.829 41.436 -16.114 1.00 74.06 314 ALA A N 1
ATOM 2442 C CA . ALA A 1 314 ? -1.442 40.747 -17.348 1.00 74.06 314 ALA A CA 1
ATOM 2443 C C . ALA A 1 314 ? -1.148 39.255 -17.106 1.00 74.06 314 ALA A C 1
ATOM 2445 O O . ALA A 1 314 ? -1.584 38.399 -17.867 1.00 74.06 314 ALA A O 1
ATOM 2446 N N . ALA A 1 315 ? -0.485 38.925 -15.994 1.00 81.38 315 ALA A N 1
ATOM 2447 C CA . ALA A 1 315 ? -0.206 37.537 -15.626 1.00 81.38 315 ALA A CA 1
ATOM 2448 C C . ALA A 1 315 ? -1.474 36.777 -15.204 1.00 81.38 315 ALA A C 1
ATOM 2450 O O . ALA A 1 315 ? -1.562 35.569 -15.414 1.00 81.38 315 ALA A O 1
ATOM 2451 N N . LYS A 1 316 ? -2.474 37.470 -14.637 1.00 86.38 316 LYS A N 1
ATOM 2452 C CA . LYS A 1 316 ? -3.739 36.848 -14.218 1.00 86.38 316 LYS A CA 1
ATOM 2453 C C . LYS A 1 316 ? -4.517 36.231 -15.376 1.00 86.38 316 LYS A C 1
ATOM 2455 O O . LYS A 1 316 ? -5.113 35.184 -15.169 1.00 86.38 316 LYS A O 1
ATOM 2460 N N . GLU A 1 317 ? -4.503 36.836 -16.564 1.00 86.88 317 GLU A N 1
ATOM 2461 C CA . GLU A 1 317 ? -5.215 36.286 -17.728 1.00 86.88 317 GLU A CA 1
ATOM 2462 C C . GLU A 1 317 ? -4.661 34.911 -18.124 1.00 86.88 317 GLU A C 1
ATOM 2464 O O . GLU A 1 317 ? -5.416 33.945 -18.220 1.00 86.88 317 GLU A O 1
ATOM 2469 N N . VAL A 1 318 ? -3.335 34.794 -18.265 1.00 87.81 318 VAL A N 1
ATOM 2470 C CA . VAL A 1 318 ? -2.670 33.524 -18.602 1.00 87.81 318 VAL A CA 1
ATOM 2471 C C . VAL A 1 318 ? -2.860 32.493 -17.487 1.00 87.81 318 VAL A C 1
ATOM 2473 O O . VAL A 1 318 ? -3.241 31.358 -17.759 1.00 87.81 318 VAL A O 1
ATOM 2476 N N . LEU A 1 319 ? -2.657 32.884 -16.225 1.00 89.50 319 LEU A N 1
ATOM 2477 C CA . LEU A 1 319 ? -2.837 31.984 -15.081 1.00 89.50 319 LEU A CA 1
ATOM 2478 C C . LEU A 1 319 ? -4.280 31.478 -14.948 1.00 89.50 319 LEU A C 1
ATOM 2480 O O . LEU A 1 319 ? -4.476 30.343 -14.523 1.00 89.50 319 LEU A O 1
ATOM 2484 N N . GLN A 1 320 ? -5.279 32.286 -15.318 1.00 91.94 320 GLN A N 1
ATOM 2485 C CA . GLN A 1 320 ? -6.680 31.869 -15.298 1.00 91.94 320 GLN A CA 1
ATOM 2486 C C . GLN A 1 320 ? -6.962 30.815 -16.374 1.00 91.94 320 GLN A C 1
ATOM 2488 O O . GLN A 1 320 ? -7.611 29.820 -16.075 1.00 91.94 320 GLN A O 1
ATOM 2493 N N . ILE A 1 321 ? -6.414 30.978 -17.585 1.00 91.94 321 ILE A N 1
ATOM 2494 C CA . ILE A 1 321 ? -6.518 29.967 -18.652 1.00 91.94 321 ILE A CA 1
ATOM 2495 C C . ILE A 1 321 ? -5.917 28.635 -18.185 1.00 91.94 321 ILE A C 1
ATOM 2497 O O . ILE A 1 321 ? -6.556 27.593 -18.317 1.00 91.94 321 ILE A O 1
ATOM 2501 N N . LEU A 1 322 ? -4.715 28.671 -17.596 1.00 92.88 322 LEU A N 1
ATOM 2502 C CA . LEU A 1 322 ? -4.055 27.475 -17.061 1.00 92.88 322 LEU A CA 1
ATOM 2503 C C . LEU A 1 322 ? -4.883 26.827 -15.945 1.00 92.88 322 LEU A C 1
ATOM 2505 O O . LEU A 1 322 ? -5.080 25.616 -15.941 1.00 92.88 322 LEU A O 1
ATOM 2509 N N . HIS A 1 323 ? -5.382 27.634 -15.005 1.00 93.75 323 HIS A N 1
ATOM 2510 C CA . HIS A 1 323 ? -6.239 27.173 -13.916 1.00 93.75 323 HIS A CA 1
ATOM 2511 C C . HIS A 1 323 ? -7.499 26.471 -14.440 1.00 93.75 323 HIS A C 1
ATOM 2513 O O . HIS A 1 323 ? -7.824 25.376 -13.983 1.00 93.75 323 HIS A O 1
ATOM 2519 N N . ASP A 1 324 ? -8.200 27.085 -15.392 1.00 94.06 324 ASP A N 1
ATOM 2520 C CA . ASP A 1 324 ? -9.463 26.563 -15.912 1.00 94.06 324 ASP A CA 1
ATOM 2521 C C . ASP A 1 324 ? -9.255 25.257 -16.682 1.00 94.06 324 ASP A C 1
ATOM 2523 O O . ASP A 1 324 ? -10.023 24.312 -16.497 1.00 94.06 324 ASP A O 1
ATOM 2527 N N . GLU A 1 325 ? -8.172 25.155 -17.455 1.00 95.94 325 GLU A N 1
ATOM 2528 C CA . GLU A 1 325 ? -7.812 23.912 -18.136 1.00 95.94 325 GLU A CA 1
ATOM 2529 C C . GLU A 1 325 ? -7.454 22.793 -17.146 1.00 95.94 325 GLU A C 1
ATOM 2531 O O . GLU A 1 325 ? -7.897 21.658 -17.316 1.00 95.94 325 GLU A O 1
ATOM 2536 N N . ILE A 1 326 ? -6.719 23.089 -16.064 1.00 95.69 326 ILE A N 1
ATOM 2537 C CA . ILE A 1 326 ? -6.440 22.099 -15.007 1.00 95.69 326 ILE A CA 1
ATOM 2538 C C . ILE A 1 326 ? -7.751 21.578 -14.401 1.00 95.69 326 ILE A C 1
ATOM 2540 O O . ILE A 1 326 ? -7.898 20.374 -14.188 1.00 95.69 326 ILE A O 1
ATOM 2544 N N . VAL A 1 327 ? -8.729 22.457 -14.154 1.00 93.94 327 VAL A N 1
ATOM 2545 C CA . VAL A 1 327 ? -10.056 22.058 -13.653 1.00 93.94 327 VAL A CA 1
ATOM 2546 C C . VAL A 1 327 ? -10.800 21.178 -14.665 1.00 93.94 327 VAL A C 1
ATOM 2548 O O . VAL A 1 327 ? -11.465 20.221 -14.261 1.00 93.94 327 VAL A O 1
ATOM 2551 N N . VAL A 1 328 ? -10.696 21.464 -15.967 1.00 94.06 328 VAL A N 1
ATOM 2552 C CA . VAL A 1 328 ? -11.267 20.620 -17.033 1.00 94.06 328 VAL A CA 1
ATOM 2553 C C . VAL A 1 328 ? -10.605 19.241 -17.053 1.00 94.06 328 VAL A C 1
ATOM 2555 O O . VAL A 1 328 ? -11.317 18.235 -17.046 1.00 94.06 328 VAL A O 1
ATOM 2558 N N . LYS A 1 329 ? -9.271 19.168 -16.994 1.00 94.62 329 LYS A N 1
ATOM 2559 C CA . LYS A 1 329 ? -8.545 17.890 -16.943 1.00 94.62 329 LYS A CA 1
ATOM 2560 C C . LYS A 1 329 ? -8.924 17.086 -15.694 1.00 94.62 329 LYS A C 1
ATOM 2562 O O . LYS A 1 329 ? -9.284 15.920 -15.828 1.00 94.62 329 LYS A O 1
ATOM 2567 N N . LEU A 1 330 ? -9.005 17.710 -14.514 1.00 94.00 330 LEU A N 1
ATOM 2568 C CA . LEU A 1 330 ? -9.470 17.059 -13.276 1.00 94.00 330 LEU A CA 1
ATOM 2569 C C . LEU A 1 330 ? -10.891 16.490 -13.383 1.00 94.00 330 LEU A C 1
ATOM 2571 O O . LEU A 1 330 ? -11.156 15.411 -12.861 1.00 94.00 330 LEU A O 1
ATOM 2575 N N . LYS A 1 331 ? -11.800 17.185 -14.079 1.00 91.00 331 LYS A N 1
ATOM 2576 C CA . LYS A 1 331 ? -13.160 16.690 -14.359 1.00 91.00 331 LYS A CA 1
ATOM 2577 C C . LYS A 1 331 ? -13.175 15.459 -15.261 1.00 91.00 331 LYS A C 1
ATOM 2579 O O . LYS A 1 331 ? -14.145 14.713 -15.214 1.00 91.00 331 LYS A O 1
ATOM 2584 N N . SER A 1 332 ? -12.161 15.277 -16.103 1.00 90.50 332 SER A N 1
ATOM 2585 C CA . SER A 1 332 ? -12.086 14.147 -17.035 1.00 90.50 332 SER A CA 1
ATOM 2586 C C . SER A 1 332 ? -11.501 12.878 -16.408 1.00 90.50 332 SER A C 1
ATOM 2588 O O . SER A 1 332 ? -11.789 11.778 -16.881 1.00 90.50 332 SER A O 1
ATOM 2590 N N . VAL A 1 333 ? -10.719 13.004 -15.327 1.00 89.44 333 VAL A N 1
ATOM 2591 C CA . VAL A 1 333 ? -10.086 11.847 -14.682 1.00 89.44 333 VAL A CA 1
ATOM 2592 C C . VAL A 1 333 ? -11.148 10.923 -14.089 1.00 89.44 333 VAL A C 1
ATOM 2594 O O . VAL A 1 333 ? -11.948 11.336 -13.254 1.00 89.44 333 VAL A O 1
ATOM 2597 N N . GLY A 1 334 ? -11.126 9.653 -14.497 1.00 77.62 334 GLY A N 1
ATOM 2598 C CA . GLY A 1 334 ? -12.040 8.630 -13.989 1.00 77.62 334 GLY A CA 1
ATOM 2599 C C . GLY A 1 334 ? -13.414 8.583 -14.663 1.00 77.62 334 GLY A C 1
ATOM 2600 O O . GLY A 1 334 ? -14.241 7.799 -14.217 1.00 77.62 334 GLY A O 1
ATOM 2601 N N . LYS A 1 335 ? -13.655 9.360 -15.734 1.00 74.75 335 LYS A N 1
ATOM 2602 C CA . LYS A 1 335 ? -14.912 9.327 -16.514 1.00 74.75 335 LYS A CA 1
ATOM 2603 C C . LYS A 1 335 ? -14.929 8.291 -17.656 1.00 74.75 335 LYS A C 1
ATOM 2605 O O . LYS A 1 335 ? -15.776 8.374 -18.540 1.00 74.75 335 LYS A O 1
ATOM 2610 N N . SER A 1 336 ? -13.995 7.339 -17.678 1.00 54.94 336 SER A N 1
ATOM 2611 C CA . SER A 1 336 ? -13.979 6.250 -18.663 1.00 54.94 336 SER A CA 1
ATOM 2612 C C . SER A 1 336 ? -14.898 5.098 -18.224 1.00 54.94 336 SER A C 1
ATOM 2614 O O . SER A 1 336 ? -14.622 4.452 -17.217 1.00 54.94 336 SER A O 1
ATOM 2616 N N . ASP A 1 337 ? -15.942 4.873 -19.026 1.00 44.78 337 ASP A N 1
ATOM 2617 C CA . ASP A 1 337 ? -17.012 3.863 -18.974 1.00 44.78 337 ASP A CA 1
ATOM 2618 C C . ASP A 1 337 ? -17.984 3.882 -17.773 1.00 44.78 337 ASP A C 1
ATOM 2620 O O . ASP A 1 337 ? -17.688 3.473 -16.651 1.00 44.78 337 ASP A O 1
ATOM 2624 N N . ASP A 1 338 ? -19.213 4.309 -18.098 1.00 42.53 338 ASP A N 1
ATOM 2625 C CA . ASP A 1 338 ? -20.449 4.412 -17.309 1.00 42.53 338 ASP A CA 1
ATOM 2626 C C . ASP A 1 338 ? -20.942 3.072 -16.713 1.00 42.53 338 ASP A C 1
ATOM 2628 O O . ASP A 1 338 ? -22.063 2.619 -16.961 1.00 42.53 338 ASP A O 1
ATOM 2632 N N . ALA A 1 339 ? -20.144 2.412 -15.879 1.00 42.94 339 ALA A N 1
ATOM 2633 C CA . ALA A 1 339 ? -20.625 1.302 -15.063 1.00 42.94 339 ALA A CA 1
ATOM 2634 C C . ALA A 1 339 ? -21.245 1.841 -13.766 1.00 42.94 339 ALA A C 1
ATOM 2636 O O . ALA A 1 339 ? -20.679 1.684 -12.680 1.00 42.94 339 ALA A O 1
ATOM 2637 N N . TRP A 1 340 ? -22.420 2.472 -13.877 1.00 48.47 340 TRP A N 1
ATOM 2638 C CA . TRP A 1 340 ? -23.271 2.785 -12.727 1.00 48.47 340 TRP A CA 1
ATOM 2639 C C . TRP A 1 340 ? -23.372 1.539 -11.832 1.00 48.47 340 TRP A C 1
ATOM 2641 O O . TRP A 1 340 ? -23.723 0.445 -12.280 1.00 48.47 340 TRP A O 1
ATOM 2651 N N . MET A 1 341 ? -22.976 1.656 -10.564 1.00 54.47 341 MET A N 1
ATOM 2652 C CA . MET A 1 341 ? -23.257 0.591 -9.606 1.00 54.47 341 MET A CA 1
ATOM 2653 C C . MET A 1 341 ? -24.778 0.518 -9.448 1.00 54.47 341 MET A C 1
ATOM 2655 O O . MET A 1 341 ? -25.425 1.536 -9.199 1.00 54.47 341 MET A O 1
ATOM 2659 N N . VAL A 1 342 ? -25.356 -0.675 -9.602 1.00 54.44 342 VAL A N 1
ATOM 2660 C CA . VAL A 1 342 ? -26.785 -0.878 -9.352 1.00 54.44 342 VAL A CA 1
ATOM 2661 C C . VAL A 1 342 ? -27.027 -0.671 -7.861 1.00 54.44 342 VAL A C 1
ATOM 2663 O O . VAL A 1 342 ? -26.576 -1.476 -7.043 1.00 54.44 342 VAL A O 1
ATOM 2666 N N . VAL A 1 343 ? -27.712 0.420 -7.516 1.00 57.88 343 VAL A N 1
ATOM 2667 C CA . VAL A 1 343 ? -28.150 0.695 -6.144 1.00 57.88 343 VAL A CA 1
ATOM 2668 C C . VAL A 1 343 ? -29.167 -0.370 -5.748 1.00 57.88 343 VAL A C 1
ATOM 2670 O O . VAL A 1 343 ? -30.219 -0.500 -6.380 1.00 57.88 343 VAL A O 1
ATOM 2673 N N . GLN A 1 344 ? -28.866 -1.124 -4.695 1.00 55.72 344 GLN A N 1
ATOM 2674 C CA . GLN A 1 344 ? -29.825 -2.015 -4.056 1.00 55.72 344 GLN A CA 1
ATOM 2675 C C . GLN A 1 344 ? -30.413 -1.256 -2.867 1.00 55.72 344 GLN A C 1
ATOM 2677 O O . GLN A 1 344 ? -29.732 -0.971 -1.892 1.00 55.72 344 GLN A O 1
ATOM 2682 N N . THR A 1 345 ? -31.674 -0.836 -2.958 1.00 47.31 345 THR A N 1
ATOM 2683 C CA . THR A 1 345 ? -32.302 -0.076 -1.870 1.00 47.31 345 THR A CA 1
ATOM 2684 C C . THR A 1 345 ? -32.719 -1.017 -0.741 1.00 47.31 345 THR A C 1
ATOM 2686 O O . THR A 1 345 ? -33.653 -1.804 -0.897 1.00 47.31 345 THR A O 1
ATOM 2689 N N . GLN A 1 346 ? -32.067 -0.902 0.417 1.00 50.56 346 GLN A N 1
ATOM 2690 C CA . GLN A 1 346 ? -32.606 -1.341 1.705 1.00 50.56 346 GLN A CA 1
ATOM 2691 C C . GLN A 1 346 ? -32.410 -0.230 2.740 1.00 50.56 346 GLN A C 1
ATOM 2693 O O . GLN A 1 346 ? -31.328 0.325 2.876 1.00 50.56 346 GLN A O 1
ATOM 2698 N N . ASN A 1 347 ? -33.497 0.123 3.427 1.00 45.19 347 ASN A N 1
ATOM 2699 C CA . ASN A 1 347 ? -33.533 1.191 4.424 1.00 45.19 347 ASN A CA 1
ATOM 2700 C C . ASN A 1 347 ? -33.048 0.639 5.773 1.00 45.19 347 ASN A C 1
ATOM 2702 O O . ASN A 1 347 ? -33.685 -0.272 6.312 1.00 45.19 347 ASN A O 1
ATOM 2706 N N . HIS A 1 348 ? -31.976 1.198 6.339 1.00 59.53 348 HIS A N 1
ATOM 2707 C CA . HIS A 1 348 ? -31.490 0.839 7.672 1.00 59.53 348 HIS A CA 1
ATOM 2708 C C . HIS A 1 348 ? -31.522 2.050 8.621 1.00 59.53 348 HIS A C 1
ATOM 2710 O O . HIS A 1 348 ? -30.658 2.917 8.568 1.00 59.53 348 HIS A O 1
ATOM 2716 N N . ASP A 1 349 ? -32.470 2.062 9.568 1.00 58.44 349 ASP A N 1
ATOM 2717 C CA . ASP A 1 349 ? -32.658 3.125 10.582 1.00 58.44 349 ASP A CA 1
ATOM 2718 C C . ASP A 1 349 ? -31.389 3.445 11.419 1.00 58.44 349 ASP A C 1
ATOM 2720 O O . ASP A 1 349 ? -31.260 4.521 12.013 1.00 58.44 349 ASP A O 1
ATOM 2724 N N . ALA A 1 350 ? -30.443 2.501 11.507 1.00 59.72 350 ALA A N 1
ATOM 2725 C CA . ALA A 1 350 ? -29.172 2.680 12.211 1.00 59.72 350 ALA A CA 1
ATOM 2726 C C . ALA A 1 350 ? -28.207 3.625 11.467 1.00 59.72 350 ALA A C 1
ATOM 2728 O O . ALA A 1 350 ? -27.449 4.357 12.106 1.00 59.72 350 ALA A O 1
ATOM 2729 N N . GLU A 1 351 ? -28.263 3.650 10.134 1.00 64.50 351 GLU A N 1
ATOM 2730 C CA . GLU A 1 351 ? -27.363 4.434 9.280 1.00 64.50 351 GLU A CA 1
ATOM 2731 C C . GLU A 1 351 ? -27.760 5.912 9.267 1.00 64.50 351 GLU A C 1
ATOM 2733 O O . GLU A 1 351 ? -26.896 6.771 9.436 1.00 64.50 351 GLU A O 1
ATOM 2738 N N . ASP A 1 352 ? -29.061 6.215 9.259 1.00 65.25 352 ASP A N 1
ATOM 2739 C CA . ASP A 1 352 ? -29.593 7.577 9.433 1.00 65.25 352 ASP A CA 1
ATOM 2740 C C . ASP A 1 352 ? -29.099 8.247 10.726 1.00 65.25 352 ASP A C 1
ATOM 2742 O O . ASP A 1 352 ? -28.995 9.471 10.829 1.00 65.25 352 ASP A O 1
ATOM 2746 N N . SER A 1 353 ? -28.791 7.448 11.752 1.00 62.78 353 SER A N 1
ATOM 2747 C CA . SER A 1 353 ? -28.249 7.951 13.015 1.00 62.78 353 SER A CA 1
ATOM 2748 C C . SER A 1 353 ? -26.751 8.265 12.940 1.00 62.78 353 SER A C 1
ATOM 2750 O O . SER A 1 353 ? -26.315 9.199 13.615 1.00 62.78 353 SER A O 1
ATOM 2752 N N . LEU A 1 354 ? -25.986 7.531 12.122 1.00 69.12 354 LEU A N 1
ATOM 2753 C CA . LEU A 1 354 ? -24.557 7.758 11.872 1.00 69.12 354 LEU A CA 1
ATOM 2754 C C . LEU A 1 354 ? -24.335 8.914 10.879 1.00 69.12 354 LEU A C 1
ATOM 2756 O O . LEU A 1 354 ? -23.449 9.743 11.079 1.00 69.12 354 LEU A O 1
ATOM 2760 N N . LEU A 1 355 ? -25.180 9.005 9.845 1.00 68.81 355 LEU A N 1
ATOM 2761 C CA . LEU A 1 355 ? -25.117 10.010 8.777 1.00 68.81 355 LEU A CA 1
ATOM 2762 C C . LEU A 1 355 ? -25.459 11.428 9.249 1.00 68.81 355 LEU A C 1
ATOM 2764 O O . LEU A 1 355 ? -25.091 12.386 8.584 1.00 68.81 355 LEU A O 1
ATOM 2768 N N . LYS A 1 356 ? -26.022 11.606 10.454 1.00 62.59 356 LYS A N 1
ATOM 2769 C CA . LYS A 1 356 ? -26.110 12.930 11.113 1.00 62.59 356 LYS A CA 1
ATOM 2770 C C . LYS A 1 356 ? -24.755 13.631 11.270 1.00 62.59 356 LYS A C 1
ATOM 2772 O O . LYS A 1 356 ? -24.721 14.800 11.645 1.00 62.59 356 LYS A O 1
ATOM 2777 N N . TRP A 1 357 ? -23.652 12.917 11.056 1.00 62.00 357 TRP A N 1
ATOM 2778 C CA . TRP A 1 357 ? -22.287 13.430 11.106 1.00 62.00 357 TRP A CA 1
ATOM 2779 C C . TRP A 1 357 ? -21.688 13.753 9.721 1.00 62.00 357 TRP A C 1
ATOM 2781 O O . TRP A 1 357 ? -20.547 14.202 9.671 1.00 62.00 357 TRP A O 1
ATOM 2791 N N . GLY A 1 358 ? -22.418 13.547 8.616 1.00 59.75 358 GLY A N 1
ATOM 2792 C CA . GLY A 1 358 ? -22.014 13.932 7.257 1.00 59.75 358 GLY A CA 1
ATOM 2793 C C . GLY A 1 358 ? -23.092 14.777 6.570 1.00 59.75 358 GLY A C 1
ATOM 2794 O O . GLY A 1 358 ? -24.226 14.337 6.445 1.00 59.75 358 GLY A O 1
ATOM 2795 N N . GLU A 1 359 ? -22.759 15.997 6.136 1.00 61.56 359 GLU A N 1
ATOM 2796 C CA . GLU A 1 359 ? -23.755 16.949 5.600 1.00 61.56 359 GLU A CA 1
ATOM 2797 C C . GLU A 1 359 ? -24.024 16.797 4.088 1.00 61.56 359 GLU A C 1
ATOM 2799 O O . GLU A 1 359 ? -25.108 17.155 3.633 1.00 61.56 359 GLU A O 1
ATOM 2804 N N . HIS A 1 360 ? -23.080 16.238 3.315 1.00 69.94 360 HIS A N 1
ATOM 2805 C CA . HIS A 1 360 ? -23.133 16.210 1.838 1.00 69.94 360 HIS A CA 1
ATOM 2806 C C . HIS A 1 360 ? -23.278 14.812 1.216 1.00 69.94 360 HIS A C 1
ATOM 2808 O O . HIS A 1 360 ? -23.342 14.689 -0.009 1.00 69.94 360 HIS A O 1
ATOM 2814 N N . LEU A 1 361 ? -23.279 13.750 2.028 1.00 72.44 361 LEU A N 1
ATOM 2815 C CA . LEU A 1 361 ? -23.272 12.369 1.546 1.00 72.44 361 LEU A CA 1
ATOM 2816 C C . LEU A 1 361 ? -24.426 11.548 2.132 1.00 72.44 361 LEU A C 1
ATOM 2818 O O . LEU A 1 361 ? -24.772 11.705 3.301 1.00 72.44 361 LEU A O 1
ATOM 2822 N N . GLU A 1 362 ? -24.968 10.632 1.330 1.00 70.75 362 GLU A N 1
ATOM 2823 C CA . GLU A 1 362 ? -26.023 9.688 1.722 1.00 70.75 362 GLU A CA 1
ATOM 2824 C C . GLU A 1 362 ? -25.524 8.242 1.577 1.00 70.75 362 GLU A C 1
ATOM 2826 O O . GLU A 1 362 ? -24.852 7.904 0.601 1.00 70.75 362 GLU A O 1
ATOM 2831 N N . GLY A 1 363 ? -25.825 7.381 2.554 1.00 63.62 363 GLY A N 1
ATOM 2832 C CA . GLY A 1 363 ? -25.430 5.968 2.541 1.00 63.62 363 GLY A CA 1
ATOM 2833 C C . GLY A 1 363 ? -26.355 5.111 1.674 1.00 63.62 363 GLY A C 1
ATOM 2834 O O . GLY A 1 363 ? -27.573 5.249 1.750 1.00 63.62 363 GLY A O 1
ATOM 2835 N N . LEU A 1 364 ? -25.781 4.222 0.858 1.00 65.62 364 LEU A N 1
ATOM 2836 C CA . LEU A 1 364 ? -26.507 3.263 0.017 1.00 65.62 364 LEU A CA 1
ATOM 2837 C C . LEU A 1 364 ? -25.757 1.926 -0.082 1.00 65.62 364 LEU A C 1
ATOM 2839 O O . LEU A 1 364 ? -24.542 1.873 0.101 1.00 65.62 364 LEU A O 1
ATOM 2843 N N . ASP A 1 365 ? -26.475 0.853 -0.423 1.00 62.12 365 ASP A N 1
ATOM 2844 C CA . ASP A 1 365 ? -25.885 -0.458 -0.715 1.00 62.12 365 ASP A CA 1
ATOM 2845 C C . ASP A 1 365 ? -25.672 -0.654 -2.227 1.00 62.12 365 ASP A C 1
ATOM 2847 O O . ASP A 1 365 ? -26.539 -0.342 -3.057 1.00 62.12 365 ASP A O 1
ATOM 2851 N N . PHE A 1 366 ? -24.501 -1.171 -2.594 1.00 62.34 366 PHE A N 1
ATOM 2852 C CA . PHE A 1 366 ? -24.049 -1.341 -3.968 1.00 62.34 366 PHE A CA 1
ATOM 2853 C C . PHE A 1 366 ? -23.683 -2.792 -4.262 1.00 62.34 366 PHE A C 1
ATOM 2855 O O . PHE A 1 366 ? -22.872 -3.426 -3.582 1.00 62.34 366 PHE A O 1
ATOM 2862 N N . GLN A 1 367 ? -24.219 -3.310 -5.368 1.00 54.47 367 GLN A N 1
ATOM 2863 C CA . GLN A 1 367 ? -23.948 -4.679 -5.792 1.00 54.47 367 GLN A CA 1
ATOM 2864 C C . GLN A 1 367 ? -22.441 -4.935 -5.995 1.00 54.47 367 GLN A C 1
ATOM 2866 O O . GLN A 1 367 ? -21.816 -4.375 -6.898 1.00 54.47 367 GLN A O 1
ATOM 2871 N N . GLY A 1 368 ? -21.876 -5.834 -5.183 1.00 56.81 368 GLY A N 1
ATOM 2872 C CA . GLY A 1 368 ? -20.479 -6.281 -5.266 1.00 56.81 368 GLY A CA 1
ATOM 2873 C C . GLY A 1 368 ? -19.452 -5.393 -4.553 1.00 56.81 368 GLY A C 1
ATOM 2874 O O . GLY A 1 368 ? -18.318 -5.827 -4.402 1.00 56.81 368 GLY A O 1
ATOM 2875 N N . ALA A 1 369 ? -19.835 -4.198 -4.093 1.00 60.00 369 ALA A N 1
ATOM 2876 C CA . ALA A 1 369 ? -19.001 -3.335 -3.245 1.00 60.00 369 ALA A CA 1
ATOM 2877 C C . ALA A 1 369 ? -19.544 -3.215 -1.812 1.00 60.00 369 ALA A C 1
ATOM 2879 O O . ALA A 1 369 ? -18.875 -2.673 -0.940 1.00 60.00 369 ALA A O 1
ATOM 2880 N N . GLY A 1 370 ? -20.753 -3.729 -1.563 1.00 72.31 370 GLY A N 1
ATOM 2881 C CA . GLY A 1 370 ? -21.451 -3.510 -0.308 1.00 72.31 370 GLY A CA 1
ATOM 2882 C C . GLY A 1 370 ? -21.798 -2.033 -0.148 1.00 72.31 370 GLY A C 1
ATOM 2883 O O . GLY A 1 370 ? -22.088 -1.327 -1.115 1.00 72.31 370 GLY A O 1
ATOM 2884 N N . ARG A 1 371 ? -21.745 -1.547 1.087 1.00 79.06 371 ARG A N 1
ATOM 2885 C CA . ARG A 1 371 ? -22.159 -0.182 1.414 1.00 79.06 371 ARG A CA 1
ATOM 2886 C C . ARG A 1 371 ? -21.176 0.857 0.909 1.00 79.06 371 ARG A C 1
ATOM 2888 O O . ARG A 1 371 ? -19.972 0.658 0.977 1.00 79.06 371 ARG A O 1
ATOM 2895 N N . GLY A 1 372 ? -21.707 1.973 0.431 1.00 83.56 372 GLY A N 1
ATOM 2896 C CA . GLY A 1 372 ? -20.953 3.125 -0.042 1.00 83.56 372 GLY A CA 1
ATOM 2897 C C . GLY A 1 372 ? -21.711 4.419 0.232 1.00 83.56 372 GLY A C 1
ATOM 2898 O O . GLY A 1 372 ? -22.837 4.401 0.729 1.00 83.56 372 GLY A O 1
ATOM 2899 N N . MET A 1 373 ? -21.117 5.553 -0.134 1.00 86.38 373 MET A N 1
ATOM 2900 C CA . MET A 1 373 ? -21.768 6.856 0.008 1.00 86.38 373 MET A CA 1
ATOM 2901 C C . MET A 1 373 ? -21.907 7.570 -1.330 1.00 86.38 373 MET A C 1
ATOM 2903 O O . MET A 1 373 ? -20.958 7.600 -2.110 1.00 86.38 373 MET A O 1
ATOM 2907 N N . ILE A 1 374 ? -23.071 8.166 -1.585 1.00 87.19 374 ILE A N 1
ATOM 2908 C CA . ILE A 1 374 ? -23.334 9.014 -2.753 1.00 87.19 374 ILE A CA 1
ATOM 2909 C C . ILE A 1 374 ? -23.328 10.488 -2.387 1.00 87.19 374 ILE A C 1
ATOM 2911 O O . ILE A 1 374 ? -23.638 10.847 -1.255 1.00 87.19 374 ILE A O 1
ATOM 2915 N N . ALA A 1 375 ? -23.010 11.342 -3.352 1.00 89.50 375 ALA A N 1
ATOM 2916 C CA . ALA A 1 375 ? -23.154 12.779 -3.196 1.00 89.50 375 ALA A CA 1
ATOM 2917 C C . ALA A 1 375 ? -24.623 13.201 -3.348 1.00 89.50 375 ALA A C 1
ATOM 2919 O O . ALA A 1 375 ? -25.250 12.908 -4.366 1.00 89.50 375 ALA A O 1
ATOM 2920 N N . SER A 1 376 ? -25.175 13.899 -2.352 1.00 86.25 376 SER A N 1
ATOM 2921 C CA . SER A 1 376 ? -26.542 14.447 -2.428 1.00 86.25 376 SER A CA 1
ATOM 2922 C C . SER A 1 376 ? -26.625 15.666 -3.359 1.00 86.25 376 SER A C 1
ATOM 2924 O O . SER A 1 376 ? -27.672 15.960 -3.939 1.00 86.25 376 SER A O 1
ATOM 2926 N N . GLU A 1 377 ? -25.496 16.342 -3.560 1.00 90.25 377 GLU A N 1
ATOM 2927 C CA . GLU A 1 377 ? -25.304 17.465 -4.470 1.00 90.25 377 GLU A CA 1
ATOM 2928 C C . GLU A 1 377 ? -23.937 17.375 -5.160 1.00 90.25 377 GLU A C 1
ATOM 2930 O O . GLU A 1 377 ? -23.051 16.661 -4.702 1.00 90.25 377 GLU A O 1
ATOM 2935 N N . SER A 1 378 ? -23.741 18.092 -6.269 1.00 92.94 378 SER A N 1
ATOM 2936 C CA . SER A 1 378 ? -22.437 18.116 -6.940 1.00 92.94 378 SER A CA 1
ATOM 2937 C C . SER A 1 378 ? -21.402 18.834 -6.073 1.00 92.94 378 SER A C 1
ATOM 2939 O O . SER A 1 378 ? -21.594 19.998 -5.720 1.00 92.94 378 SER A O 1
ATOM 2941 N N . ILE A 1 379 ? -20.273 18.177 -5.805 1.00 93.69 379 ILE A N 1
ATOM 2942 C CA . ILE A 1 379 ? -19.199 18.688 -4.947 1.00 93.69 379 ILE A CA 1
ATOM 2943 C C . ILE A 1 379 ? -17.963 19.010 -5.800 1.00 93.69 379 ILE A C 1
ATOM 2945 O O . ILE A 1 379 ? -17.516 18.183 -6.603 1.00 93.69 379 ILE A O 1
ATOM 2949 N N . CYS A 1 380 ? -17.406 20.220 -5.668 1.00 93.62 380 CYS A N 1
ATOM 2950 C CA . CYS A 1 380 ? -16.295 20.667 -6.511 1.00 93.62 380 CYS A CA 1
ATOM 2951 C C . CYS A 1 380 ? -14.925 20.226 -5.973 1.00 93.62 380 CYS A C 1
ATOM 2953 O O . CYS A 1 380 ? -14.757 19.820 -4.826 1.00 93.62 380 CYS A O 1
ATOM 2955 N N . VAL A 1 381 ? -13.896 20.341 -6.820 1.00 93.00 381 VAL A N 1
ATOM 2956 C CA . VAL A 1 381 ? -12.505 20.084 -6.419 1.00 93.00 381 VAL A CA 1
ATOM 2957 C C . VAL A 1 381 ? -12.076 21.035 -5.301 1.00 93.00 381 VAL A C 1
ATOM 2959 O O . VAL A 1 381 ? -12.134 22.258 -5.451 1.00 93.00 381 VAL A O 1
ATOM 2962 N N . GLY A 1 382 ? -11.536 20.464 -4.228 1.00 90.12 382 GLY A N 1
ATOM 2963 C CA . GLY A 1 382 ? -11.048 21.167 -3.047 1.00 90.12 382 GLY A CA 1
ATOM 2964 C C . GLY A 1 382 ? -12.107 21.405 -1.972 1.00 90.12 382 GLY A C 1
ATOM 2965 O O . GLY A 1 382 ? -11.727 21.738 -0.849 1.00 90.12 382 GLY A O 1
ATOM 2966 N N . ASP A 1 383 ? -13.389 21.207 -2.282 1.00 93.19 383 ASP A N 1
ATOM 2967 C CA . ASP A 1 383 ? -14.459 21.239 -1.286 1.00 93.19 383 ASP A CA 1
ATOM 2968 C C . ASP A 1 383 ? -14.358 20.017 -0.364 1.00 93.19 383 ASP A C 1
ATOM 2970 O O . ASP A 1 383 ? -13.751 18.999 -0.711 1.00 93.19 383 ASP A O 1
ATOM 2974 N N . ILE A 1 384 ? -14.932 20.126 0.833 1.00 91.81 384 ILE A N 1
ATOM 2975 C CA . ILE A 1 384 ? -14.869 19.086 1.860 1.00 91.81 384 ILE A CA 1
ATOM 2976 C C . ILE A 1 384 ? -16.087 18.169 1.730 1.00 91.81 384 ILE A C 1
ATOM 2978 O O . ILE A 1 384 ? -17.204 18.597 1.990 1.00 91.81 384 ILE A O 1
ATOM 2982 N N . ALA A 1 385 ? -15.869 16.901 1.371 1.00 91.12 385 ALA A N 1
ATOM 2983 C CA . ALA A 1 385 ? -16.945 15.907 1.306 1.00 91.12 385 ALA A CA 1
ATOM 2984 C C . ALA A 1 385 ? -17.440 15.504 2.704 1.00 91.12 385 ALA A C 1
ATOM 2986 O O . ALA A 1 385 ? -18.631 15.297 2.919 1.00 91.12 385 ALA A O 1
ATOM 2987 N N . LEU A 1 386 ? -16.503 15.364 3.648 1.00 89.94 386 LEU A N 1
ATOM 2988 C CA . LEU A 1 386 ? -16.754 14.980 5.036 1.00 89.94 386 LEU A CA 1
ATOM 2989 C C . LEU A 1 386 ? -15.836 15.756 5.976 1.00 89.94 386 LEU A C 1
ATOM 2991 O O . LEU A 1 386 ? -14.633 15.883 5.724 1.00 89.94 386 LEU A O 1
ATOM 2995 N N . GLU A 1 387 ? -16.394 16.197 7.098 1.00 90.88 387 GLU A N 1
ATOM 2996 C CA . GLU A 1 387 ? -15.658 16.789 8.208 1.00 90.88 387 GLU A CA 1
ATOM 2997 C C . GLU A 1 387 ? -16.021 16.058 9.501 1.00 90.88 387 GLU A C 1
ATOM 2999 O O . GLU A 1 387 ? -17.145 16.139 9.985 1.00 90.88 387 GLU A O 1
ATOM 3004 N N . ILE A 1 388 ? -15.064 15.312 10.055 1.00 90.38 388 ILE A N 1
ATOM 3005 C CA . ILE A 1 388 ? -15.291 14.423 11.195 1.00 90.38 388 ILE A CA 1
ATOM 3006 C C . ILE A 1 388 ? -14.612 14.997 12.440 1.00 90.38 388 ILE A C 1
ATOM 3008 O O . ILE A 1 388 ? -13.382 15.057 12.478 1.00 90.38 388 ILE A O 1
ATOM 3012 N N . PRO A 1 389 ? -15.362 15.391 13.485 1.00 92.00 389 PRO A N 1
ATOM 3013 C CA . PRO A 1 389 ? -14.783 15.790 14.763 1.00 92.00 389 PRO A CA 1
ATOM 3014 C C . PRO A 1 389 ? -13.835 14.726 15.329 1.00 92.00 389 PRO A C 1
ATOM 3016 O O . PRO A 1 389 ? -14.173 13.544 15.377 1.00 92.00 389 PRO A O 1
ATOM 3019 N N . GLU A 1 390 ? -12.677 15.143 15.844 1.00 92.56 390 GLU A N 1
ATOM 3020 C CA . GLU A 1 390 ? -11.672 14.235 16.420 1.00 92.56 390 GLU A CA 1
ATOM 3021 C C . GLU A 1 390 ? -12.234 13.383 17.574 1.00 92.56 390 GLU A C 1
ATOM 3023 O O . GLU A 1 390 ? -11.827 12.244 17.780 1.00 92.56 390 GLU A O 1
ATOM 3028 N N . SER A 1 391 ? -13.248 13.884 18.285 1.00 90.75 391 SER A N 1
ATOM 3029 C CA . SER A 1 391 ? -13.941 13.166 19.364 1.00 90.75 391 SER A CA 1
ATOM 3030 C C . SER A 1 391 ? -14.710 11.910 18.917 1.00 90.75 391 SER A C 1
ATOM 3032 O O . SER A 1 391 ? -15.089 11.095 19.774 1.00 90.75 391 SER A O 1
ATOM 3034 N N . LEU A 1 392 ? -14.940 11.759 17.607 1.00 90.38 392 LEU A N 1
ATOM 3035 C CA . LEU A 1 392 ? -15.591 10.616 16.962 1.00 90.38 392 LEU A CA 1
ATOM 3036 C C . LEU A 1 392 ? -14.593 9.632 16.336 1.00 90.38 392 LEU A C 1
ATOM 3038 O O . LEU A 1 392 ? -15.008 8.602 15.810 1.00 90.38 392 LEU A O 1
ATOM 3042 N N . ILE A 1 393 ? -13.293 9.920 16.404 1.00 93.31 393 ILE A N 1
ATOM 3043 C CA . ILE A 1 393 ? -12.242 9.019 15.938 1.00 93.31 393 ILE A CA 1
ATOM 3044 C C . ILE A 1 393 ? -11.934 8.011 17.052 1.00 93.31 393 ILE A C 1
ATOM 3046 O O . ILE A 1 393 ? -11.730 8.378 18.212 1.00 93.31 393 ILE A O 1
ATOM 3050 N N . ILE A 1 394 ? -11.914 6.724 16.707 1.00 95.44 394 ILE A N 1
ATOM 3051 C CA . ILE A 1 394 ? -11.485 5.654 17.610 1.00 95.44 394 ILE A CA 1
ATOM 3052 C C . ILE A 1 394 ? -9.981 5.486 17.419 1.00 95.44 394 ILE A C 1
ATOM 3054 O O . ILE A 1 394 ? -9.540 5.040 16.364 1.00 95.44 394 ILE A O 1
ATOM 3058 N N . SER A 1 395 ? -9.206 5.846 18.437 1.00 92.75 395 SER A N 1
ATOM 3059 C CA . SER A 1 395 ? -7.743 5.816 18.421 1.00 92.75 395 SER A CA 1
ATOM 3060 C C . SER A 1 395 ? -7.182 5.201 19.701 1.00 92.75 395 SER A C 1
ATOM 3062 O O . SER A 1 395 ? -7.900 4.923 20.666 1.00 92.75 395 SER A O 1
ATOM 3064 N N . ASP A 1 396 ? -5.869 5.027 19.747 1.00 88.88 396 ASP A N 1
ATOM 3065 C CA . ASP A 1 396 ? -5.170 4.590 20.948 1.00 88.88 396 ASP A CA 1
ATOM 3066 C C . ASP A 1 396 ? -5.265 5.611 22.107 1.00 88.88 396 ASP A C 1
ATOM 3068 O O . ASP A 1 396 ? -5.272 5.227 23.278 1.00 88.88 396 ASP A O 1
ATOM 3072 N N . GLU A 1 397 ? -5.427 6.907 21.816 1.00 89.12 397 GLU A N 1
ATOM 3073 C CA . GLU A 1 397 ? -5.684 7.932 22.842 1.00 89.12 397 GLU A CA 1
ATOM 3074 C C . GLU A 1 397 ? -7.044 7.740 23.529 1.00 89.12 397 GLU A C 1
ATOM 3076 O O . GLU A 1 397 ? -7.171 7.927 24.744 1.00 89.12 397 GLU A O 1
ATOM 3081 N N . LEU A 1 398 ? -8.058 7.315 22.768 1.00 89.56 398 LEU A N 1
ATOM 3082 C CA . LEU A 1 398 ? -9.345 6.896 23.318 1.00 89.56 398 LEU A CA 1
ATOM 3083 C C . LEU A 1 398 ? -9.180 5.609 24.140 1.00 89.56 398 LEU A C 1
ATOM 3085 O O . LEU A 1 398 ? -9.695 5.523 25.258 1.00 89.56 398 LEU A O 1
ATOM 3089 N N . LEU A 1 399 ? -8.436 4.629 23.614 1.00 90.69 399 LEU A N 1
ATOM 3090 C CA . LEU A 1 399 ? -8.167 3.361 24.294 1.00 90.69 399 LEU A CA 1
ATOM 3091 C C . LEU A 1 399 ? -7.554 3.584 25.683 1.00 90.69 399 LEU A C 1
ATOM 3093 O O . LEU A 1 399 ? -7.961 2.903 26.625 1.00 90.69 399 LEU A O 1
ATOM 3097 N N . CYS A 1 400 ? -6.646 4.556 25.840 1.00 88.75 400 CYS A N 1
ATOM 3098 C CA . CYS A 1 400 ? -5.986 4.884 27.113 1.00 88.75 400 CYS A CA 1
ATOM 3099 C C . CYS A 1 400 ? -6.959 5.202 28.265 1.00 88.75 400 CYS A C 1
ATOM 3101 O O . CYS A 1 400 ? -6.582 5.126 29.435 1.00 88.75 400 CYS A O 1
ATOM 3103 N N . GLN A 1 401 ? -8.206 5.555 27.947 1.00 85.88 401 GLN A N 1
ATOM 3104 C CA . GLN A 1 401 ? -9.255 5.886 28.913 1.00 85.88 401 GLN A CA 1
ATOM 3105 C C . GLN A 1 401 ? -10.139 4.676 29.273 1.00 85.88 401 GLN A C 1
ATOM 3107 O O . GLN A 1 401 ? -11.036 4.795 30.106 1.00 85.88 401 GLN A O 1
ATOM 3112 N N . SER A 1 402 ? -9.909 3.516 28.650 1.00 89.50 402 SER A N 1
ATOM 3113 C CA . SER A 1 402 ? -10.745 2.320 28.784 1.00 89.50 402 SER A CA 1
ATOM 3114 C C . SER A 1 402 ? -10.264 1.352 29.873 1.00 89.50 402 SER A C 1
ATOM 3116 O O . SER A 1 402 ? -9.077 1.263 30.195 1.00 89.50 402 SER A O 1
ATOM 3118 N N . GLU A 1 403 ? -11.192 0.541 30.389 1.00 89.19 403 GLU A N 1
ATOM 3119 C CA . GLU A 1 403 ? -10.892 -0.563 31.318 1.00 89.19 403 GLU A CA 1
ATOM 3120 C C . GLU A 1 403 ? -9.939 -1.603 30.705 1.00 89.19 403 GLU A C 1
ATOM 3122 O O . GLU A 1 403 ? -9.115 -2.176 31.416 1.00 89.19 403 GLU A O 1
ATOM 3127 N N . VAL A 1 404 ? -10.017 -1.810 29.383 1.00 91.38 404 VAL A N 1
ATOM 3128 C CA . VAL A 1 404 ? -9.152 -2.740 28.641 1.00 91.38 404 VAL A CA 1
ATOM 3129 C C . VAL A 1 404 ? -7.696 -2.288 28.716 1.00 91.38 404 VAL A C 1
ATOM 3131 O O . VAL A 1 404 ? -6.828 -3.080 29.075 1.00 91.38 404 VAL A O 1
ATOM 3134 N N . PHE A 1 405 ? -7.423 -1.006 28.465 1.00 92.94 405 PHE A N 1
ATOM 3135 C CA . PHE A 1 405 ? -6.068 -0.467 28.584 1.00 92.94 405 PHE A CA 1
ATOM 3136 C C . PHE A 1 405 ? -5.539 -0.558 30.013 1.00 92.94 405 PHE A C 1
ATOM 3138 O O . PHE A 1 405 ? -4.416 -1.002 30.233 1.00 92.94 405 PHE A O 1
ATOM 3145 N N . LEU A 1 406 ? -6.353 -0.176 31.003 1.00 91.25 406 LEU A N 1
ATOM 3146 C CA . LEU A 1 406 ? -5.943 -0.226 32.408 1.00 91.25 406 LEU A CA 1
ATOM 3147 C C . LEU A 1 406 ? -5.569 -1.642 32.859 1.00 91.25 406 LEU A C 1
ATOM 3149 O O . LEU A 1 406 ? -4.646 -1.786 33.661 1.00 91.25 406 LEU A O 1
ATOM 3153 N N . ALA A 1 407 ? -6.257 -2.659 32.339 1.00 90.19 407 ALA A N 1
ATOM 3154 C CA . ALA A 1 407 ? -5.963 -4.057 32.623 1.00 90.19 407 ALA A CA 1
ATOM 3155 C C . ALA A 1 407 ? -4.730 -4.582 31.872 1.00 90.19 407 ALA A C 1
ATOM 3157 O O . ALA A 1 407 ? -3.960 -5.354 32.442 1.00 90.19 407 ALA A O 1
ATOM 3158 N N . LEU A 1 408 ? -4.536 -4.174 30.613 1.00 92.50 408 LEU A N 1
ATOM 3159 C CA . LEU A 1 408 ? -3.557 -4.797 29.717 1.00 92.50 408 LEU A CA 1
ATOM 3160 C C . LEU A 1 408 ? -2.246 -4.028 29.530 1.00 92.50 408 LEU A C 1
ATOM 3162 O O . LEU A 1 408 ? -1.280 -4.632 29.076 1.00 92.50 408 LEU A O 1
ATOM 3166 N N . LYS A 1 409 ? -2.164 -2.745 29.902 1.00 89.44 409 LYS A N 1
ATOM 3167 C CA . LYS A 1 409 ? -0.984 -1.883 29.666 1.00 89.44 409 LYS A CA 1
ATOM 3168 C C . LYS A 1 409 ? 0.360 -2.466 30.127 1.00 89.44 409 LYS A C 1
ATOM 3170 O O . LYS A 1 409 ? 1.382 -2.181 29.517 1.00 89.44 409 LYS A O 1
ATOM 3175 N N . ASP A 1 410 ? 0.354 -3.278 31.184 1.00 88.44 410 ASP A N 1
ATOM 3176 C CA . ASP A 1 410 ? 1.548 -3.902 31.770 1.00 88.44 410 ASP A CA 1
ATOM 3177 C C . ASP A 1 410 ? 1.546 -5.439 31.593 1.00 88.44 410 ASP A C 1
ATOM 3179 O O . ASP A 1 410 ? 2.385 -6.141 32.161 1.00 88.44 410 ASP A O 1
ATOM 3183 N N . PHE A 1 411 ? 0.589 -5.987 30.834 1.00 87.69 411 PHE A N 1
ATOM 3184 C CA . PHE A 1 411 ? 0.384 -7.427 30.684 1.00 87.69 411 PHE A CA 1
ATOM 3185 C C . PHE A 1 411 ? 1.029 -7.954 29.398 1.00 87.69 411 PHE A C 1
ATOM 3187 O O . PHE A 1 411 ? 0.660 -7.556 28.296 1.00 87.69 411 PHE A O 1
ATOM 3194 N N . ASN A 1 412 ? 1.978 -8.885 29.545 1.00 81.38 412 ASN A N 1
ATOM 3195 C CA . ASN A 1 412 ? 2.583 -9.680 28.465 1.00 81.38 412 ASN A CA 1
ATOM 3196 C C . ASN A 1 412 ? 3.068 -8.902 27.223 1.00 81.38 412 ASN A C 1
ATOM 3198 O O . ASN A 1 412 ? 3.158 -9.478 26.144 1.00 81.38 412 ASN A O 1
ATOM 3202 N N . ASN A 1 413 ? 3.428 -7.622 27.368 1.00 80.69 413 ASN A N 1
ATOM 3203 C CA . ASN A 1 413 ? 3.844 -6.750 26.260 1.00 80.69 413 ASN A CA 1
ATOM 3204 C C . ASN A 1 413 ? 2.835 -6.705 25.094 1.00 80.69 413 ASN A C 1
ATOM 3206 O O . ASN A 1 413 ? 3.241 -6.596 23.938 1.00 80.69 413 ASN A O 1
ATOM 3210 N N . ILE A 1 414 ? 1.533 -6.808 25.385 1.00 87.31 414 ILE A N 1
ATOM 3211 C CA . ILE A 1 414 ? 0.489 -6.634 24.370 1.00 87.31 414 ILE A CA 1
ATOM 3212 C C . ILE A 1 414 ? 0.621 -5.229 23.765 1.00 87.31 414 ILE A C 1
ATOM 3214 O O . ILE A 1 414 ? 0.821 -4.253 24.489 1.00 87.31 414 ILE A O 1
ATOM 3218 N N . THR A 1 415 ? 0.525 -5.124 22.439 1.00 87.81 415 THR A N 1
ATOM 3219 C CA . THR A 1 415 ? 0.643 -3.838 21.742 1.00 87.81 415 THR A CA 1
ATOM 3220 C C . THR A 1 415 ? -0.655 -3.031 21.818 1.00 87.81 415 THR A C 1
ATOM 3222 O O . THR A 1 415 ? -1.739 -3.593 22.002 1.00 87.81 415 THR A O 1
ATOM 3225 N N . SER A 1 416 ? -0.572 -1.710 21.640 1.00 86.25 416 SER A N 1
ATOM 3226 C CA . SER A 1 416 ? -1.755 -0.839 21.608 1.00 86.25 416 SER A CA 1
ATOM 3227 C C . SER A 1 416 ? -2.728 -1.219 20.488 1.00 86.25 416 SER A C 1
ATOM 3229 O O . SER A 1 416 ? -3.937 -1.159 20.692 1.00 86.25 416 SER A O 1
ATOM 3231 N N . GLU A 1 417 ? -2.226 -1.670 19.336 1.00 86.69 417 GLU A N 1
ATOM 3232 C CA . GLU A 1 417 ? -3.043 -2.162 18.221 1.00 86.69 417 GLU A CA 1
ATOM 3233 C C . GLU A 1 417 ? -3.826 -3.410 18.635 1.00 86.69 417 GLU A C 1
ATOM 3235 O O . GLU A 1 417 ? -5.034 -3.488 18.430 1.00 86.69 417 GLU A O 1
ATOM 3240 N N . THR A 1 418 ? -3.170 -4.355 19.313 1.00 90.69 418 THR A N 1
ATOM 3241 C CA . THR A 1 418 ? -3.840 -5.558 19.824 1.00 90.69 418 THR A CA 1
ATOM 3242 C C . THR A 1 418 ? -4.892 -5.198 20.876 1.00 90.69 418 THR A C 1
ATOM 3244 O O . THR A 1 418 ? -5.990 -5.749 20.884 1.00 90.69 418 THR A O 1
ATOM 3247 N N . MET A 1 419 ? -4.607 -4.229 21.751 1.00 93.75 419 MET A N 1
ATOM 3248 C CA . MET A 1 419 ? -5.593 -3.743 22.720 1.00 93.75 419 MET A CA 1
ATOM 3249 C C . MET A 1 419 ? -6.786 -3.052 22.050 1.00 93.75 419 MET A C 1
ATOM 3251 O O . MET A 1 419 ? -7.900 -3.181 22.551 1.00 93.75 419 MET A O 1
ATOM 3255 N N . LEU A 1 420 ? -6.585 -2.352 20.930 1.00 93.81 420 LEU A N 1
ATOM 3256 C CA . LEU A 1 420 ? -7.662 -1.745 20.142 1.00 93.81 420 LEU A CA 1
ATOM 3257 C C . LEU A 1 420 ? -8.576 -2.802 19.510 1.00 93.81 420 LEU A C 1
ATOM 3259 O O . LEU A 1 420 ? -9.800 -2.646 19.567 1.00 93.81 420 LEU A O 1
ATOM 3263 N N . LEU A 1 421 ? -8.007 -3.898 18.992 1.00 94.31 421 LEU A N 1
ATOM 3264 C CA . LEU A 1 421 ? -8.768 -5.062 18.515 1.00 94.31 421 LEU A CA 1
ATOM 3265 C C . LEU A 1 421 ? -9.656 -5.618 19.635 1.00 94.31 421 LEU A C 1
ATOM 3267 O O . LEU A 1 421 ? -10.878 -5.695 19.499 1.00 94.31 421 LEU A O 1
ATOM 3271 N N . LEU A 1 422 ? -9.046 -5.930 20.782 1.00 93.81 422 LEU A N 1
ATOM 3272 C CA . LEU A 1 422 ? -9.726 -6.487 21.954 1.00 93.81 422 LEU A CA 1
ATOM 3273 C C . LEU A 1 422 ? -10.794 -5.544 22.520 1.00 93.81 422 LEU A C 1
ATOM 3275 O O . LEU A 1 422 ? -11.874 -5.984 22.921 1.00 93.81 422 LEU A O 1
ATOM 3279 N N . TRP A 1 423 ? -10.504 -4.242 22.550 1.00 94.38 423 TRP A N 1
ATOM 3280 C CA . TRP A 1 423 ? -11.460 -3.224 22.963 1.00 94.38 423 TRP A CA 1
ATOM 3281 C C . TRP A 1 423 ? -12.656 -3.184 22.013 1.00 94.38 423 TRP A C 1
ATOM 3283 O O . TRP A 1 423 ? -13.785 -3.240 22.486 1.00 94.38 423 TRP A O 1
ATOM 3293 N N . SER A 1 424 ? -12.426 -3.178 20.699 1.00 94.44 424 SER A N 1
ATOM 3294 C CA . SER A 1 424 ? -13.493 -3.114 19.686 1.00 94.44 424 SER A CA 1
ATOM 3295 C C . SER A 1 424 ? -14.391 -4.350 19.720 1.00 94.44 424 SER A C 1
ATOM 3297 O O . SER A 1 424 ? -15.615 -4.231 19.679 1.00 94.44 424 SER A O 1
ATOM 3299 N N . MET A 1 425 ? -13.784 -5.531 19.878 1.00 92.12 425 MET A N 1
ATOM 3300 C CA . MET A 1 425 ? -14.480 -6.808 20.050 1.00 92.12 425 MET A CA 1
ATOM 3301 C C . MET A 1 425 ? -15.479 -6.759 21.219 1.00 92.12 425 MET A C 1
ATOM 3303 O O . MET A 1 425 ? -16.622 -7.190 21.088 1.00 92.12 425 MET A O 1
ATOM 3307 N N . ARG A 1 426 ? -15.077 -6.179 22.359 1.00 89.31 426 ARG A N 1
ATOM 3308 C CA . ARG A 1 426 ? -15.950 -5.999 23.530 1.00 89.31 426 ARG A CA 1
ATOM 3309 C C . ARG A 1 426 ? -16.973 -4.886 23.324 1.00 89.31 426 ARG A C 1
ATOM 3311 O O . ARG A 1 426 ? -18.141 -5.048 23.680 1.00 89.31 426 ARG A O 1
ATOM 3318 N N . GLU A 1 427 ? -16.527 -3.747 22.808 1.00 91.19 427 GLU A N 1
ATOM 3319 C CA . GLU A 1 427 ? -17.323 -2.525 22.718 1.00 91.19 427 GLU A CA 1
ATOM 3320 C C . GLU A 1 427 ? -18.547 -2.707 21.810 1.00 91.19 427 GLU A C 1
ATOM 3322 O O . GLU A 1 427 ? -19.605 -2.143 22.090 1.00 91.19 427 GLU A O 1
ATOM 3327 N N . ARG A 1 428 ? -18.459 -3.605 20.819 1.00 89.88 428 ARG A N 1
ATOM 3328 C CA . ARG A 1 428 ? -19.593 -4.064 20.001 1.00 89.88 428 ARG A CA 1
ATOM 3329 C C . ARG A 1 428 ? -20.810 -4.500 20.830 1.00 89.88 428 ARG A C 1
ATOM 3331 O O . ARG A 1 428 ? -21.949 -4.219 20.460 1.00 89.88 428 ARG A O 1
ATOM 3338 N N . TYR A 1 429 ? -20.588 -5.155 21.970 1.00 88.44 429 TYR A N 1
ATOM 3339 C CA . TYR A 1 429 ? -21.650 -5.656 22.850 1.00 88.44 429 TYR A CA 1
ATOM 3340 C C . TYR A 1 429 ? -22.008 -4.680 23.988 1.00 88.44 429 TYR A C 1
ATOM 3342 O O . TYR A 1 429 ? -22.927 -4.937 24.770 1.00 88.44 429 TYR A O 1
ATOM 3350 N N . ASN A 1 430 ? -21.307 -3.548 24.098 1.00 89.25 430 ASN A N 1
ATOM 3351 C CA . ASN A 1 430 ? -21.515 -2.560 25.150 1.00 89.25 430 ASN A CA 1
ATOM 3352 C C . ASN A 1 430 ? -22.673 -1.606 24.802 1.00 89.25 430 ASN A C 1
ATOM 3354 O O . ASN A 1 430 ? -22.507 -0.635 24.066 1.00 89.25 430 ASN A O 1
ATOM 3358 N N . LEU A 1 431 ? -23.852 -1.842 25.391 1.00 89.25 43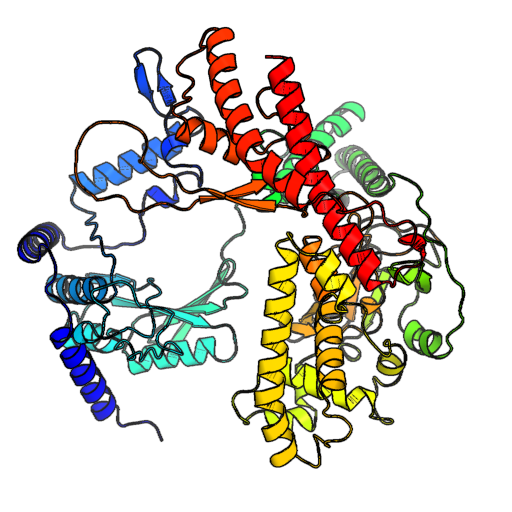1 LEU A N 1
ATOM 3359 C CA . LEU A 1 431 ? -25.050 -1.007 25.189 1.00 89.25 431 LEU A CA 1
ATOM 3360 C C . LEU A 1 431 ? -24.873 0.459 25.626 1.00 89.25 431 LEU A C 1
ATOM 3362 O O . LEU A 1 431 ? -25.618 1.320 25.167 1.00 89.25 431 LEU A O 1
ATOM 3366 N N . GLY A 1 432 ? -23.919 0.744 26.518 1.00 90.25 432 GLY A N 1
ATOM 3367 C CA . GLY A 1 432 ? -23.608 2.098 26.980 1.00 90.25 432 GLY A CA 1
ATOM 3368 C C . GLY A 1 432 ? -22.542 2.814 26.147 1.00 90.25 432 GLY A C 1
ATOM 3369 O O . GLY A 1 432 ? -22.174 3.938 26.487 1.00 90.25 432 GLY A O 1
ATOM 3370 N N . SER A 1 433 ? -22.012 2.180 25.095 1.00 90.38 433 SER A N 1
ATOM 3371 C CA . SER A 1 433 ? -20.949 2.772 24.285 1.00 90.38 433 SER A CA 1
ATOM 3372 C C . SER A 1 433 ? -21.438 3.994 23.512 1.00 90.38 433 SER A C 1
ATOM 3374 O O . SER A 1 433 ? -22.464 3.947 22.831 1.00 90.38 433 SER A O 1
ATOM 3376 N N . LYS A 1 434 ? -20.637 5.070 23.505 1.00 88.19 434 LYS A N 1
ATOM 3377 C CA . LYS A 1 434 ? -20.877 6.216 22.609 1.00 88.19 434 LYS A CA 1
ATOM 3378 C C . LYS A 1 434 ? -20.767 5.837 21.126 1.00 88.19 434 LYS A C 1
ATOM 3380 O O . LYS A 1 434 ? -21.327 6.526 20.283 1.00 88.19 434 LYS A O 1
ATOM 3385 N N . PHE A 1 435 ? -20.056 4.750 20.818 1.00 90.88 435 PHE A N 1
ATOM 3386 C CA . PHE A 1 435 ? -19.866 4.231 19.463 1.00 90.88 435 PHE A CA 1
ATOM 3387 C C . PHE A 1 435 ? -20.840 3.109 19.117 1.00 90.88 435 PHE A C 1
ATOM 3389 O O . PHE A 1 435 ? -20.721 2.513 18.050 1.00 90.88 435 PHE A O 1
ATOM 3396 N N . LYS A 1 436 ? -21.826 2.825 19.977 1.00 90.62 436 LYS A N 1
ATOM 3397 C CA . LYS A 1 436 ? -22.826 1.792 19.705 1.00 90.62 436 LYS A CA 1
ATOM 3398 C C . LYS A 1 436 ? -23.519 1.963 18.340 1.00 90.62 436 LYS A C 1
ATOM 3400 O O . LYS A 1 436 ? -23.615 0.958 17.644 1.00 90.62 436 LYS A O 1
ATOM 3405 N N . PRO A 1 437 ? -23.889 3.185 17.890 1.00 86.44 437 PRO A N 1
ATOM 3406 C CA . PRO A 1 437 ? -24.432 3.378 16.545 1.00 86.44 437 PRO A CA 1
ATOM 3407 C C . PRO A 1 437 ? -23.482 2.917 15.435 1.00 86.44 437 PRO A C 1
ATOM 3409 O O . PRO A 1 437 ? -23.925 2.291 14.487 1.00 86.44 437 PRO A O 1
ATOM 3412 N N . TYR A 1 438 ? -22.174 3.158 15.567 1.00 89.38 438 TYR A N 1
ATOM 3413 C CA . TYR A 1 438 ? -21.186 2.680 14.598 1.00 89.38 438 TYR A CA 1
ATOM 3414 C C . TYR A 1 438 ? -21.095 1.153 14.594 1.00 89.38 438 TYR A C 1
ATOM 3416 O O . TYR A 1 438 ? -21.228 0.532 13.543 1.00 89.38 438 TYR A O 1
ATOM 3424 N N . PHE A 1 439 ? -20.952 0.529 15.764 1.00 90.81 439 PHE A N 1
ATOM 3425 C CA . PHE A 1 439 ? -20.877 -0.930 15.853 1.00 90.81 439 PHE A CA 1
ATOM 3426 C C . PHE A 1 439 ? -22.148 -1.634 15.361 1.00 90.81 439 PHE A C 1
ATOM 3428 O O . PHE A 1 439 ? -22.043 -2.722 14.804 1.00 90.81 439 PHE A O 1
ATOM 3435 N N . ASP A 1 440 ? -23.318 -1.007 15.512 1.00 87.69 440 ASP A N 1
ATOM 3436 C CA . ASP A 1 440 ? -24.591 -1.518 14.987 1.00 87.69 440 ASP A CA 1
ATOM 3437 C C . ASP A 1 440 ? -24.712 -1.401 13.469 1.00 87.69 440 ASP A C 1
ATOM 3439 O O . ASP A 1 440 ? -25.469 -2.157 12.862 1.00 87.69 440 ASP A O 1
ATOM 3443 N N . THR A 1 441 ? -23.952 -0.495 12.847 1.00 84.88 441 THR A N 1
ATOM 3444 C CA . THR A 1 441 ? -23.833 -0.479 11.388 1.00 84.88 441 THR A CA 1
ATOM 3445 C C . THR A 1 441 ? -22.889 -1.572 10.895 1.00 84.88 441 THR A C 1
ATOM 3447 O O . THR A 1 441 ? -23.114 -2.103 9.823 1.00 84.88 441 THR A O 1
ATOM 3450 N N . LEU A 1 442 ? -21.848 -1.980 11.621 1.00 88.81 442 LEU A N 1
ATOM 3451 C CA . LEU A 1 442 ? -20.872 -2.948 11.095 1.00 88.81 442 LEU A CA 1
ATOM 3452 C C . LEU A 1 442 ? -21.494 -4.317 10.747 1.00 88.81 442 LEU A C 1
ATOM 3454 O O . LEU A 1 442 ? -22.429 -4.767 11.414 1.00 88.81 442 LEU A O 1
ATOM 3458 N N . PRO A 1 443 ? -20.989 -5.003 9.702 1.00 88.38 443 PRO A N 1
ATOM 3459 C CA . PRO A 1 443 ? -21.557 -6.274 9.286 1.00 88.38 443 PRO A CA 1
ATOM 3460 C C . PRO A 1 443 ? -21.311 -7.356 10.345 1.00 88.38 443 PRO A C 1
ATOM 3462 O O . PRO A 1 443 ? -20.362 -7.298 11.136 1.00 88.38 443 PRO A O 1
ATOM 3465 N N . ALA A 1 444 ? -22.177 -8.372 10.355 1.00 88.12 444 ALA A N 1
ATOM 3466 C CA . ALA A 1 444 ? -22.043 -9.487 11.287 1.00 88.12 444 ALA A CA 1
ATOM 3467 C C . ALA A 1 444 ? -20.722 -10.247 11.086 1.00 88.12 444 ALA A C 1
ATOM 3469 O O . ALA A 1 444 ? -20.074 -10.572 12.078 1.00 88.12 444 ALA A O 1
ATOM 3470 N N . ASN A 1 445 ? -20.343 -10.438 9.818 1.00 89.38 445 ASN A N 1
ATOM 3471 C CA . ASN A 1 445 ? -19.098 -11.032 9.337 1.00 89.38 445 ASN A CA 1
ATOM 3472 C C . ASN A 1 445 ? -18.518 -10.125 8.245 1.00 89.38 445 ASN A C 1
ATOM 3474 O O . ASN A 1 445 ? -19.291 -9.539 7.481 1.00 89.38 445 ASN A O 1
ATOM 3478 N N . PHE A 1 446 ? -17.194 -10.026 8.149 1.00 91.06 446 PHE A N 1
ATOM 3479 C CA . PHE A 1 446 ? -16.554 -9.365 7.017 1.00 91.06 446 PHE A CA 1
ATOM 3480 C C . PHE A 1 446 ? -16.316 -10.369 5.892 1.00 91.06 446 PHE A C 1
ATOM 3482 O O . PHE A 1 446 ? -16.096 -11.556 6.120 1.00 91.06 446 PHE A O 1
ATOM 3489 N N . ASN A 1 447 ? -16.364 -9.878 4.660 1.00 91.69 447 ASN A N 1
ATOM 3490 C CA . ASN A 1 447 ? -16.173 -10.697 3.473 1.00 91.69 447 ASN A CA 1
ATOM 3491 C C . ASN A 1 447 ? -14.726 -10.588 2.977 1.00 91.69 447 ASN A C 1
ATOM 3493 O O . ASN A 1 447 ? -14.513 -10.161 1.854 1.00 91.69 447 ASN A O 1
ATOM 3497 N N . THR A 1 448 ? -13.726 -10.937 3.795 1.00 95.38 448 THR A N 1
ATOM 3498 C CA . THR A 1 448 ? -12.303 -10.842 3.401 1.00 95.38 448 THR A CA 1
ATOM 3499 C C . THR A 1 448 ? -11.701 -12.192 3.000 1.00 95.38 448 THR A C 1
ATOM 3501 O O . THR A 1 448 ? -12.252 -13.251 3.315 1.00 95.38 448 THR A O 1
ATOM 3504 N N . GLY A 1 449 ? -10.529 -12.171 2.355 1.00 95.75 449 GLY A N 1
ATOM 3505 C CA . GLY A 1 449 ? -9.742 -13.372 2.049 1.00 95.75 449 GLY A CA 1
ATOM 3506 C C . GLY A 1 449 ? -9.410 -14.229 3.276 1.00 95.75 449 GLY A C 1
ATOM 3507 O O . GLY A 1 449 ? -9.304 -15.452 3.174 1.00 95.75 449 GLY A O 1
ATOM 3508 N N . LEU A 1 450 ? -9.323 -13.623 4.465 1.00 96.12 450 LEU A N 1
ATOM 3509 C CA . LEU A 1 450 ? -9.083 -14.345 5.721 1.00 96.12 450 LEU A CA 1
ATOM 3510 C C . LEU A 1 450 ? -10.249 -15.274 6.103 1.00 96.12 450 LEU A C 1
ATOM 3512 O O . LEU A 1 450 ? -10.035 -16.275 6.795 1.00 96.12 450 LEU A O 1
ATOM 3516 N N . SER A 1 451 ? -11.448 -14.975 5.601 1.00 95.44 451 SER A N 1
ATOM 3517 C CA . SER A 1 451 ? -12.692 -15.710 5.841 1.00 95.44 451 SER A CA 1
ATOM 3518 C C . SER A 1 451 ? -13.090 -16.647 4.691 1.00 95.44 451 SER A C 1
ATOM 3520 O O . SER A 1 451 ? -14.169 -17.237 4.732 1.00 95.44 451 SER A O 1
ATOM 3522 N N . PHE A 1 452 ? -12.228 -16.838 3.684 1.00 96.25 452 PHE A N 1
ATOM 3523 C CA . PHE A 1 452 ? -12.512 -17.724 2.549 1.00 96.25 452 PHE A CA 1
ATOM 3524 C C . PHE A 1 452 ? -12.788 -19.172 2.974 1.00 96.25 452 PHE A C 1
ATOM 3526 O O . PHE A 1 452 ? -12.056 -19.770 3.781 1.00 96.25 452 PHE A O 1
ATOM 3533 N N . GLY A 1 453 ? -13.842 -19.743 2.388 1.00 94.88 453 GLY A N 1
ATOM 3534 C CA . GLY A 1 453 ? -14.172 -21.155 2.496 1.00 94.88 453 GLY A CA 1
ATOM 3535 C C . GLY A 1 453 ? -13.192 -22.052 1.738 1.00 94.88 453 GLY A C 1
ATOM 3536 O O . GLY A 1 453 ? -12.325 -21.595 0.995 1.00 94.88 453 GLY A O 1
ATOM 3537 N N . ILE A 1 454 ? -13.341 -23.365 1.926 1.00 94.25 454 ILE A N 1
ATOM 3538 C CA . ILE A 1 454 ? -12.470 -24.376 1.301 1.00 94.25 454 ILE A CA 1
ATOM 3539 C C . ILE A 1 454 ? -12.542 -24.291 -0.228 1.00 94.25 454 ILE A C 1
ATOM 3541 O O . ILE A 1 454 ? -11.506 -24.333 -0.882 1.00 94.25 454 ILE A O 1
ATOM 3545 N N . ASP A 1 455 ? -13.740 -24.106 -0.784 1.00 93.31 455 ASP A N 1
ATOM 3546 C CA . ASP A 1 455 ? -13.939 -24.029 -2.235 1.00 93.31 455 ASP A CA 1
ATOM 3547 C C . ASP A 1 455 ? -13.290 -22.768 -2.835 1.00 93.31 455 ASP A C 1
ATOM 3549 O O . ASP A 1 455 ? -12.702 -22.821 -3.912 1.00 93.31 455 ASP A O 1
ATOM 3553 N N . ALA A 1 456 ? -13.320 -21.642 -2.112 1.00 94.75 456 ALA A N 1
ATOM 3554 C CA . ALA A 1 456 ? -12.656 -20.407 -2.532 1.00 94.75 456 ALA A CA 1
ATOM 3555 C C . ALA A 1 456 ? -11.126 -20.535 -2.481 1.00 94.75 456 ALA A C 1
ATOM 3557 O O . ALA A 1 456 ? -10.431 -20.068 -3.381 1.00 94.75 456 ALA A O 1
ATOM 3558 N N . LEU A 1 457 ? -10.590 -21.212 -1.460 1.00 95.00 457 LEU A N 1
ATOM 3559 C CA . LEU A 1 457 ? -9.162 -21.525 -1.388 1.00 95.00 457 LEU A CA 1
ATOM 3560 C C . LEU A 1 457 ? -8.730 -22.472 -2.513 1.00 95.00 457 LEU A C 1
ATOM 3562 O O . LEU A 1 457 ? -7.697 -22.237 -3.128 1.00 95.00 457 LEU A O 1
ATOM 3566 N N . ALA A 1 458 ? -9.528 -23.498 -2.821 1.00 92.25 458 ALA A N 1
ATOM 3567 C CA . ALA A 1 458 ? -9.265 -24.389 -3.950 1.00 92.25 458 ALA A CA 1
ATOM 3568 C C . ALA A 1 458 ? -9.262 -23.621 -5.283 1.00 92.25 458 ALA A C 1
ATOM 3570 O O . ALA A 1 458 ? -8.388 -23.829 -6.121 1.00 92.25 458 ALA A O 1
ATOM 3571 N N . ALA A 1 459 ? -10.176 -22.660 -5.457 1.00 92.00 459 ALA A N 1
ATOM 3572 C CA . ALA A 1 459 ? -10.194 -21.803 -6.639 1.00 92.00 459 ALA A CA 1
ATOM 3573 C C . ALA A 1 459 ? -8.913 -20.954 -6.792 1.00 92.00 459 ALA A C 1
ATOM 3575 O O . ALA A 1 459 ? -8.531 -20.658 -7.922 1.00 92.00 459 ALA A O 1
ATOM 3576 N N . LEU A 1 460 ? -8.227 -20.596 -5.698 1.00 93.44 460 LEU A N 1
ATOM 3577 C CA . LEU A 1 460 ? -6.963 -19.843 -5.716 1.00 93.44 460 LEU A CA 1
ATOM 3578 C C . LEU A 1 460 ? -5.711 -20.702 -5.944 1.00 93.44 460 LEU A C 1
ATOM 3580 O O . LEU A 1 460 ? -4.627 -20.138 -6.111 1.00 93.44 460 LEU A O 1
ATOM 3584 N N . GLU A 1 461 ? -5.820 -22.032 -5.947 1.00 90.31 461 GLU A N 1
ATOM 3585 C CA . GLU A 1 461 ? -4.664 -22.918 -6.103 1.00 90.31 461 GLU A CA 1
ATOM 3586 C C . GLU A 1 461 ? -3.863 -22.576 -7.375 1.00 90.31 461 GLU A C 1
ATOM 3588 O O . GLU A 1 461 ? -4.432 -22.273 -8.432 1.00 90.31 461 GLU A O 1
ATOM 3593 N N . GLY A 1 462 ? -2.532 -22.574 -7.253 1.00 86.38 462 GLY A N 1
ATOM 3594 C CA . GLY A 1 462 ? -1.606 -22.151 -8.310 1.00 86.38 462 GLY A CA 1
ATOM 3595 C C . GLY A 1 462 ? -1.319 -20.644 -8.359 1.00 86.38 462 GLY A C 1
ATOM 3596 O O . GLY A 1 462 ? -0.512 -20.214 -9.179 1.00 86.38 462 GLY A O 1
ATOM 3597 N N . THR A 1 463 ? -1.941 -19.835 -7.493 1.00 92.88 463 THR A N 1
ATOM 3598 C CA . THR A 1 463 ? -1.621 -18.404 -7.330 1.00 92.88 463 THR A CA 1
ATOM 3599 C C . THR A 1 463 ? -0.795 -18.155 -6.065 1.00 92.88 463 THR A C 1
ATOM 3601 O O . THR A 1 463 ? -0.963 -18.856 -5.072 1.00 92.88 463 THR A O 1
ATOM 3604 N N . LEU A 1 464 ? 0.036 -17.104 -6.058 1.00 91.50 464 LEU A N 1
ATOM 3605 C CA . LEU A 1 464 ? 0.780 -16.681 -4.856 1.00 91.50 464 LEU A CA 1
ATOM 3606 C C . LEU A 1 464 ? -0.156 -16.282 -3.701 1.00 91.50 464 LEU A C 1
ATOM 3608 O O . LEU A 1 464 ? 0.143 -16.527 -2.534 1.00 91.50 464 LEU A O 1
ATOM 3612 N N . LEU A 1 465 ? -1.326 -15.722 -4.031 1.00 94.62 465 LEU A N 1
ATOM 3613 C CA . LEU A 1 465 ? -2.325 -15.302 -3.049 1.00 94.62 465 LEU A CA 1
ATOM 3614 C C . LEU A 1 465 ? -2.839 -16.469 -2.191 1.00 94.62 465 LEU A C 1
ATOM 3616 O O . LEU A 1 465 ? -3.178 -16.268 -1.025 1.00 94.62 465 LEU A O 1
ATOM 3620 N N . PHE A 1 466 ? -2.894 -17.686 -2.743 1.00 95.19 466 PHE A N 1
ATOM 3621 C CA . PHE A 1 466 ? -3.255 -18.871 -1.966 1.00 95.19 466 PHE A CA 1
ATOM 3622 C C . PHE A 1 466 ? -2.317 -19.045 -0.766 1.00 95.19 466 PHE A C 1
ATOM 3624 O O . PHE A 1 466 ? -2.780 -19.115 0.375 1.00 95.19 466 PHE A O 1
ATOM 3631 N N . ASP A 1 467 ? -1.005 -19.044 -1.009 1.00 91.56 467 ASP A N 1
ATOM 3632 C CA . ASP A 1 467 ? -0.000 -19.213 0.041 1.00 91.56 467 ASP A CA 1
ATOM 3633 C C . ASP A 1 467 ? -0.029 -18.050 1.042 1.00 91.56 467 ASP A C 1
ATOM 3635 O O . ASP A 1 467 ? 0.043 -18.274 2.254 1.00 91.56 467 ASP A O 1
ATOM 3639 N N . GLU A 1 468 ? -0.204 -16.817 0.557 1.00 91.50 468 GLU A N 1
ATOM 3640 C CA . GLU A 1 468 ? -0.314 -15.614 1.391 1.00 91.50 468 GLU A CA 1
ATOM 3641 C C . GLU A 1 468 ? -1.499 -15.692 2.368 1.00 91.50 468 GLU A C 1
ATOM 3643 O O . GLU A 1 468 ? -1.333 -15.457 3.571 1.00 91.50 468 GLU A O 1
ATOM 3648 N N . ILE A 1 469 ? -2.690 -16.077 1.891 1.00 94.56 469 ILE A N 1
ATOM 3649 C CA . ILE A 1 469 ? -3.888 -16.208 2.736 1.00 94.56 469 ILE A CA 1
ATOM 3650 C C . ILE A 1 469 ? -3.706 -17.324 3.767 1.00 94.56 469 ILE A C 1
ATOM 3652 O O . ILE A 1 469 ? -4.060 -17.147 4.938 1.00 94.56 469 ILE A O 1
ATOM 3656 N N . ILE A 1 470 ? -3.143 -18.470 3.372 1.00 93.81 470 ILE A N 1
ATOM 3657 C CA . ILE A 1 470 ? -2.897 -19.582 4.300 1.00 93.81 470 ILE A CA 1
ATOM 3658 C C . ILE A 1 470 ? -1.941 -19.152 5.418 1.00 93.81 470 ILE A C 1
ATOM 3660 O O . ILE A 1 470 ? -2.234 -19.390 6.594 1.00 93.81 470 ILE A O 1
ATOM 3664 N N . GLN A 1 471 ? -0.845 -18.470 5.080 1.00 91.12 471 GLN A N 1
ATOM 3665 C CA . GLN A 1 471 ? 0.113 -17.959 6.062 1.00 91.12 471 GLN A CA 1
ATOM 3666 C C . GLN A 1 471 ? -0.523 -16.922 6.997 1.00 91.12 471 GLN A C 1
ATOM 3668 O O . GLN A 1 471 ? -0.372 -17.020 8.219 1.00 91.12 471 GLN A O 1
ATOM 3673 N N . ALA A 1 472 ? -1.293 -15.972 6.458 1.00 90.12 472 ALA A N 1
ATOM 3674 C CA . ALA A 1 472 ? -1.979 -14.957 7.256 1.00 90.12 472 ALA A CA 1
ATOM 3675 C C . ALA A 1 472 ? -2.975 -15.582 8.250 1.00 90.12 472 ALA A C 1
ATOM 3677 O O . ALA A 1 472 ? -2.988 -15.232 9.434 1.00 90.12 472 ALA A O 1
ATOM 3678 N N . ARG A 1 473 ? -3.764 -16.573 7.811 1.00 93.81 473 ARG A N 1
ATOM 3679 C CA . ARG A 1 473 ? -4.714 -17.294 8.676 1.00 93.81 473 ARG A CA 1
ATOM 3680 C C . ARG A 1 473 ? -4.014 -18.084 9.775 1.00 93.81 473 ARG A C 1
ATOM 3682 O O . ARG A 1 473 ? -4.464 -18.057 10.920 1.00 93.81 473 ARG A O 1
ATOM 3689 N N . GLN A 1 474 ? -2.918 -18.771 9.452 1.00 92.62 474 GLN A N 1
ATOM 3690 C CA . GLN A 1 474 ? -2.116 -19.496 10.442 1.00 92.62 474 GLN A CA 1
ATOM 3691 C C . GLN A 1 474 ? -1.536 -18.548 11.493 1.00 92.62 474 GLN A C 1
ATOM 3693 O O . GLN A 1 474 ? -1.604 -18.841 12.687 1.00 92.62 474 GLN A O 1
ATOM 3698 N N . HIS A 1 475 ? -1.033 -17.391 11.061 1.00 91.50 475 HIS A N 1
ATOM 3699 C CA . HIS A 1 475 ? -0.495 -16.378 11.958 1.00 91.50 475 HIS A CA 1
ATOM 3700 C C . HIS A 1 475 ? -1.555 -15.853 12.937 1.00 91.50 475 HIS A C 1
ATOM 3702 O O . HIS A 1 475 ? -1.322 -15.837 14.146 1.00 91.50 475 HIS A O 1
ATOM 3708 N N . LEU A 1 476 ? -2.747 -15.495 12.447 1.00 92.94 476 LEU A N 1
ATOM 3709 C CA . LEU A 1 476 ? -3.855 -15.060 13.305 1.00 92.94 476 LEU A CA 1
ATOM 3710 C C . LEU A 1 476 ? -4.308 -16.167 14.259 1.00 92.94 476 LEU A C 1
ATOM 3712 O O . LEU A 1 476 ? -4.571 -15.907 15.435 1.00 92.94 476 LEU A O 1
ATOM 3716 N N . ARG A 1 477 ? -4.361 -17.414 13.779 1.00 95.81 477 ARG A N 1
ATOM 3717 C CA . ARG A 1 477 ? -4.731 -18.563 14.608 1.00 95.81 477 ARG A CA 1
ATOM 3718 C C . ARG A 1 477 ? -3.758 -18.765 15.761 1.00 95.81 477 ARG A C 1
ATOM 3720 O O . ARG A 1 477 ? -4.195 -18.931 16.897 1.00 95.81 477 ARG A O 1
ATOM 3727 N N . GLN A 1 478 ? -2.461 -18.682 15.479 1.00 94.81 478 GLN A N 1
ATOM 3728 C CA . GLN A 1 478 ? -1.426 -18.765 16.500 1.00 94.81 478 GLN A CA 1
ATOM 3729 C C . GLN A 1 478 ? -1.568 -17.641 17.534 1.00 94.81 478 GLN A C 1
ATOM 3731 O O . GLN A 1 478 ? -1.558 -17.919 18.733 1.00 94.81 478 GLN A O 1
ATOM 3736 N N . GLN A 1 479 ? -1.765 -16.393 17.091 1.00 92.50 479 GLN A N 1
ATOM 3737 C CA . GLN A 1 479 ? -1.979 -15.270 18.009 1.00 92.50 479 GLN A CA 1
ATOM 3738 C C . GLN A 1 479 ? -3.180 -15.507 18.936 1.00 92.50 479 GLN A C 1
ATOM 3740 O O . GLN A 1 479 ? -3.079 -15.288 20.143 1.00 92.50 479 GLN A O 1
ATOM 3745 N N . TYR A 1 480 ? -4.303 -15.988 18.397 1.00 95.19 480 TYR A N 1
ATOM 3746 C CA . TYR A 1 480 ? -5.491 -16.300 19.190 1.00 95.19 480 TYR A CA 1
ATOM 3747 C C . TYR A 1 480 ? -5.214 -17.379 20.247 1.00 95.19 480 TYR A C 1
ATOM 3749 O O . TYR A 1 480 ? -5.522 -17.184 21.427 1.00 95.19 480 TYR A O 1
ATOM 3757 N N . ASP A 1 481 ? -4.619 -18.500 19.829 1.00 94.94 481 ASP A N 1
ATOM 3758 C CA . ASP A 1 481 ? -4.374 -19.657 20.694 1.00 94.94 481 ASP A CA 1
ATOM 3759 C C . ASP A 1 481 ? -3.366 -19.331 21.820 1.00 94.94 481 ASP A C 1
ATOM 3761 O O . ASP A 1 481 ? -3.469 -19.882 22.918 1.00 94.94 481 ASP A O 1
ATOM 3765 N N . GLU A 1 482 ? -2.438 -18.393 21.598 1.00 92.62 482 GLU A N 1
ATOM 3766 C CA . GLU A 1 482 ? -1.506 -17.898 22.621 1.00 92.62 482 GLU A CA 1
ATOM 3767 C C . GLU A 1 482 ? -2.156 -16.879 23.577 1.00 92.62 482 GLU A C 1
ATOM 3769 O O . GLU A 1 482 ? -1.930 -16.915 24.792 1.00 92.62 482 GLU A O 1
ATOM 3774 N N . LEU A 1 483 ? -2.979 -15.968 23.052 1.00 91.88 483 LEU A N 1
ATOM 3775 C CA . LEU A 1 483 ? -3.473 -14.805 23.786 1.00 91.88 483 LEU A CA 1
ATOM 3776 C C . LEU A 1 483 ? -4.706 -15.111 24.648 1.00 91.88 483 LEU A C 1
ATOM 3778 O O . LEU A 1 483 ? -4.755 -14.779 25.838 1.00 91.88 483 LEU A O 1
ATOM 3782 N N . PHE A 1 484 ? -5.725 -15.743 24.068 1.00 92.94 484 PHE A N 1
ATOM 3783 C CA . PHE A 1 484 ? -7.052 -15.833 24.682 1.00 92.94 484 PHE A CA 1
ATOM 3784 C C . PHE A 1 484 ? -7.129 -16.713 25.935 1.00 92.94 484 PHE A C 1
ATOM 3786 O O . PHE A 1 484 ? -7.805 -16.308 26.891 1.00 92.94 484 PHE A O 1
ATOM 3793 N N . PRO A 1 485 ? -6.421 -17.858 26.028 1.00 92.00 485 PRO A N 1
ATOM 3794 C CA . PRO A 1 485 ? -6.369 -18.627 27.270 1.00 92.00 485 PRO A CA 1
ATOM 3795 C C . PRO A 1 485 ? -5.828 -17.809 28.450 1.00 92.00 485 PRO A C 1
ATOM 3797 O O . PRO A 1 485 ? -6.332 -17.922 29.573 1.00 92.00 485 PRO A O 1
ATOM 3800 N N . LEU A 1 486 ? -4.833 -16.950 28.198 1.00 92.38 486 LEU A N 1
ATOM 3801 C CA . LEU A 1 486 ? -4.225 -16.088 29.208 1.00 92.38 486 LEU A CA 1
ATOM 3802 C C . LEU A 1 486 ? -5.164 -14.948 29.608 1.00 92.38 486 LEU A C 1
ATOM 3804 O O . LEU A 1 486 ? -5.345 -14.712 30.806 1.00 92.38 486 LEU A O 1
ATOM 3808 N N . LEU A 1 487 ? -5.800 -14.286 28.639 1.00 92.62 487 LEU A N 1
ATOM 3809 C CA . LEU A 1 487 ? -6.749 -13.203 28.903 1.00 92.62 487 LEU A CA 1
ATOM 3810 C C . LEU A 1 487 ? -7.961 -13.682 29.708 1.00 92.62 487 LEU A C 1
ATOM 3812 O O . LEU A 1 487 ? -8.266 -13.111 30.754 1.00 92.62 487 LEU A O 1
ATOM 3816 N N . CYS A 1 488 ? -8.594 -14.780 29.286 1.00 92.31 488 CYS A N 1
ATOM 3817 C CA . CYS A 1 488 ? -9.779 -15.323 29.956 1.00 92.31 488 CYS A CA 1
ATOM 3818 C C . CYS A 1 488 ? -9.484 -15.816 31.383 1.00 92.31 488 CYS A C 1
ATOM 3820 O O . CYS A 1 488 ? -10.387 -15.878 32.215 1.00 92.31 488 CYS A O 1
ATOM 3822 N N . THR A 1 489 ? -8.237 -16.209 31.668 1.00 92.50 489 THR A N 1
ATOM 3823 C CA . THR A 1 489 ? -7.831 -16.689 32.998 1.00 92.50 489 THR A CA 1
ATOM 3824 C C . THR A 1 489 ? -7.493 -15.537 33.941 1.00 92.50 489 THR A C 1
ATOM 3826 O O . THR A 1 489 ? -7.896 -15.563 35.102 1.00 92.50 489 THR A O 1
ATOM 3829 N N . ASN A 1 490 ? -6.755 -14.532 33.462 1.00 93.12 490 ASN A N 1
ATOM 3830 C CA . ASN A 1 490 ? -6.265 -13.437 34.305 1.00 93.12 490 ASN A CA 1
ATOM 3831 C C . ASN A 1 490 ? -7.271 -12.283 34.434 1.00 93.12 490 ASN A C 1
ATOM 3833 O O . ASN A 1 490 ? -7.254 -11.574 35.437 1.00 93.12 490 ASN A O 1
ATOM 3837 N N . PHE A 1 491 ? -8.162 -12.112 33.454 1.00 92.69 491 PHE A N 1
ATOM 3838 C CA . PHE A 1 491 ? -9.116 -11.003 33.394 1.00 92.69 491 PHE A CA 1
ATOM 3839 C C . PHE A 1 491 ? -10.537 -11.470 33.012 1.00 92.69 491 PHE A C 1
ATOM 3841 O O . PHE A 1 491 ? -11.123 -10.940 32.066 1.00 92.69 491 PHE A O 1
ATOM 3848 N N . PRO A 1 492 ? -11.131 -12.439 33.737 1.00 90.75 492 PRO A N 1
ATOM 3849 C CA . PRO A 1 492 ? -12.419 -13.046 33.376 1.00 90.75 492 PRO A CA 1
ATOM 3850 C C . PRO A 1 492 ? -13.600 -12.061 33.376 1.00 90.75 492 PRO A C 1
ATOM 3852 O O . PRO A 1 492 ? -14.580 -12.284 32.670 1.00 90.75 492 PRO A O 1
ATOM 3855 N N . GLU A 1 493 ? -13.506 -10.968 34.138 1.00 87.81 493 GLU A N 1
ATOM 3856 C CA . GLU A 1 493 ? -14.523 -9.905 34.176 1.00 87.81 493 GLU A CA 1
ATOM 3857 C C . GLU A 1 493 ? -14.514 -9.033 32.908 1.00 87.81 493 GLU A C 1
ATOM 3859 O O . GLU A 1 493 ? -15.525 -8.432 32.549 1.00 87.81 493 GLU A O 1
ATOM 3864 N N . ILE A 1 494 ? -13.368 -8.964 32.221 1.00 87.56 494 ILE A N 1
ATOM 3865 C CA . ILE A 1 494 ? -13.182 -8.167 31.001 1.00 87.56 494 ILE A CA 1
ATOM 3866 C C . ILE A 1 494 ? -13.334 -9.058 29.764 1.00 87.56 494 ILE A C 1
ATOM 3868 O O . ILE A 1 494 ? -14.033 -8.685 28.823 1.00 87.56 494 ILE A O 1
ATOM 3872 N N . PHE A 1 495 ? -12.726 -10.247 29.790 1.00 89.88 495 PHE A N 1
ATOM 3873 C CA . PHE A 1 495 ? -12.692 -11.218 28.695 1.00 89.88 495 PHE A CA 1
ATOM 3874 C C . PHE A 1 495 ? -13.473 -12.477 29.075 1.00 89.88 495 PHE A C 1
ATOM 3876 O O . PHE A 1 495 ? -12.922 -13.462 29.576 1.00 89.88 495 PHE A O 1
ATOM 3883 N N . ARG A 1 496 ? -14.792 -12.426 28.862 1.00 84.69 496 ARG A N 1
ATOM 3884 C CA . ARG A 1 496 ? -15.689 -13.552 29.137 1.00 84.69 496 ARG A CA 1
ATOM 3885 C C . ARG A 1 496 ? -15.622 -14.567 27.995 1.00 84.69 496 ARG A C 1
ATOM 3887 O O . ARG A 1 496 ? -15.657 -14.195 26.827 1.00 84.69 496 ARG A O 1
ATOM 3894 N N . LYS A 1 497 ? -15.581 -15.858 28.332 1.00 82.56 497 LYS A N 1
ATOM 3895 C CA . LYS A 1 497 ? -15.401 -16.956 27.360 1.00 82.56 497 LYS A CA 1
ATOM 3896 C C . LYS A 1 497 ? -16.485 -17.036 26.278 1.00 82.56 497 LYS A C 1
ATOM 3898 O O . LYS A 1 497 ? -16.229 -17.615 25.233 1.00 82.56 497 LYS A O 1
ATOM 3903 N N . ASP A 1 498 ? -17.676 -16.497 26.532 1.00 82.00 498 ASP A N 1
ATOM 3904 C CA . ASP A 1 498 ? -18.797 -16.471 25.586 1.00 82.00 498 ASP A CA 1
ATOM 3905 C C . ASP A 1 498 ? -18.644 -15.432 24.463 1.00 82.00 498 ASP A C 1
ATOM 3907 O O . ASP A 1 498 ? -19.329 -15.555 23.458 1.00 82.00 498 ASP A O 1
ATOM 3911 N N . VAL A 1 499 ? -17.755 -14.443 24.620 1.00 79.31 499 VAL A N 1
ATOM 3912 C CA . VAL A 1 499 ? -17.503 -13.348 23.650 1.00 79.31 499 VAL A CA 1
ATOM 3913 C C . VAL A 1 499 ? -16.018 -13.229 23.283 1.00 79.31 499 VAL A C 1
ATOM 3915 O O . VAL A 1 499 ? -15.515 -12.176 22.904 1.00 79.31 499 VAL A O 1
ATOM 3918 N N . CYS A 1 500 ? -15.279 -14.305 23.524 1.00 89.12 500 CYS A N 1
ATOM 3919 C CA . CYS A 1 500 ? -13.841 -14.427 23.325 1.00 89.12 500 CYS A CA 1
ATOM 3920 C C . CYS A 1 500 ? -13.572 -15.662 22.465 1.00 89.12 500 CYS A C 1
ATOM 3922 O O . CYS A 1 500 ? -12.732 -16.497 22.801 1.00 89.12 500 CYS A O 1
ATOM 3924 N N . THR A 1 501 ? -14.384 -15.818 21.418 1.00 93.00 501 THR A N 1
ATOM 3925 C CA . THR A 1 501 ? -14.290 -16.917 20.463 1.00 93.00 501 THR A CA 1
ATOM 3926 C C . THR A 1 501 ? -13.334 -16.563 19.326 1.00 93.00 501 THR A C 1
ATOM 3928 O O . THR A 1 501 ? -12.943 -15.407 19.155 1.00 93.00 501 THR A O 1
ATOM 3931 N N . TRP A 1 502 ? -12.959 -17.568 18.530 1.00 94.62 502 TRP A N 1
ATOM 3932 C CA . TRP A 1 502 ? -12.175 -17.349 17.313 1.00 94.62 502 TRP A CA 1
ATOM 3933 C C . TRP A 1 502 ? -12.884 -16.389 16.351 1.00 94.62 502 TRP A C 1
ATOM 3935 O O . TRP A 1 502 ? -12.233 -15.513 15.793 1.00 94.62 502 TRP A O 1
ATOM 3945 N N . ASP A 1 503 ? -14.204 -16.519 16.212 1.00 93.94 503 ASP A N 1
ATOM 3946 C CA . ASP A 1 503 ? -14.991 -15.703 15.289 1.00 93.94 503 ASP A CA 1
ATOM 3947 C C . ASP A 1 503 ? -15.063 -14.242 15.760 1.00 93.94 503 ASP A C 1
ATOM 3949 O O . ASP A 1 503 ? -14.934 -13.331 14.948 1.00 93.94 503 ASP A O 1
ATOM 3953 N N . ASP A 1 504 ? -15.175 -13.997 17.073 1.00 93.50 504 ASP A N 1
ATOM 3954 C CA . ASP A 1 504 ? -15.120 -12.636 17.631 1.00 93.50 504 ASP A CA 1
ATOM 3955 C C . ASP A 1 504 ? -13.745 -11.981 17.398 1.00 93.50 504 ASP A C 1
ATOM 3957 O O . ASP A 1 504 ? -13.661 -10.799 17.055 1.00 93.50 504 ASP A O 1
ATOM 3961 N N . PHE A 1 505 ? -12.664 -12.750 17.576 1.00 95.50 505 PHE A N 1
ATOM 3962 C CA . PHE A 1 505 ? -11.303 -12.269 17.347 1.00 95.50 505 PHE A CA 1
ATOM 3963 C C . PHE A 1 505 ? -11.049 -11.971 15.870 1.00 95.50 505 PHE A C 1
ATOM 3965 O O . PHE A 1 505 ? -10.573 -10.884 15.544 1.00 95.50 505 PHE A O 1
ATOM 3972 N N . LEU A 1 506 ? -11.403 -12.906 14.983 1.00 96.06 506 LEU A N 1
ATOM 3973 C CA . LEU A 1 506 ? -11.255 -12.735 13.542 1.00 96.06 506 LEU A CA 1
ATOM 3974 C C . LEU A 1 506 ? -12.066 -11.532 13.053 1.00 96.06 506 LEU A C 1
ATOM 3976 O O . LEU A 1 506 ? -11.518 -10.693 12.345 1.00 96.06 506 LEU A O 1
ATOM 3980 N N . TRP A 1 507 ? -13.309 -11.377 13.520 1.00 96.44 507 TRP A N 1
ATOM 3981 C CA . TRP A 1 507 ? -14.142 -10.215 13.207 1.00 96.44 507 TRP A CA 1
ATOM 3982 C C . TRP A 1 507 ? -13.471 -8.895 13.611 1.00 96.44 507 TRP A C 1
ATOM 3984 O O . TRP A 1 507 ? -13.491 -7.928 12.850 1.00 96.44 507 TRP A O 1
ATOM 3994 N N . ALA A 1 508 ? -12.849 -8.836 14.793 1.00 96.25 508 ALA A N 1
ATOM 3995 C CA . ALA A 1 508 ? -12.146 -7.636 15.237 1.00 96.25 508 ALA A CA 1
ATOM 3996 C C . ALA A 1 508 ? -10.897 -7.355 14.387 1.00 96.25 508 ALA A C 1
ATOM 3998 O O . ALA A 1 508 ? -10.645 -6.200 14.048 1.00 96.25 508 ALA A O 1
ATOM 3999 N N . CYS A 1 509 ? -10.134 -8.389 14.018 1.00 96.38 509 CYS A N 1
ATOM 4000 C CA . CYS A 1 509 ? -9.011 -8.263 13.087 1.00 96.38 509 CYS A CA 1
ATOM 4001 C C . CYS A 1 509 ? -9.469 -7.713 11.732 1.00 96.38 509 CYS A C 1
ATOM 4003 O O . CYS A 1 509 ? -8.932 -6.709 11.272 1.00 96.38 509 CYS A O 1
ATOM 4005 N N . GLU A 1 510 ? -10.490 -8.321 11.128 1.00 96.38 510 GLU A N 1
ATOM 4006 C CA . GLU A 1 510 ? -11.024 -7.913 9.827 1.00 96.38 510 GLU A CA 1
ATOM 4007 C C . GLU A 1 510 ? -11.589 -6.488 9.847 1.00 96.38 510 GLU A C 1
ATOM 4009 O O . GLU A 1 510 ? -11.339 -5.733 8.909 1.00 96.38 510 GLU A O 1
ATOM 4014 N N . LEU A 1 511 ? -12.255 -6.068 10.931 1.00 95.88 511 LEU A N 1
ATOM 4015 C CA . LEU A 1 511 ? -12.683 -4.677 11.116 1.00 95.88 511 LEU A CA 1
ATOM 4016 C C . LEU A 1 511 ? -11.503 -3.708 10.993 1.00 95.88 511 LEU A C 1
ATOM 4018 O O . LEU A 1 511 ? -11.559 -2.725 10.259 1.00 95.88 511 LEU A O 1
ATOM 4022 N N . TRP A 1 512 ? -10.419 -3.958 11.724 1.00 95.06 512 TRP A N 1
ATOM 4023 C CA . TRP A 1 512 ? -9.286 -3.038 11.715 1.00 95.06 512 TRP A CA 1
ATOM 4024 C C . TRP A 1 512 ? -8.479 -3.121 10.420 1.00 95.06 512 TRP A C 1
ATOM 4026 O O . TRP A 1 512 ? -8.002 -2.091 9.951 1.00 95.06 512 TRP A O 1
ATOM 4036 N N . TYR A 1 513 ? -8.360 -4.292 9.798 1.00 93.50 513 TYR A N 1
ATOM 4037 C CA . TYR A 1 513 ? -7.675 -4.416 8.511 1.00 93.50 513 TYR A CA 1
ATOM 4038 C C . TYR A 1 513 ? -8.430 -3.734 7.367 1.00 93.50 513 TYR A C 1
ATOM 4040 O O . TYR A 1 513 ? -7.788 -3.119 6.521 1.00 93.50 513 TYR A O 1
ATOM 4048 N N . SER A 1 514 ? -9.764 -3.780 7.376 1.00 92.75 514 SER A N 1
ATOM 4049 C CA . SER A 1 514 ? -10.590 -3.229 6.293 1.00 92.75 514 SER A CA 1
ATOM 4050 C C . SER A 1 514 ? -11.030 -1.774 6.500 1.00 92.75 514 SER A C 1
ATOM 4052 O O . SER A 1 514 ? -11.323 -1.088 5.524 1.00 92.75 514 SER A O 1
ATOM 4054 N N . ASN A 1 515 ? -11.083 -1.271 7.741 1.00 93.62 515 ASN A N 1
ATOM 4055 C CA . ASN A 1 515 ? -11.628 0.065 8.031 1.00 93.62 515 ASN A CA 1
ATOM 4056 C C . ASN A 1 515 ? -10.661 1.021 8.744 1.00 93.62 515 ASN A C 1
ATOM 4058 O O . ASN A 1 515 ? -11.046 2.165 9.015 1.00 93.62 515 ASN A O 1
ATOM 4062 N N . SER A 1 516 ? -9.440 0.597 9.090 1.00 93.00 516 SER A N 1
ATOM 4063 C CA . SER A 1 516 ? -8.505 1.502 9.764 1.00 93.00 516 SER A CA 1
ATOM 4064 C C . SER A 1 516 ? -7.837 2.498 8.816 1.00 93.00 516 SER A C 1
ATOM 4066 O O . SER A 1 516 ? -7.646 2.263 7.627 1.00 93.00 516 SER A O 1
ATOM 4068 N N . MET A 1 517 ? -7.484 3.654 9.370 1.00 90.44 517 MET A N 1
ATOM 4069 C CA . MET A 1 517 ? -6.842 4.765 8.681 1.00 90.44 517 MET A CA 1
ATOM 4070 C C . MET A 1 517 ? -5.674 5.282 9.512 1.00 90.44 517 MET A C 1
ATOM 4072 O O . MET A 1 517 ? -5.779 5.406 10.732 1.00 90.44 517 MET A O 1
ATOM 4076 N N . MET A 1 518 ? -4.584 5.664 8.848 1.00 87.12 518 MET A N 1
ATOM 4077 C CA . MET A 1 518 ? -3.457 6.341 9.491 1.00 87.12 518 MET A CA 1
ATOM 4078 C C . MET A 1 518 ? -3.748 7.839 9.615 1.00 87.12 518 MET A C 1
ATOM 4080 O O . MET A 1 518 ? -3.791 8.550 8.610 1.00 87.12 518 MET A O 1
ATOM 4084 N N . ILE A 1 519 ? -3.949 8.324 10.843 1.00 87.19 519 ILE A N 1
ATOM 4085 C CA . ILE A 1 519 ? -4.339 9.710 11.129 1.00 87.19 519 ILE A CA 1
ATOM 4086 C C . ILE A 1 519 ? -3.321 10.372 12.059 1.00 87.19 519 ILE A C 1
ATOM 4088 O O . ILE A 1 519 ? -2.996 9.848 13.121 1.00 87.19 519 ILE A O 1
ATOM 4092 N N . VAL A 1 520 ? -2.857 11.565 11.693 1.00 85.56 520 VAL A N 1
ATOM 4093 C CA . VAL A 1 520 ? -2.151 12.465 12.606 1.00 85.56 520 VAL A CA 1
ATOM 4094 C C . VAL A 1 520 ? -3.180 13.233 13.431 1.00 85.56 520 VAL A C 1
ATOM 4096 O O . VAL A 1 520 ? -3.886 14.094 12.898 1.00 85.56 520 VAL A O 1
ATOM 4099 N N . LEU A 1 521 ? -3.263 12.904 14.717 1.00 86.75 521 LEU A N 1
ATOM 4100 C CA . LEU A 1 521 ? -4.166 13.531 15.684 1.00 86.75 521 LEU A CA 1
ATOM 4101 C C . LEU A 1 521 ? -3.707 14.951 16.047 1.00 86.75 521 LEU A C 1
ATOM 4103 O O . LEU A 1 521 ? -2.582 15.360 15.744 1.00 86.75 521 LEU A O 1
ATOM 4107 N N . SER A 1 522 ? -4.553 15.703 16.756 1.00 88.50 522 SER A N 1
ATOM 4108 C CA . SER A 1 522 ? -4.215 17.038 17.275 1.00 88.50 522 SER A CA 1
ATOM 4109 C C . SER A 1 522 ? -2.997 17.039 18.198 1.00 88.50 522 SER A C 1
ATOM 4111 O O . SER A 1 522 ? -2.363 18.077 18.376 1.00 88.50 522 SER A O 1
ATOM 4113 N N . SER A 1 523 ? -2.673 15.897 18.806 1.00 81.81 523 SER A N 1
ATOM 4114 C CA . SER A 1 523 ? -1.470 15.708 19.620 1.00 81.81 523 SER A CA 1
ATOM 4115 C C . SER A 1 523 ? -0.175 15.696 18.795 1.00 81.81 523 SER A C 1
ATOM 4117 O O . SER A 1 523 ? 0.916 15.763 19.360 1.00 81.81 523 SER A O 1
ATOM 4119 N N . GLY A 1 524 ? -0.279 15.603 17.465 1.00 79.69 524 GLY A N 1
ATOM 4120 C CA . GLY A 1 524 ? 0.837 15.392 16.546 1.00 79.69 524 GLY A CA 1
ATOM 4121 C C . GLY A 1 524 ? 1.241 13.922 16.402 1.00 79.69 524 GLY A C 1
ATOM 4122 O O . GLY A 1 524 ? 2.119 13.621 15.593 1.00 79.69 524 GLY A O 1
ATOM 4123 N N . LYS A 1 525 ? 0.607 13.009 17.149 1.00 80.81 525 LYS A N 1
ATOM 4124 C CA . LYS A 1 525 ? 0.842 11.569 17.052 1.00 80.81 525 LYS A CA 1
ATOM 4125 C C . LYS A 1 525 ? 0.190 11.003 15.793 1.00 80.81 525 LYS A C 1
ATOM 4127 O O . LYS A 1 525 ? -0.972 11.287 15.515 1.00 80.81 525 LYS A O 1
ATOM 4132 N N . LEU A 1 526 ? 0.944 10.196 15.051 1.00 83.25 526 LEU A N 1
ATOM 4133 C CA . LEU A 1 526 ? 0.412 9.352 13.989 1.00 83.25 526 LEU A CA 1
ATOM 4134 C C . LEU A 1 526 ? -0.141 8.067 14.619 1.00 83.25 526 LEU A C 1
ATOM 4136 O O . LEU A 1 526 ? 0.611 7.329 15.254 1.00 83.25 526 LEU A O 1
ATOM 4140 N N . SER A 1 527 ? -1.435 7.818 14.441 1.00 83.00 527 SER A N 1
ATOM 4141 C CA . SER A 1 527 ? -2.141 6.677 15.025 1.00 83.00 527 SER A CA 1
ATOM 4142 C C . SER A 1 527 ? -2.960 5.934 13.971 1.00 83.00 527 SER A C 1
ATOM 4144 O O . SER A 1 527 ? -3.516 6.545 13.056 1.00 83.00 527 SER A O 1
ATOM 4146 N N . THR A 1 528 ? -3.064 4.615 14.128 1.00 87.25 528 THR A N 1
ATOM 4147 C CA . THR A 1 528 ? -4.038 3.781 13.414 1.00 87.25 528 THR A CA 1
ATOM 4148 C C . THR A 1 528 ? -5.402 3.951 14.074 1.00 87.25 528 THR A C 1
ATOM 4150 O O . THR A 1 528 ? -5.547 3.704 15.273 1.00 87.25 528 THR A O 1
ATOM 4153 N N . CYS A 1 529 ? -6.401 4.374 13.306 1.00 94.50 529 CYS A N 1
ATOM 4154 C CA . CYS A 1 529 ? -7.700 4.782 13.830 1.00 94.50 529 CYS A CA 1
ATOM 4155 C C . CYS A 1 529 ? -8.855 4.162 13.042 1.00 94.50 529 CYS A C 1
ATOM 4157 O O . CYS A 1 529 ? -8.751 4.024 11.828 1.00 94.50 529 CYS A O 1
ATOM 4159 N N . LEU A 1 530 ? -9.994 3.899 13.691 1.00 96.06 530 LEU A N 1
ATOM 4160 C CA . LEU A 1 530 ? -11.269 3.746 12.978 1.00 96.06 530 LEU A CA 1
ATOM 4161 C C . LEU A 1 530 ? -11.960 5.108 12.904 1.00 96.06 530 LEU A C 1
ATOM 4163 O O . LEU A 1 530 ? -12.053 5.833 13.901 1.00 96.06 530 LEU A O 1
ATOM 4167 N N . VAL A 1 531 ? -12.462 5.444 11.719 1.00 94.06 531 VAL A N 1
ATOM 4168 C CA . VAL A 1 531 ? -13.177 6.698 11.457 1.00 94.06 531 VAL A CA 1
ATOM 4169 C C . VAL A 1 531 ? -14.596 6.343 10.995 1.00 94.06 531 VAL A C 1
ATOM 4171 O O . VAL A 1 531 ? -14.807 6.169 9.798 1.00 94.06 531 VAL A O 1
ATOM 4174 N N . PRO A 1 532 ? -15.573 6.209 11.915 1.00 87.94 532 PRO A N 1
ATOM 4175 C CA . PRO A 1 532 ? -16.872 5.579 11.665 1.00 87.94 532 PRO A CA 1
ATOM 4176 C C . PRO A 1 532 ? -17.583 5.934 10.352 1.00 87.94 532 PRO A C 1
ATOM 4178 O O . PRO A 1 532 ? -17.982 5.041 9.617 1.00 87.94 532 PRO A O 1
ATOM 4181 N N . VAL A 1 533 ? -17.725 7.226 10.046 1.00 83.75 533 VAL A N 1
ATOM 4182 C CA . VAL A 1 533 ? -18.437 7.702 8.844 1.00 83.75 533 VAL A CA 1
ATOM 4183 C C . VAL A 1 533 ? -17.572 7.563 7.594 1.00 83.75 533 VAL A C 1
ATOM 4185 O O . VAL A 1 533 ? -18.047 7.135 6.549 1.00 83.75 533 VAL A O 1
ATOM 4188 N N . ALA A 1 534 ? -16.285 7.900 7.694 1.00 89.19 534 ALA A N 1
ATOM 4189 C CA . ALA A 1 534 ? -15.373 7.817 6.556 1.00 89.19 534 ALA A CA 1
ATOM 4190 C C . ALA A 1 534 ? -15.087 6.364 6.146 1.00 89.19 534 ALA A C 1
ATOM 4192 O O . ALA A 1 534 ? -14.827 6.107 4.976 1.00 89.19 534 ALA A O 1
ATOM 4193 N N . GLY A 1 535 ? -15.195 5.418 7.085 1.00 86.56 535 GLY A N 1
ATOM 4194 C CA . GLY A 1 535 ? -15.076 3.983 6.831 1.00 86.56 535 GLY A CA 1
ATOM 4195 C C . GLY A 1 535 ? -16.185 3.401 5.948 1.00 86.56 535 GLY A C 1
ATOM 4196 O O . GLY A 1 535 ? -16.063 2.248 5.552 1.00 86.56 535 GLY A O 1
ATOM 4197 N N . LEU A 1 536 ? -17.234 4.174 5.631 1.00 85.94 536 LEU A N 1
ATOM 4198 C CA . LEU A 1 536 ? -18.271 3.806 4.659 1.00 85.94 536 LEU A CA 1
ATOM 4199 C C . LEU A 1 536 ? -17.919 4.199 3.215 1.00 85.94 536 LEU A C 1
ATOM 4201 O O . LEU A 1 536 ? -18.633 3.818 2.293 1.00 85.94 536 LEU A O 1
ATOM 4205 N N . LEU A 1 537 ? -16.869 4.996 2.986 1.00 90.31 537 LEU A N 1
ATOM 4206 C CA . LEU A 1 537 ? -16.437 5.332 1.628 1.00 90.31 537 LEU A CA 1
ATOM 4207 C C . LEU A 1 537 ? -15.724 4.135 1.002 1.00 90.31 537 LEU A C 1
ATOM 4209 O O . LEU A 1 537 ? -14.742 3.647 1.558 1.00 90.31 537 LEU A O 1
ATOM 4213 N N . ASN A 1 538 ? -16.163 3.725 -0.185 1.00 92.38 538 ASN A N 1
ATOM 4214 C CA . ASN A 1 538 ? -15.516 2.666 -0.955 1.00 92.38 538 ASN A CA 1
ATOM 4215 C C . ASN A 1 538 ? -14.254 3.145 -1.671 1.00 92.38 538 ASN A C 1
ATOM 4217 O O . ASN A 1 538 ? -14.027 4.345 -1.852 1.00 92.38 538 ASN A O 1
ATOM 4221 N N . HIS A 1 539 ? -13.466 2.184 -2.147 1.00 93.25 539 HIS A N 1
ATOM 4222 C CA . HIS A 1 539 ? -12.286 2.431 -2.964 1.00 93.25 539 HIS A CA 1
ATOM 4223 C C . HIS A 1 539 ? -12.565 2.435 -4.470 1.00 93.25 539 HIS A C 1
ATOM 4225 O O . HIS A 1 539 ? -13.459 1.752 -4.964 1.00 93.25 539 HIS A O 1
ATOM 4231 N N . SER A 1 540 ? -11.748 3.184 -5.210 1.00 92.38 540 SER A N 1
ATOM 4232 C CA . SER A 1 540 ? -11.673 3.163 -6.670 1.00 92.38 540 SER A CA 1
ATOM 4233 C C . SER A 1 540 ? -10.234 3.431 -7.116 1.00 92.38 540 SER A C 1
ATOM 4235 O O . SER A 1 540 ? -9.505 4.157 -6.435 1.00 92.38 540 SER A O 1
ATOM 4237 N N . VAL A 1 541 ? -9.858 2.914 -8.292 1.00 91.88 541 VAL A N 1
ATOM 4238 C CA . VAL A 1 541 ? -8.603 3.265 -8.985 1.00 91.88 541 VAL A CA 1
ATOM 4239 C C . VAL A 1 541 ? -8.540 4.753 -9.350 1.00 91.88 541 VAL A C 1
ATOM 4241 O O . VAL A 1 541 ? -7.454 5.311 -9.478 1.00 91.88 541 VAL A O 1
ATOM 4244 N N . SER A 1 542 ? -9.697 5.416 -9.462 1.00 92.00 542 SER A N 1
ATOM 4245 C CA . SER A 1 542 ? -9.868 6.847 -9.744 1.00 92.00 542 SER A CA 1
ATOM 4246 C C . SER A 1 542 ? -10.676 7.539 -8.628 1.00 92.00 542 SER A C 1
ATOM 4248 O O . SER A 1 542 ? -11.802 8.005 -8.841 1.00 92.00 542 SER A O 1
ATOM 4250 N N . PRO A 1 543 ? -10.143 7.603 -7.396 1.00 93.69 543 PRO A N 1
ATOM 4251 C CA . PRO A 1 543 ? -10.900 8.047 -6.232 1.00 93.69 543 PRO A CA 1
ATOM 4252 C C . PRO A 1 543 ? -11.192 9.552 -6.277 1.00 93.69 543 PRO A C 1
ATOM 4254 O O . PRO A 1 543 ? -10.451 10.338 -6.868 1.00 93.69 543 PRO A O 1
ATOM 4257 N N . HIS A 1 544 ? -12.266 9.957 -5.602 1.00 95.56 544 HIS A N 1
ATOM 4258 C CA . HIS A 1 544 ? -12.614 11.362 -5.405 1.00 95.56 544 HIS A CA 1
ATOM 4259 C C . HIS A 1 544 ? -11.728 12.013 -4.350 1.00 95.56 544 HIS A C 1
ATOM 4261 O O . HIS A 1 544 ? -11.337 13.164 -4.506 1.00 95.56 544 HIS A O 1
ATOM 4267 N N . ILE A 1 545 ? -11.386 11.276 -3.293 1.00 95.00 545 ILE A N 1
ATOM 4268 C CA . ILE A 1 545 ? -10.588 11.761 -2.169 1.00 95.00 545 ILE A CA 1
ATOM 4269 C C . ILE A 1 545 ? -9.265 10.988 -2.128 1.00 95.00 545 ILE A C 1
ATOM 4271 O O . ILE A 1 545 ? -9.245 9.787 -1.854 1.00 95.00 545 ILE A O 1
ATOM 4275 N N . LEU A 1 546 ? -8.151 11.676 -2.391 1.00 90.25 546 LEU A N 1
ATOM 4276 C CA . LEU A 1 546 ? -6.797 11.112 -2.278 1.00 90.25 546 LEU A CA 1
ATOM 4277 C C . LEU A 1 546 ? -6.098 11.485 -0.977 1.00 90.25 546 LEU A C 1
ATOM 4279 O O . LEU A 1 546 ? -5.379 10.671 -0.402 1.00 90.25 546 LEU A O 1
ATOM 4283 N N . ASN A 1 547 ? -6.292 12.732 -0.554 1.00 83.56 547 ASN A N 1
ATOM 4284 C CA . ASN A 1 547 ? -5.511 13.366 0.491 1.00 83.56 547 ASN A CA 1
ATOM 4285 C C . ASN A 1 547 ? -6.369 13.563 1.741 1.00 83.56 547 ASN A C 1
ATOM 4287 O O . ASN A 1 547 ? -7.282 14.384 1.761 1.00 83.56 547 ASN A O 1
ATOM 4291 N N . TYR A 1 548 ? -6.047 12.808 2.785 1.00 86.19 548 TYR A N 1
ATOM 4292 C CA . TYR A 1 548 ? -6.609 12.892 4.132 1.00 86.19 548 TYR A CA 1
ATOM 4293 C C . TYR A 1 548 ? -5.527 12.456 5.134 1.00 86.19 548 TYR A C 1
ATOM 4295 O O . TYR A 1 548 ? -4.377 12.228 4.757 1.00 86.19 548 TYR A O 1
ATOM 4303 N N . GLY A 1 549 ? -5.868 12.355 6.418 1.00 83.50 549 GLY A N 1
ATOM 4304 C CA . GLY A 1 549 ? -4.964 11.756 7.410 1.00 83.50 549 GLY A CA 1
ATOM 4305 C C . GLY A 1 549 ? -4.312 12.736 8.377 1.00 83.50 549 GLY A C 1
ATOM 4306 O O . GLY A 1 549 ? -3.372 12.370 9.076 1.00 83.50 549 GLY A O 1
ATOM 4307 N N . ARG A 1 550 ? -4.798 13.977 8.467 1.00 88.38 550 ARG A N 1
ATOM 4308 C CA . ARG A 1 550 ? -4.387 14.920 9.515 1.00 88.38 550 ARG A CA 1
ATOM 4309 C C . ARG A 1 550 ? -5.584 15.697 10.039 1.00 88.38 550 ARG A C 1
ATOM 4311 O O . ARG A 1 550 ? -6.330 16.276 9.255 1.00 88.38 550 ARG A O 1
ATOM 4318 N N . VAL A 1 551 ? -5.723 15.725 11.359 1.00 88.31 551 VAL A N 1
ATOM 4319 C CA . VAL A 1 551 ? -6.697 16.571 12.047 1.00 88.31 551 VAL A CA 1
ATOM 4320 C C . VAL A 1 551 ? -6.262 18.031 11.932 1.00 88.31 551 VAL A C 1
ATOM 4322 O O . VAL A 1 551 ? -5.111 18.381 12.198 1.00 88.31 551 VAL A O 1
ATOM 4325 N N . ASP A 1 552 ? -7.188 18.888 11.518 1.00 88.00 552 ASP A N 1
ATOM 4326 C CA . ASP A 1 552 ? -6.999 20.331 11.494 1.00 88.00 552 ASP A CA 1
ATOM 4327 C C . ASP A 1 552 ? -7.011 20.876 12.927 1.00 88.00 552 ASP A C 1
ATOM 4329 O O . ASP A 1 552 ? -7.967 20.690 13.680 1.00 88.00 552 ASP A O 1
ATOM 4333 N N . GLU A 1 553 ? -5.937 21.557 13.323 1.00 87.69 553 GLU A N 1
ATOM 4334 C CA . GLU A 1 553 ? -5.765 21.991 14.711 1.00 87.69 553 GLU A CA 1
ATOM 4335 C C . GLU A 1 553 ? -6.793 23.053 15.134 1.00 87.69 553 GLU A C 1
ATOM 4337 O O . GLU A 1 553 ? -7.206 23.071 16.296 1.00 87.69 553 GLU A O 1
ATOM 4342 N N . ALA A 1 554 ? -7.213 23.918 14.207 1.00 90.56 554 ALA A N 1
ATOM 4343 C CA . ALA A 1 554 ? -8.119 25.027 14.489 1.00 90.56 554 ALA A CA 1
ATOM 4344 C C . ALA A 1 554 ? -9.566 24.553 14.674 1.00 90.56 554 ALA A C 1
ATOM 4346 O O . ALA A 1 554 ? -10.269 25.036 15.559 1.00 90.56 554 ALA A O 1
ATOM 4347 N N . THR A 1 555 ? -9.997 23.603 13.847 1.00 90.94 555 THR A N 1
ATOM 4348 C CA . THR A 1 555 ? -11.363 23.058 13.842 1.00 90.94 555 THR A CA 1
ATOM 4349 C C . THR A 1 555 ? -11.505 21.768 14.649 1.00 90.94 555 THR A C 1
ATOM 4351 O O . THR A 1 555 ? -12.624 21.394 14.990 1.00 90.94 555 THR A O 1
ATOM 4354 N N . LYS A 1 556 ? -10.391 21.123 15.031 1.00 92.94 556 LYS A N 1
ATOM 4355 C CA . LYS A 1 556 ? -10.358 19.829 15.742 1.00 92.94 556 LYS A CA 1
ATOM 4356 C C . LYS A 1 556 ? -11.146 18.743 15.007 1.00 92.94 556 LYS A C 1
ATOM 4358 O O . LYS A 1 556 ? -11.841 17.928 15.617 1.00 92.94 556 LYS A O 1
ATOM 4363 N N . SER A 1 557 ? -11.029 18.741 13.683 1.00 93.00 557 SER A N 1
ATOM 4364 C CA . SER A 1 557 ? -11.733 17.830 12.786 1.00 93.00 557 SER A CA 1
ATOM 4365 C C . SER A 1 557 ? -10.803 17.271 11.707 1.00 93.00 557 SER A C 1
ATOM 4367 O O . SER A 1 557 ? -9.832 17.901 11.287 1.00 93.00 557 SER A O 1
ATOM 4369 N N . LEU A 1 558 ? -11.089 16.051 11.264 1.00 93.00 558 LEU A N 1
ATOM 4370 C CA . LEU A 1 558 ? -10.474 15.414 10.109 1.00 93.00 558 LEU A CA 1
ATOM 4371 C C . LEU A 1 558 ? -11.303 15.737 8.863 1.00 93.00 558 LEU A C 1
ATOM 4373 O O . LEU A 1 558 ? -12.504 15.473 8.837 1.00 93.00 558 LEU A O 1
ATOM 4377 N N . LYS A 1 559 ? -10.662 16.282 7.829 1.00 90.75 559 LYS A N 1
ATOM 4378 C CA . LYS A 1 559 ? -11.324 16.731 6.597 1.00 90.75 559 LYS A CA 1
ATOM 4379 C C . LYS A 1 559 ? -10.973 15.837 5.415 1.00 90.75 559 LYS A C 1
ATOM 4381 O O . LYS A 1 559 ? -9.825 15.414 5.279 1.00 90.75 559 LYS A O 1
ATOM 4386 N N . PHE A 1 560 ? -11.953 15.622 4.543 1.00 93.50 560 PHE A N 1
ATOM 4387 C CA . PHE A 1 560 ? -11.836 14.813 3.329 1.00 93.50 560 PHE A CA 1
ATOM 4388 C C . PHE A 1 560 ? -12.087 15.681 2.082 1.00 93.50 560 PHE A C 1
ATOM 4390 O O . PHE A 1 560 ? -13.208 15.710 1.568 1.00 93.50 560 PHE A O 1
ATOM 4397 N N . PRO A 1 561 ? -11.081 16.446 1.618 1.00 92.56 561 PRO A N 1
ATOM 4398 C CA . PRO A 1 561 ? -11.207 17.292 0.435 1.00 92.56 561 PRO A CA 1
ATOM 4399 C C . PRO A 1 561 ? -11.241 16.481 -0.868 1.00 92.56 561 PRO A C 1
ATOM 4401 O O . PRO A 1 561 ? -10.459 15.542 -1.050 1.00 92.56 561 PRO A O 1
ATOM 4404 N N . LEU A 1 562 ? -12.083 16.890 -1.819 1.00 94.81 562 LEU A N 1
ATOM 4405 C CA . LEU A 1 562 ? -12.116 16.275 -3.144 1.00 94.81 562 LEU A CA 1
ATOM 4406 C C . LEU A 1 562 ? -10.893 16.663 -3.982 1.00 94.81 562 LEU A C 1
ATOM 4408 O O . LEU A 1 562 ? -10.558 17.834 -4.142 1.00 94.81 562 LEU A O 1
ATOM 4412 N N . SER A 1 563 ? -10.258 15.657 -4.571 1.00 95.06 563 SER A N 1
ATOM 4413 C CA . SER A 1 563 ? -9.172 15.760 -5.551 1.00 95.06 563 SER A CA 1
ATOM 4414 C C . SER A 1 563 ? -9.696 15.779 -6.994 1.00 95.06 563 SER A C 1
ATOM 4416 O O . SER A 1 563 ? -9.025 16.293 -7.881 1.00 95.06 563 SER A O 1
ATOM 4418 N N . ARG A 1 564 ? -10.912 15.283 -7.237 1.00 94.88 564 ARG A N 1
ATOM 4419 C CA . ARG A 1 564 ? -11.693 15.469 -8.475 1.00 94.88 564 ARG A CA 1
ATOM 4420 C C . ARG A 1 564 ? -13.165 15.683 -8.111 1.00 94.88 564 ARG A C 1
ATOM 4422 O O . ARG A 1 564 ? -13.541 15.250 -7.026 1.00 94.88 564 ARG A O 1
ATOM 4429 N N . PRO A 1 565 ? -13.989 16.339 -8.943 1.00 94.06 565 PRO A N 1
ATOM 4430 C CA . PRO A 1 565 ? -15.378 16.595 -8.572 1.00 94.06 565 PRO A CA 1
ATOM 4431 C C . PRO A 1 565 ? -16.186 15.296 -8.502 1.00 94.06 565 PRO A C 1
ATOM 4433 O O . PRO A 1 565 ? -15.839 14.330 -9.183 1.00 94.06 565 PRO A O 1
ATOM 4436 N N . CYS A 1 566 ? -17.240 15.317 -7.688 1.00 93.44 566 CYS A N 1
ATOM 4437 C CA . CYS A 1 566 ? -18.224 14.245 -7.539 1.00 93.44 566 CYS A CA 1
ATOM 4438 C C . CYS A 1 566 ? -19.591 14.807 -7.939 1.00 93.44 566 CYS A C 1
ATOM 4440 O O . CYS A 1 566 ? -20.024 15.812 -7.367 1.00 93.44 566 CYS A O 1
ATOM 4442 N N . ASP A 1 567 ? -20.234 14.228 -8.949 1.00 91.88 567 ASP A N 1
ATOM 4443 C CA . ASP A 1 567 ? -21.521 14.713 -9.450 1.00 91.88 567 ASP A CA 1
ATOM 4444 C C . ASP A 1 567 ? -22.682 14.263 -8.528 1.00 91.88 567 ASP A C 1
ATOM 4446 O O . ASP A 1 567 ? -22.602 13.237 -7.857 1.00 91.88 567 ASP A O 1
ATOM 4450 N N . ALA A 1 568 ? -23.782 15.026 -8.462 1.00 89.94 568 ALA A N 1
ATOM 4451 C CA . ALA A 1 568 ? -24.939 14.644 -7.645 1.00 89.94 568 ALA A CA 1
ATOM 4452 C C . ALA A 1 568 ? -25.476 13.256 -8.055 1.00 89.94 568 ALA A C 1
ATOM 4454 O O . ALA A 1 568 ? -25.745 13.009 -9.232 1.00 89.94 568 ALA A O 1
ATOM 4455 N N . GLY A 1 569 ? -25.651 12.361 -7.083 1.00 86.19 569 GLY A N 1
ATOM 4456 C CA . GLY A 1 569 ? -26.023 10.959 -7.287 1.00 86.19 569 GLY A CA 1
ATOM 4457 C C . GLY A 1 569 ? -24.858 10.021 -7.635 1.00 86.19 569 GLY A C 1
ATOM 4458 O O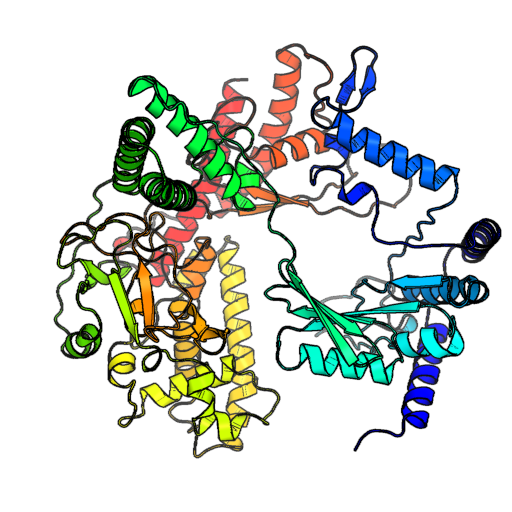 . GLY A 1 569 ? -25.071 8.812 -7.713 1.00 86.19 569 GLY A O 1
ATOM 4459 N N . GLU A 1 570 ? -23.636 10.532 -7.825 1.00 87.94 570 GLU A N 1
ATOM 4460 C CA . GLU A 1 570 ? -22.426 9.721 -8.004 1.00 87.94 570 GLU A CA 1
ATOM 4461 C C . GLU A 1 570 ? -21.945 9.169 -6.654 1.00 87.94 570 GLU A C 1
ATOM 4463 O O . GLU A 1 570 ? -22.040 9.829 -5.617 1.00 87.94 570 GLU A O 1
ATOM 4468 N N . GLN A 1 571 ? -21.403 7.947 -6.656 1.00 90.06 571 GLN A N 1
ATOM 4469 C CA . GLN A 1 571 ? -20.741 7.394 -5.478 1.00 90.06 571 GLN A CA 1
ATOM 4470 C C . GLN A 1 571 ? -19.409 8.113 -5.234 1.00 90.06 571 GLN A C 1
ATOM 4472 O O . GLN A 1 571 ? -18.528 8.132 -6.094 1.00 90.06 571 GLN A O 1
ATOM 4477 N N . CYS A 1 572 ? -19.238 8.662 -4.035 1.00 92.00 572 CYS A N 1
ATOM 4478 C CA . CYS A 1 572 ? -17.994 9.276 -3.606 1.00 92.00 572 CYS A CA 1
ATOM 4479 C C . CYS A 1 572 ? -17.013 8.183 -3.156 1.00 92.00 572 CYS A C 1
ATOM 4481 O O . CYS A 1 572 ? -17.339 7.335 -2.327 1.00 92.00 572 CYS A O 1
ATOM 4483 N N . PHE A 1 573 ? -15.795 8.214 -3.698 1.00 93.94 573 PHE A N 1
ATOM 4484 C CA . PHE A 1 573 ? -14.784 7.174 -3.485 1.00 93.94 573 PHE A CA 1
ATOM 4485 C C . PHE A 1 573 ? -13.562 7.744 -2.777 1.00 93.94 573 PHE A C 1
ATOM 4487 O O . PHE A 1 573 ? -13.074 8.825 -3.118 1.00 93.94 573 PHE A O 1
ATOM 4494 N N . LEU A 1 574 ? -13.020 6.971 -1.850 1.00 94.00 574 LEU A N 1
ATOM 4495 C CA . LEU A 1 574 ? -11.803 7.261 -1.115 1.00 94.00 574 LEU A CA 1
ATOM 4496 C C . LEU A 1 574 ? -10.652 6.382 -1.614 1.00 94.00 574 LEU A C 1
ATOM 4498 O O . LEU A 1 574 ? -10.812 5.205 -1.921 1.00 94.00 574 LEU A O 1
ATOM 4502 N N . SER A 1 575 ? -9.441 6.917 -1.666 1.00 92.94 575 SER A N 1
ATOM 4503 C CA . SER A 1 575 ? -8.259 6.075 -1.836 1.00 92.94 575 SER A CA 1
ATOM 4504 C C . SER A 1 575 ? -7.964 5.285 -0.563 1.00 92.94 575 SER A C 1
ATOM 4506 O O . SER A 1 575 ? -7.579 5.903 0.419 1.00 92.94 575 SER A O 1
ATOM 4508 N N . TYR A 1 576 ? -7.956 3.953 -0.606 1.00 92.88 576 TYR A N 1
ATOM 4509 C CA . TYR A 1 576 ? -7.422 3.145 0.502 1.00 92.88 576 TYR A CA 1
ATOM 4510 C C . TYR A 1 576 ? -5.893 3.097 0.498 1.00 92.88 576 TYR A C 1
ATOM 4512 O O . TYR A 1 576 ? -5.267 3.009 1.546 1.00 92.88 576 TYR A O 1
ATOM 4520 N N . GLY A 1 577 ? -5.276 3.237 -0.675 1.00 88.75 577 GLY A N 1
ATOM 4521 C CA . GLY A 1 577 ? -3.828 3.209 -0.819 1.00 88.75 577 GLY A CA 1
ATOM 4522 C C . GLY A 1 577 ? -3.411 2.741 -2.203 1.00 88.75 577 GLY A C 1
ATOM 4523 O O . GLY A 1 577 ? -4.220 2.702 -3.128 1.00 88.75 577 GLY A O 1
ATOM 4524 N N . LYS A 1 578 ? -2.127 2.410 -2.334 1.00 90.31 578 LYS A N 1
ATOM 4525 C CA . LYS A 1 578 ? -1.505 1.875 -3.552 1.00 90.31 578 LYS A CA 1
ATOM 4526 C C . LYS A 1 578 ? -1.390 0.356 -3.430 1.00 90.31 578 LYS A C 1
ATOM 4528 O O . LYS A 1 578 ? -0.299 -0.173 -3.245 1.00 90.31 578 LYS A O 1
ATOM 4533 N N . HIS A 1 579 ? -2.534 -0.320 -3.382 1.00 93.19 579 HIS A N 1
ATOM 4534 C CA . HIS A 1 579 ? -2.595 -1.739 -3.039 1.00 93.19 579 HIS A CA 1
ATOM 4535 C C . HIS A 1 579 ? -2.824 -2.617 -4.278 1.00 93.19 579 HIS A C 1
ATOM 4537 O O . HIS A 1 579 ? -3.693 -2.290 -5.093 1.00 93.19 579 HIS A O 1
ATOM 4543 N N . PRO A 1 580 ? -2.091 -3.738 -4.415 1.00 94.56 580 PRO A N 1
ATOM 4544 C CA . PRO A 1 580 ? -2.402 -4.750 -5.416 1.00 94.56 580 PRO A CA 1
ATOM 4545 C C . PRO A 1 580 ? -3.709 -5.471 -5.066 1.00 94.56 580 PRO A C 1
ATOM 4547 O O . PRO A 1 580 ? -4.134 -5.511 -3.907 1.00 94.56 580 PRO A O 1
ATOM 4550 N N . GLY A 1 581 ? -4.309 -6.118 -6.060 1.00 95.12 581 GLY A N 1
ATOM 4551 C CA . GLY A 1 581 ? -5.520 -6.916 -5.918 1.00 95.12 581 GLY A CA 1
ATOM 4552 C C . GLY A 1 581 ? -5.386 -8.023 -4.872 1.00 95.12 581 GLY A C 1
ATOM 4553 O O . GLY A 1 581 ? -6.342 -8.272 -4.150 1.00 95.12 581 GLY A O 1
ATOM 4554 N N . SER A 1 582 ? -4.199 -8.621 -4.697 1.00 95.25 582 SER A N 1
ATOM 4555 C CA . SER A 1 582 ? -3.943 -9.614 -3.636 1.00 95.25 582 SER A CA 1
ATOM 4556 C C . SER A 1 582 ? -4.187 -9.042 -2.238 1.00 95.25 582 SER A C 1
ATOM 4558 O O . SER A 1 582 ? -4.865 -9.655 -1.411 1.00 95.25 582 SER A O 1
ATOM 4560 N N . HIS A 1 583 ? -3.699 -7.827 -1.987 1.00 95.31 583 HIS A N 1
ATOM 4561 C CA . HIS A 1 583 ? -3.893 -7.123 -0.724 1.00 95.31 583 HIS A CA 1
ATOM 4562 C C . HIS A 1 583 ? -5.362 -6.731 -0.517 1.00 95.31 583 HIS A C 1
ATOM 4564 O O . HIS A 1 583 ? -5.906 -6.925 0.571 1.00 95.31 583 HIS A O 1
ATOM 4570 N N . LEU A 1 584 ? -6.018 -6.214 -1.562 1.00 96.88 584 LEU A N 1
ATOM 4571 C CA . LEU A 1 584 ? -7.427 -5.816 -1.503 1.00 96.88 584 LEU A CA 1
ATOM 4572 C C . LEU A 1 584 ? -8.351 -7.019 -1.270 1.00 96.88 584 LEU A C 1
ATOM 4574 O O . LEU A 1 584 ? -9.229 -6.948 -0.415 1.00 96.88 584 LEU A O 1
ATOM 4578 N N . VAL A 1 585 ? -8.106 -8.157 -1.921 1.00 97.12 585 VAL A N 1
ATOM 4579 C CA . VAL A 1 585 ? -8.845 -9.403 -1.666 1.00 97.12 585 VAL A CA 1
ATOM 4580 C C . VAL A 1 585 ? -8.617 -9.882 -0.233 1.00 97.12 585 VAL A C 1
ATOM 4582 O O . VAL A 1 585 ? -9.582 -10.170 0.476 1.00 97.12 585 VAL A O 1
ATOM 4585 N N . THR A 1 586 ? -7.361 -9.921 0.221 1.00 96.25 586 THR A N 1
ATOM 4586 C CA . THR A 1 586 ? -7.007 -10.460 1.543 1.00 96.25 586 THR A CA 1
ATOM 4587 C C . THR A 1 586 ? -7.626 -9.663 2.683 1.00 96.25 586 THR A C 1
ATOM 4589 O O . THR A 1 586 ? -8.215 -10.262 3.578 1.00 96.25 586 THR A O 1
ATOM 4592 N N . PHE A 1 587 ? -7.500 -8.334 2.658 1.00 95.06 587 PHE A N 1
ATOM 4593 C CA . PHE A 1 587 ? -7.808 -7.491 3.819 1.00 95.06 587 PHE A CA 1
ATOM 4594 C C . PHE A 1 587 ? -9.084 -6.664 3.680 1.00 95.06 587 PHE A C 1
ATOM 4596 O O . PHE A 1 587 ? -9.632 -6.252 4.697 1.00 95.06 587 PHE A O 1
ATOM 4603 N N . TYR A 1 588 ? -9.578 -6.448 2.458 1.00 94.50 588 TYR A N 1
ATOM 4604 C CA . TYR A 1 588 ? -10.778 -5.645 2.206 1.00 94.50 588 TYR A CA 1
ATOM 4605 C C . TYR A 1 588 ? -11.916 -6.426 1.548 1.00 94.50 588 TYR A C 1
ATOM 4607 O O . TYR A 1 588 ? -13.065 -6.004 1.647 1.00 94.50 588 TYR A O 1
ATOM 4615 N N . GLY A 1 589 ? -11.628 -7.558 0.901 1.00 94.50 589 GLY A N 1
ATOM 4616 C CA . GLY A 1 589 ? -12.672 -8.423 0.367 1.00 94.50 589 GLY A CA 1
ATOM 4617 C C . GLY A 1 589 ? -13.231 -8.041 -0.996 1.00 94.50 589 GLY A C 1
ATOM 4618 O O . GLY A 1 589 ? -14.377 -8.370 -1.294 1.00 94.50 589 GLY A O 1
ATOM 4619 N N . PHE A 1 590 ? -12.468 -7.329 -1.825 1.00 94.12 590 PHE A N 1
ATOM 4620 C CA . PHE A 1 590 ? -12.925 -6.946 -3.160 1.00 94.12 590 PHE A CA 1
ATOM 4621 C C . PHE A 1 590 ? -11.766 -6.816 -4.152 1.00 94.12 590 PHE A C 1
ATOM 4623 O O . PHE A 1 590 ? -10.605 -6.675 -3.765 1.00 94.12 590 PHE A O 1
ATOM 4630 N N . LEU A 1 591 ? -12.107 -6.817 -5.442 1.00 93.25 591 LEU A N 1
ATOM 4631 C CA . LEU A 1 591 ? -11.235 -6.346 -6.514 1.00 93.25 591 LEU A CA 1
ATOM 4632 C C . LEU A 1 591 ? -11.765 -5.021 -7.060 1.00 93.25 591 LEU A C 1
ATOM 4634 O O . LEU A 1 591 ? -12.980 -4.877 -7.238 1.00 93.25 591 LEU A O 1
ATOM 4638 N N . PRO A 1 592 ? -10.889 -4.037 -7.314 1.00 90.94 592 PRO A N 1
ATOM 4639 C CA . PRO A 1 592 ? -11.319 -2.760 -7.850 1.00 90.94 592 PRO A CA 1
ATOM 4640 C C . PRO A 1 592 ? -11.872 -2.927 -9.270 1.00 90.94 592 PRO A C 1
ATOM 4642 O O . PRO A 1 592 ? -11.457 -3.803 -10.026 1.00 90.94 592 PRO A O 1
ATOM 4645 N N . ARG A 1 593 ? -12.815 -2.058 -9.647 1.00 84.38 593 ARG A N 1
ATOM 4646 C CA . ARG A 1 593 ? -13.280 -1.969 -11.036 1.00 84.38 593 ARG A CA 1
ATOM 4647 C C . ARG A 1 593 ? -12.243 -1.244 -11.891 1.00 84.38 593 ARG A C 1
ATOM 4649 O O . ARG A 1 593 ? -11.681 -0.240 -11.457 1.00 84.38 593 ARG A O 1
ATOM 4656 N N . GLY A 1 594 ? -12.086 -1.708 -13.127 1.00 86.06 594 GLY A N 1
ATOM 4657 C CA . GLY A 1 594 ? -11.079 -1.203 -14.056 1.00 86.06 594 GLY A CA 1
ATOM 4658 C C . GLY A 1 594 ? -9.720 -1.867 -13.850 1.00 86.06 594 GLY A C 1
ATOM 4659 O O . GLY A 1 594 ? -9.566 -2.763 -13.024 1.00 86.06 594 GLY A O 1
ATOM 4660 N N . ASP A 1 595 ? -8.737 -1.439 -14.633 1.00 90.56 595 ASP A N 1
ATOM 4661 C CA . ASP A 1 595 ? -7.389 -1.987 -14.552 1.00 90.56 595 ASP A CA 1
ATOM 4662 C C . ASP A 1 595 ? -6.603 -1.280 -13.436 1.00 90.56 595 ASP A C 1
ATOM 4664 O O . ASP A 1 595 ? -6.338 -0.077 -13.504 1.00 90.56 595 ASP A O 1
ATOM 4668 N N . ASN A 1 596 ? -6.249 -2.022 -12.386 1.00 94.06 596 ASN A N 1
ATOM 4669 C CA . ASN A 1 596 ? -5.473 -1.497 -11.268 1.00 94.06 596 ASN A CA 1
ATOM 4670 C C . ASN A 1 596 ? -3.973 -1.478 -11.623 1.00 94.06 596 ASN A C 1
ATOM 4672 O O . ASN A 1 596 ? -3.383 -2.540 -11.829 1.00 94.06 596 ASN A O 1
ATOM 4676 N N . PRO A 1 597 ? -3.316 -0.303 -11.659 1.00 91.12 597 PRO A N 1
ATOM 4677 C CA . PRO A 1 597 ? -1.912 -0.194 -12.064 1.00 91.12 597 PRO A CA 1
ATOM 4678 C C . PRO A 1 597 ? -0.933 -0.856 -11.085 1.00 91.12 597 PRO A C 1
ATOM 4680 O O . PRO A 1 597 ? 0.234 -1.046 -11.430 1.00 91.12 597 PRO A O 1
ATOM 4683 N N . TYR A 1 598 ? -1.404 -1.200 -9.882 1.00 93.25 598 TYR A N 1
ATOM 4684 C CA . TYR A 1 598 ? -0.628 -1.860 -8.837 1.00 93.25 598 TYR A CA 1
ATOM 4685 C C . TYR A 1 598 ? -0.685 -3.395 -8.910 1.00 93.25 598 TYR A C 1
ATOM 4687 O O . TYR A 1 598 ? -0.010 -4.055 -8.123 1.00 93.25 598 TYR A O 1
ATOM 4695 N N . ASP A 1 599 ? -1.459 -3.974 -9.835 1.00 95.00 599 ASP A N 1
ATOM 4696 C CA . ASP A 1 599 ? -1.516 -5.425 -10.026 1.00 95.00 599 ASP A CA 1
ATOM 4697 C C . ASP A 1 599 ? -0.277 -5.917 -10.780 1.00 95.00 599 ASP A C 1
ATOM 4699 O O . ASP A 1 599 ? -0.181 -5.818 -12.007 1.00 95.00 599 ASP A O 1
ATOM 4703 N N . VAL A 1 600 ? 0.674 -6.461 -10.020 1.00 93.06 600 VAL A N 1
ATOM 4704 C CA . VAL A 1 600 ? 1.943 -6.982 -10.531 1.00 93.06 600 VAL A CA 1
ATOM 4705 C C . VAL A 1 600 ? 2.176 -8.428 -10.121 1.00 93.06 600 VAL A C 1
ATOM 4707 O O . VAL A 1 600 ? 1.705 -8.874 -9.075 1.00 93.06 600 VAL A O 1
ATOM 4710 N N . ILE A 1 601 ? 2.934 -9.146 -10.946 1.00 92.19 601 ILE A N 1
ATOM 4711 C CA . ILE A 1 601 ? 3.451 -10.481 -10.648 1.00 92.19 601 ILE A CA 1
ATOM 4712 C C . ILE A 1 601 ? 4.959 -10.339 -10.406 1.00 92.19 601 ILE A C 1
ATOM 4714 O O . ILE A 1 601 ? 5.670 -9.935 -11.334 1.00 92.19 601 ILE A O 1
ATOM 4718 N N . PRO A 1 602 ? 5.456 -10.616 -9.187 1.00 89.75 602 PRO A N 1
ATOM 4719 C CA . PRO A 1 602 ? 6.887 -10.627 -8.920 1.00 89.75 602 PRO A CA 1
ATOM 4720 C C . PRO A 1 602 ? 7.547 -11.835 -9.599 1.00 89.75 602 PRO A C 1
ATOM 4722 O O . PRO A 1 602 ? 6.969 -12.919 -9.664 1.00 89.75 602 PRO A O 1
ATOM 4725 N N . LEU A 1 603 ? 8.764 -11.638 -10.098 1.00 87.06 603 LEU A N 1
ATOM 4726 C CA . LEU A 1 603 ? 9.608 -12.653 -10.716 1.00 87.06 603 LEU A CA 1
ATOM 4727 C C . LEU A 1 603 ? 10.952 -12.674 -10.002 1.00 87.06 603 LEU A C 1
ATOM 4729 O O . LEU A 1 603 ? 11.717 -11.715 -10.100 1.00 87.06 603 LEU A O 1
ATOM 4733 N N . ASP A 1 604 ? 11.260 -13.774 -9.335 1.00 83.12 604 ASP A N 1
ATOM 4734 C CA . ASP A 1 604 ? 12.594 -13.999 -8.799 1.00 83.12 604 ASP A CA 1
ATOM 4735 C C . ASP A 1 604 ? 13.426 -14.747 -9.842 1.00 83.12 604 ASP A C 1
ATOM 4737 O O . ASP A 1 604 ? 13.146 -15.906 -10.152 1.00 83.12 604 ASP A O 1
ATOM 4741 N N . LEU A 1 605 ? 14.418 -14.0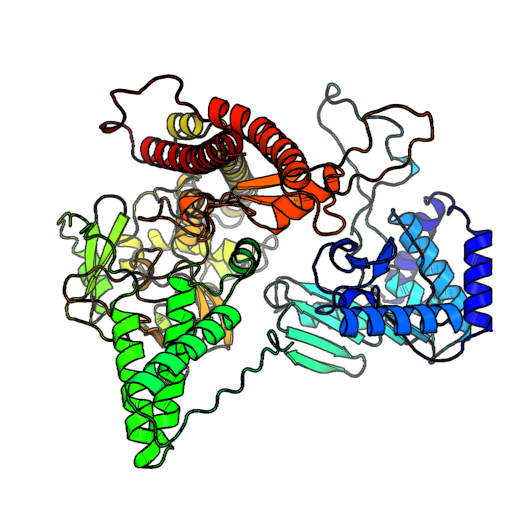62 -10.418 1.00 78.25 605 LEU A N 1
ATOM 4742 C CA . LEU A 1 605 ? 15.310 -14.629 -11.427 1.00 78.25 605 LEU A CA 1
ATOM 4743 C C . LEU A 1 605 ? 16.673 -14.935 -10.802 1.00 78.25 605 LEU A C 1
ATOM 4745 O O . LEU A 1 605 ? 17.318 -14.056 -10.220 1.00 78.25 605 LEU A O 1
ATOM 4749 N N . ASP A 1 606 ? 17.104 -16.186 -10.950 1.00 71.81 606 ASP A N 1
ATOM 4750 C CA . ASP A 1 606 ? 18.430 -16.654 -10.564 1.00 71.81 606 ASP A CA 1
ATOM 4751 C C . ASP A 1 606 ? 19.333 -16.712 -11.800 1.00 71.81 606 ASP A C 1
ATOM 4753 O O . ASP A 1 606 ? 19.015 -17.362 -12.794 1.00 71.81 606 ASP A O 1
ATOM 4757 N N . THR A 1 607 ? 20.495 -16.067 -11.729 1.00 56.25 607 THR A N 1
ATOM 4758 C CA . THR A 1 607 ? 21.560 -16.230 -12.725 1.00 56.25 607 THR A CA 1
ATOM 4759 C C . THR A 1 607 ? 22.473 -17.369 -12.275 1.00 56.25 607 THR A C 1
ATOM 4761 O O . THR A 1 607 ? 23.373 -17.191 -11.454 1.00 56.25 607 THR A O 1
ATOM 4764 N N . SER A 1 608 ? 22.209 -18.586 -12.751 1.00 49.00 608 SER A N 1
ATOM 4765 C CA . SER A 1 608 ? 23.147 -19.702 -12.600 1.00 49.00 608 SER A CA 1
ATOM 4766 C C . SER A 1 608 ? 24.180 -19.658 -13.726 1.00 49.00 608 SER A C 1
ATOM 4768 O O . SER A 1 608 ? 23.810 -19.779 -14.889 1.00 49.00 608 SER A O 1
ATOM 4770 N N . GLU A 1 609 ? 25.470 -19.549 -13.399 1.00 43.94 609 GLU A N 1
ATOM 4771 C CA . GLU A 1 609 ? 26.591 -19.722 -14.346 1.00 43.94 609 GLU A CA 1
ATOM 4772 C C . GLU A 1 609 ? 26.800 -21.203 -14.757 1.00 43.94 609 GLU A C 1
ATOM 4774 O O . GLU A 1 609 ? 27.931 -21.669 -14.861 1.00 43.94 609 GLU A O 1
ATOM 4779 N N . ASP A 1 610 ? 25.730 -21.975 -14.957 1.00 43.12 610 ASP A N 1
ATOM 4780 C CA . ASP A 1 610 ? 25.808 -23.416 -15.228 1.00 43.12 610 ASP A CA 1
ATOM 4781 C C . ASP A 1 610 ? 25.104 -23.782 -16.552 1.00 43.12 610 ASP A C 1
ATOM 4783 O O . ASP A 1 610 ? 24.055 -24.413 -16.547 1.00 43.12 610 ASP A O 1
ATOM 4787 N N . ASP A 1 611 ? 25.690 -23.372 -17.682 1.00 37.84 611 ASP A N 1
ATOM 4788 C CA . ASP A 1 611 ? 25.621 -24.025 -19.011 1.00 37.84 611 ASP A CA 1
ATOM 4789 C C . ASP A 1 611 ? 26.539 -23.215 -19.962 1.00 37.84 611 ASP A C 1
ATOM 4791 O O . ASP A 1 611 ? 26.354 -22.017 -20.111 1.00 37.84 611 ASP A O 1
ATOM 4795 N N . GLU A 1 612 ? 27.612 -23.677 -20.610 1.00 35.72 612 GLU A N 1
ATOM 4796 C CA . GLU A 1 612 ? 28.193 -24.988 -20.869 1.00 35.72 612 GLU A CA 1
ATOM 4797 C C . GLU A 1 612 ? 29.745 -24.885 -20.844 1.00 35.72 612 GLU A C 1
ATOM 4799 O O . GLU A 1 612 ? 30.344 -23.953 -21.375 1.00 35.72 612 GLU A O 1
ATOM 4804 N N . GLY A 1 613 ? 30.416 -25.911 -20.306 1.00 38.22 613 GLY A N 1
ATOM 4805 C CA . GLY A 1 613 ? 31.711 -26.402 -20.802 1.00 38.22 613 GLY A CA 1
ATOM 4806 C C . GLY A 1 613 ? 32.966 -25.519 -20.689 1.00 38.22 613 GLY A C 1
ATOM 4807 O O . GLY A 1 613 ? 33.474 -25.071 -21.704 1.00 38.22 613 GLY A O 1
ATOM 4808 N N . ILE A 1 614 ? 33.589 -25.446 -19.505 1.00 31.39 614 ILE A N 1
ATOM 4809 C CA . ILE A 1 614 ? 35.036 -25.680 -19.269 1.00 31.39 614 ILE A CA 1
ATOM 4810 C C . ILE A 1 614 ? 35.2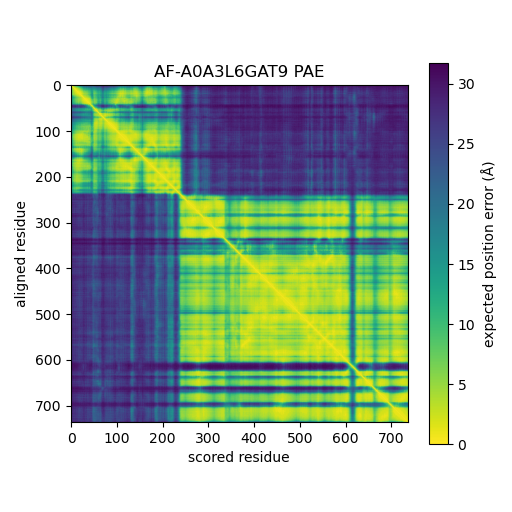70 -25.718 -17.751 1.00 31.39 614 ILE A C 1
ATOM 4812 O O . ILE A 1 614 ? 34.829 -24.863 -16.996 1.00 31.39 614 ILE A O 1
ATOM 4816 N N . ALA A 1 615 ? 35.979 -26.748 -17.294 1.00 37.28 615 ALA A N 1
ATOM 4817 C CA . ALA A 1 615 ? 36.249 -27.012 -15.888 1.00 37.28 615 ALA A CA 1
ATOM 4818 C C . ALA A 1 615 ? 36.991 -25.863 -15.168 1.00 37.28 615 ALA A C 1
ATOM 4820 O O . ALA A 1 615 ? 38.192 -25.693 -15.379 1.00 37.28 615 ALA A O 1
ATOM 4821 N N . ALA A 1 616 ? 36.330 -25.171 -14.230 1.00 30.25 616 ALA A N 1
ATOM 4822 C CA . ALA A 1 616 ? 36.991 -24.438 -13.145 1.00 30.25 616 ALA A CA 1
ATOM 4823 C C . ALA A 1 616 ? 36.053 -24.151 -11.948 1.00 30.25 616 ALA A C 1
ATOM 4825 O O . ALA A 1 616 ? 35.098 -23.413 -12.084 1.00 30.25 616 ALA A O 1
ATOM 4826 N N . GLN A 1 617 ? 36.413 -24.709 -10.780 1.00 29.62 617 GLN A N 1
ATOM 4827 C CA . GLN A 1 617 ? 36.186 -24.249 -9.386 1.00 29.62 617 GLN A CA 1
ATOM 4828 C C . GLN A 1 617 ? 34.769 -23.792 -8.926 1.00 29.62 617 GLN A C 1
ATOM 4830 O O . GLN A 1 617 ? 34.221 -22.835 -9.453 1.00 29.62 617 GLN A O 1
ATOM 4835 N N . PRO A 1 618 ? 34.232 -24.348 -7.816 1.00 28.77 618 PRO A N 1
ATOM 4836 C CA . PRO A 1 618 ? 32.943 -23.940 -7.261 1.00 28.77 618 PRO A CA 1
ATOM 4837 C C . PRO A 1 618 ? 33.093 -22.662 -6.419 1.00 28.77 618 PRO A C 1
ATOM 4839 O O . PRO A 1 618 ? 33.423 -22.721 -5.231 1.00 28.77 618 PRO A O 1
ATOM 4842 N N . SER A 1 619 ? 32.856 -21.495 -7.014 1.00 34.28 619 SER A N 1
ATOM 4843 C CA . SER A 1 619 ? 32.583 -20.274 -6.252 1.00 34.28 619 SER A CA 1
ATOM 4844 C C . SER A 1 619 ? 31.707 -19.307 -7.045 1.00 34.28 619 SER A C 1
ATOM 4846 O O . SER A 1 619 ? 32.231 -18.472 -7.773 1.00 34.28 619 SER A O 1
ATOM 4848 N N . ALA A 1 620 ? 30.393 -19.362 -6.849 1.00 31.66 620 ALA A N 1
ATOM 4849 C CA . ALA A 1 620 ? 29.507 -18.280 -7.258 1.00 31.66 620 ALA A CA 1
ATOM 4850 C C . ALA A 1 620 ? 28.375 -18.143 -6.235 1.00 31.66 620 ALA A C 1
ATOM 4852 O O . ALA A 1 620 ? 27.653 -19.090 -5.932 1.00 31.66 620 ALA A O 1
ATOM 4853 N N . THR A 1 621 ? 28.282 -16.964 -5.628 1.00 32.75 621 THR A N 1
ATOM 4854 C CA . THR A 1 621 ? 27.090 -16.497 -4.922 1.00 32.75 621 THR A CA 1
ATOM 4855 C C . THR A 1 621 ? 26.048 -16.140 -5.973 1.00 32.75 621 THR A C 1
ATOM 4857 O O . THR A 1 621 ? 26.274 -15.196 -6.724 1.00 32.75 621 THR A O 1
ATOM 4860 N N . THR A 1 622 ? 24.931 -16.862 -6.013 1.00 34.91 622 THR A N 1
ATOM 4861 C CA . THR A 1 622 ? 23.752 -16.505 -6.809 1.00 34.91 622 THR A CA 1
ATOM 4862 C C . THR A 1 622 ? 23.231 -15.142 -6.344 1.00 34.91 622 THR A C 1
ATOM 4864 O O . THR A 1 622 ? 22.846 -14.984 -5.182 1.00 34.91 622 THR A O 1
ATOM 4867 N N . SER A 1 623 ? 23.264 -14.123 -7.205 1.00 45.22 623 SER A N 1
ATOM 4868 C CA . SER A 1 623 ? 22.557 -12.867 -6.946 1.00 45.22 623 SER A CA 1
ATOM 4869 C C . SER A 1 623 ? 21.123 -13.022 -7.436 1.00 45.22 623 SER A C 1
ATOM 4871 O O . SER A 1 623 ? 20.867 -12.899 -8.630 1.00 45.22 623 SER A O 1
ATOM 4873 N N . GLN A 1 624 ? 20.209 -13.323 -6.519 1.00 47.22 624 GLN A N 1
ATOM 4874 C CA . GLN A 1 624 ? 18.777 -13.327 -6.803 1.00 47.22 624 GLN A CA 1
ATOM 4875 C C . GLN A 1 624 ? 18.327 -11.878 -7.032 1.00 47.22 624 GLN A C 1
ATOM 4877 O O . GLN A 1 624 ? 18.521 -11.021 -6.162 1.00 47.22 624 GLN A O 1
ATOM 4882 N N . THR A 1 625 ? 17.765 -11.596 -8.205 1.00 64.19 625 THR A N 1
ATOM 4883 C CA . THR A 1 625 ? 17.196 -10.287 -8.549 1.00 64.19 625 THR A CA 1
ATOM 4884 C C . THR A 1 625 ? 15.694 -10.417 -8.755 1.00 64.19 625 THR A C 1
ATOM 4886 O O . THR A 1 625 ? 15.246 -11.181 -9.609 1.00 64.19 625 THR A O 1
ATOM 4889 N N . THR A 1 626 ? 14.917 -9.660 -7.979 1.00 76.81 626 THR A N 1
ATOM 4890 C CA . THR A 1 626 ? 13.457 -9.617 -8.103 1.00 76.81 626 THR A CA 1
ATOM 4891 C C . THR A 1 626 ? 13.058 -8.563 -9.134 1.00 76.81 626 THR A C 1
ATOM 4893 O O . THR A 1 626 ? 13.335 -7.374 -8.969 1.00 76.81 626 THR A O 1
ATOM 4896 N N . HIS A 1 627 ? 12.386 -9.001 -10.191 1.00 87.44 627 HIS A N 1
ATOM 4897 C CA . HIS A 1 627 ? 11.737 -8.168 -11.198 1.00 87.44 627 HIS A CA 1
ATOM 4898 C C . HIS A 1 627 ? 10.215 -8.270 -11.072 1.00 87.44 627 HIS A C 1
ATOM 4900 O O . HIS A 1 627 ? 9.689 -9.028 -10.262 1.00 87.44 627 HIS A O 1
ATOM 4906 N N . MET A 1 628 ? 9.483 -7.474 -11.846 1.00 90.44 628 MET A N 1
ATOM 4907 C CA . MET A 1 628 ? 8.022 -7.459 -11.819 1.00 90.44 628 MET A CA 1
ATOM 4908 C C . MET A 1 628 ? 7.481 -7.412 -13.240 1.00 90.44 628 MET A C 1
ATOM 4910 O O . MET A 1 628 ? 8.087 -6.809 -14.120 1.00 90.44 628 MET A O 1
ATOM 4914 N N . VAL A 1 629 ? 6.308 -7.994 -13.458 1.00 93.25 629 VAL A N 1
ATOM 4915 C CA . VAL A 1 629 ? 5.524 -7.797 -14.684 1.00 93.25 629 VAL A CA 1
ATOM 4916 C C . VAL A 1 629 ? 4.104 -7.371 -14.344 1.00 93.25 629 VAL A C 1
ATOM 4918 O O . VAL A 1 629 ? 3.624 -7.602 -13.236 1.00 93.25 629 VAL A O 1
ATOM 4921 N N . ARG A 1 630 ? 3.418 -6.757 -15.307 1.00 93.00 630 ARG A N 1
ATOM 4922 C CA . ARG A 1 630 ? 2.004 -6.375 -15.210 1.00 93.00 630 ARG A CA 1
ATOM 4923 C C . ARG A 1 630 ? 1.310 -6.595 -16.548 1.00 93.00 630 ARG A C 1
ATOM 4925 O O . ARG A 1 630 ? 1.963 -6.932 -17.533 1.00 93.00 630 ARG A O 1
ATOM 4932 N N . GLY A 1 631 ? -0.007 -6.406 -16.584 1.00 93.31 631 GLY A N 1
ATOM 4933 C CA . GLY A 1 631 ? -0.778 -6.527 -17.820 1.00 93.31 631 GLY A CA 1
ATOM 4934 C C . GLY A 1 631 ? -0.246 -5.615 -18.926 1.00 93.31 631 GLY A C 1
ATOM 4935 O O . GLY A 1 631 ? -0.091 -4.413 -18.709 1.00 93.31 631 GLY A O 1
ATOM 4936 N N . THR A 1 632 ? 0.001 -6.160 -20.121 1.00 92.06 632 THR A N 1
ATOM 4937 C CA . THR A 1 632 ? 0.604 -5.398 -21.235 1.00 92.06 632 THR A CA 1
ATOM 4938 C C . THR A 1 632 ? -0.302 -4.275 -21.749 1.00 92.06 632 THR A C 1
ATOM 4940 O O . THR A 1 632 ? 0.186 -3.312 -22.331 1.00 92.06 632 THR A O 1
ATOM 4943 N N . TRP A 1 633 ? -1.608 -4.331 -21.459 1.00 91.00 633 TRP A N 1
ATOM 4944 C CA . TRP A 1 633 ? -2.572 -3.258 -21.743 1.00 91.00 633 TRP A CA 1
ATOM 4945 C C . TRP A 1 633 ? -2.333 -1.975 -20.929 1.00 91.00 633 TRP A C 1
ATOM 4947 O O . TRP A 1 633 ? -2.877 -0.930 -21.273 1.00 91.00 633 TRP A O 1
ATOM 4957 N N . LEU A 1 634 ? -1.528 -2.043 -19.862 1.00 88.88 634 LEU A N 1
ATOM 4958 C CA . LEU A 1 634 ? -1.064 -0.879 -19.100 1.00 88.88 634 LEU A CA 1
ATOM 4959 C C . LEU A 1 634 ? 0.249 -0.301 -19.647 1.00 88.88 634 LEU A C 1
ATOM 4961 O O . LEU A 1 634 ? 0.759 0.680 -19.103 1.00 88.88 634 LEU A O 1
ATOM 4965 N N . SER A 1 635 ? 0.843 -0.925 -20.668 1.00 83.88 635 SER A N 1
ATOM 4966 C CA . SER A 1 635 ? 2.012 -0.378 -21.348 1.00 83.88 635 SER A CA 1
ATOM 4967 C C . SER A 1 635 ? 1.579 0.592 -22.439 1.00 83.88 635 SER A C 1
ATOM 4969 O O . SER A 1 635 ? 0.726 0.281 -23.269 1.00 83.88 635 SER A O 1
ATOM 4971 N N . THR A 1 636 ? 2.219 1.755 -22.480 1.00 71.69 636 THR A N 1
ATOM 4972 C CA . THR A 1 636 ? 2.107 2.715 -23.586 1.00 71.69 636 THR A CA 1
ATOM 4973 C C . THR A 1 636 ? 3.033 2.362 -24.753 1.00 71.69 636 THR A C 1
ATOM 4975 O O . THR A 1 636 ? 2.840 2.847 -25.868 1.00 71.69 636 THR A O 1
ATOM 4978 N N . SER A 1 637 ? 3.997 1.459 -24.531 1.00 67.31 637 SER A N 1
ATOM 4979 C CA . SER A 1 637 ? 4.926 0.940 -25.534 1.00 67.31 637 SER A CA 1
ATOM 4980 C C . SER A 1 637 ? 4.635 -0.545 -25.802 1.00 67.31 637 SER A C 1
ATOM 4982 O O . SER A 1 637 ? 4.995 -1.433 -25.031 1.00 67.31 637 SER A O 1
ATOM 4984 N N . GLY A 1 638 ? 3.894 -0.818 -26.881 1.00 60.09 638 GLY A N 1
ATOM 4985 C CA . GLY A 1 638 ? 3.443 -2.166 -27.270 1.00 60.09 638 GLY A CA 1
ATOM 4986 C C . GLY A 1 638 ? 4.216 -2.794 -28.434 1.00 60.09 638 GLY A C 1
ATOM 4987 O O . GLY A 1 638 ? 3.756 -3.770 -29.015 1.00 60.09 638 GLY A O 1
ATOM 4988 N N . GLY A 1 639 ? 5.356 -2.220 -28.819 1.00 65.00 639 GLY A N 1
ATOM 4989 C CA . GLY A 1 639 ? 6.169 -2.669 -29.950 1.00 65.00 639 GLY A CA 1
ATOM 4990 C C . GLY A 1 639 ? 7.645 -2.772 -29.585 1.00 65.00 639 GLY A C 1
ATOM 4991 O O . GLY A 1 639 ? 8.018 -2.612 -28.423 1.00 65.00 639 GLY A O 1
ATOM 4992 N N . PHE A 1 640 ? 8.488 -3.031 -30.581 1.00 63.03 640 PHE A N 1
ATOM 4993 C CA . PHE A 1 640 ? 9.939 -2.975 -30.407 1.00 63.03 640 PHE A CA 1
ATOM 4994 C C . PHE A 1 640 ? 10.353 -1.623 -29.784 1.00 63.03 640 PHE A C 1
ATOM 4996 O O . PHE A 1 640 ? 9.864 -0.591 -30.258 1.00 63.03 640 PHE A O 1
ATOM 5003 N N . PRO A 1 641 ? 11.233 -1.586 -28.762 1.00 68.62 641 PRO A N 1
ATOM 5004 C CA . PRO A 1 641 ? 12.012 -2.693 -28.181 1.00 68.62 641 PRO A CA 1
ATOM 5005 C C . PRO A 1 641 ? 11.438 -3.283 -26.874 1.00 68.62 641 PRO A C 1
ATOM 5007 O O . PRO A 1 641 ? 12.127 -4.072 -26.223 1.00 68.62 641 PRO A O 1
ATOM 5010 N N . THR A 1 642 ? 10.240 -2.867 -26.440 1.00 76.94 642 THR A N 1
ATOM 5011 C CA . THR A 1 642 ? 9.712 -3.180 -25.097 1.00 76.94 642 THR A CA 1
ATOM 5012 C C . THR A 1 642 ? 8.667 -4.287 -25.082 1.00 76.94 642 THR A C 1
ATOM 5014 O O . THR A 1 642 ? 8.485 -4.929 -24.057 1.00 76.94 642 THR A O 1
ATOM 5017 N N . TYR A 1 643 ? 7.956 -4.542 -26.182 1.00 84.88 643 TYR A N 1
ATOM 5018 C CA . TYR A 1 643 ? 6.980 -5.642 -26.274 1.00 84.88 643 TYR A CA 1
ATOM 5019 C C . TYR A 1 643 ? 5.889 -5.616 -25.184 1.00 84.88 643 TYR A C 1
ATOM 5021 O O . TYR A 1 643 ? 5.342 -6.657 -24.813 1.00 84.88 643 TYR A O 1
ATOM 5029 N N . GLY A 1 644 ? 5.572 -4.440 -24.632 1.00 84.69 644 GLY A N 1
ATOM 5030 C CA . GLY A 1 644 ? 4.644 -4.309 -23.503 1.00 84.69 644 GLY A CA 1
ATOM 5031 C C . GLY A 1 644 ? 5.219 -4.713 -22.139 1.00 84.69 644 GLY A C 1
ATOM 5032 O O . GLY A 1 644 ? 4.465 -4.789 -21.169 1.00 84.69 644 GLY A O 1
ATOM 5033 N N . LEU A 1 645 ? 6.524 -4.977 -22.057 1.00 89.44 645 LEU A N 1
ATOM 5034 C CA . LEU A 1 645 ? 7.249 -5.418 -20.868 1.00 89.44 645 LEU A CA 1
ATOM 5035 C C . LEU A 1 645 ? 8.143 -4.305 -20.293 1.00 89.44 645 LEU A C 1
ATOM 5037 O O . LEU A 1 645 ? 8.549 -3.396 -21.019 1.00 89.44 645 LEU A O 1
ATOM 5041 N N . PRO A 1 646 ? 8.470 -4.362 -18.988 1.00 87.00 646 PRO A N 1
ATOM 5042 C CA . PRO A 1 646 ? 9.287 -3.338 -18.349 1.00 87.00 646 PRO A CA 1
ATOM 5043 C C . PRO A 1 646 ? 10.738 -3.380 -18.832 1.00 87.00 646 PRO A C 1
ATOM 5045 O O . PRO A 1 646 ? 11.387 -4.428 -18.808 1.00 87.00 646 PRO A O 1
ATOM 5048 N N . GLN A 1 647 ? 11.272 -2.210 -19.192 1.00 82.81 647 GLN A N 1
ATOM 5049 C CA . GLN A 1 647 ? 12.645 -2.060 -19.675 1.00 82.81 647 GLN A CA 1
ATOM 5050 C C . GLN A 1 647 ? 13.690 -2.648 -18.708 1.00 82.81 647 GLN A C 1
ATOM 5052 O O . GLN A 1 647 ? 14.543 -3.389 -19.190 1.00 82.81 647 GLN A O 1
ATOM 5057 N N . PRO A 1 648 ? 13.618 -2.446 -17.370 1.00 82.50 648 PRO A N 1
ATOM 5058 C CA . PRO A 1 648 ? 14.589 -3.053 -16.457 1.00 82.50 648 PRO A CA 1
ATOM 5059 C C . PRO A 1 648 ? 14.636 -4.588 -16.519 1.00 82.50 648 PRO A C 1
ATOM 5061 O O . PRO A 1 648 ? 15.707 -5.171 -16.374 1.00 82.50 648 PRO A O 1
ATOM 5064 N N . LEU A 1 649 ? 13.497 -5.255 -16.752 1.00 86.00 649 LEU A N 1
ATOM 5065 C CA . LEU A 1 649 ? 13.450 -6.713 -16.931 1.00 86.00 649 LEU A CA 1
ATOM 5066 C C . LEU A 1 649 ? 14.100 -7.125 -18.254 1.00 86.00 649 LEU A C 1
ATOM 5068 O O . LEU A 1 649 ? 14.888 -8.064 -18.284 1.00 86.00 649 LEU A O 1
ATOM 5072 N N . LEU A 1 650 ? 13.785 -6.427 -19.347 1.00 84.12 650 LEU A N 1
ATOM 5073 C CA . LEU A 1 650 ? 14.352 -6.741 -20.658 1.00 84.12 650 LEU A CA 1
ATOM 5074 C C . LEU A 1 650 ? 15.860 -6.501 -20.701 1.00 84.12 650 LEU A C 1
ATOM 5076 O O . LEU A 1 650 ? 16.583 -7.331 -21.238 1.00 84.12 650 LEU A O 1
ATOM 5080 N N . THR A 1 651 ? 16.341 -5.404 -20.112 1.00 80.19 651 THR A N 1
ATOM 5081 C CA . THR A 1 651 ? 17.777 -5.130 -19.970 1.00 80.19 651 THR A CA 1
ATOM 5082 C C . THR A 1 651 ? 18.462 -6.241 -19.178 1.00 80.19 651 THR A C 1
ATOM 5084 O O . THR A 1 651 ? 19.489 -6.753 -19.616 1.00 80.19 651 THR A O 1
ATOM 5087 N N . HIS A 1 652 ? 17.862 -6.680 -18.065 1.00 82.62 652 HIS A N 1
ATOM 5088 C CA . HIS A 1 652 ? 18.391 -7.793 -17.279 1.00 82.62 652 HIS A CA 1
ATOM 5089 C C . HIS A 1 652 ? 18.455 -9.099 -18.083 1.00 82.62 652 HIS A C 1
ATOM 5091 O O . HIS A 1 652 ? 19.496 -9.748 -18.099 1.00 82.62 652 HIS A O 1
ATOM 5097 N N . LEU A 1 653 ? 17.379 -9.471 -18.785 1.00 82.94 653 LEU A N 1
ATOM 5098 C CA . LEU A 1 653 ? 17.346 -10.695 -19.590 1.00 82.94 653 LEU A CA 1
ATOM 5099 C C . LEU A 1 653 ? 18.330 -10.639 -20.764 1.00 82.94 653 LEU A C 1
ATOM 5101 O O . LEU A 1 653 ? 19.021 -11.622 -21.012 1.00 82.94 653 LEU A O 1
ATOM 5105 N N . ARG A 1 654 ? 18.452 -9.495 -21.450 1.00 80.50 654 ARG A N 1
ATOM 5106 C CA . ARG A 1 654 ? 19.451 -9.306 -22.516 1.00 80.50 654 ARG A CA 1
ATOM 5107 C C . ARG A 1 654 ? 20.871 -9.490 -21.981 1.00 80.50 654 ARG A C 1
ATOM 5109 O O . ARG A 1 654 ? 21.648 -10.232 -22.573 1.00 80.50 654 ARG A O 1
ATOM 5116 N N . ALA A 1 655 ? 21.188 -8.884 -20.837 1.00 76.75 655 ALA A N 1
ATOM 5117 C CA . ALA A 1 655 ? 22.492 -9.044 -20.199 1.00 76.75 655 ALA A CA 1
ATOM 5118 C C . ALA A 1 655 ? 22.747 -10.502 -19.770 1.00 76.75 655 ALA A C 1
ATOM 5120 O O . ALA A 1 655 ? 23.810 -11.053 -20.044 1.00 76.75 655 ALA A O 1
ATOM 5121 N N . ALA A 1 656 ? 21.760 -11.154 -19.147 1.00 77.56 656 ALA A N 1
ATOM 5122 C CA . ALA A 1 656 ? 21.879 -12.536 -18.680 1.00 77.56 656 ALA A CA 1
ATOM 5123 C C . ALA A 1 656 ? 22.044 -13.550 -19.827 1.00 77.56 656 ALA A C 1
ATOM 5125 O O . ALA A 1 656 ? 22.727 -14.557 -19.659 1.00 77.56 656 ALA A O 1
ATOM 5126 N N . LEU A 1 657 ? 21.449 -13.282 -20.993 1.00 79.50 657 LEU A N 1
ATOM 5127 C CA . LEU A 1 657 ? 21.499 -14.150 -22.174 1.00 79.50 657 LEU A CA 1
ATOM 5128 C C . LEU A 1 657 ? 22.677 -13.832 -23.116 1.00 79.50 657 LEU A C 1
ATOM 5130 O O . LEU A 1 657 ? 22.735 -14.374 -24.218 1.00 79.50 657 LEU A O 1
ATOM 5134 N N . GLY A 1 658 ? 23.605 -12.948 -22.721 1.00 69.25 658 GLY A N 1
ATOM 5135 C CA . GLY A 1 658 ? 24.750 -12.549 -23.556 1.00 69.25 658 GLY A CA 1
ATOM 5136 C C . GLY A 1 658 ? 24.344 -11.826 -24.847 1.00 69.25 658 GLY A C 1
ATOM 5137 O O . GLY A 1 658 ? 25.055 -11.873 -25.847 1.00 69.25 658 GLY A O 1
ATOM 5138 N N . CYS A 1 659 ? 23.175 -11.191 -24.826 1.00 64.38 659 CYS A N 1
ATOM 5139 C CA . CYS A 1 659 ? 22.492 -10.552 -25.944 1.00 64.38 659 CYS A CA 1
ATOM 5140 C C . CYS A 1 659 ? 22.822 -9.043 -26.023 1.00 64.38 659 CYS A C 1
ATOM 5142 O O . CYS A 1 659 ? 21.927 -8.217 -26.219 1.00 64.38 659 CYS A O 1
ATOM 5144 N N . GLU A 1 660 ? 24.092 -8.669 -25.816 1.00 55.09 660 GLU A N 1
ATOM 5145 C CA . GLU A 1 660 ? 24.555 -7.271 -25.844 1.00 55.09 660 GLU A CA 1
ATOM 5146 C C . GLU A 1 660 ? 24.488 -6.691 -27.272 1.00 55.09 660 GLU A C 1
ATOM 5148 O O . GLU A 1 660 ? 24.887 -7.332 -28.245 1.00 55.09 660 GLU A O 1
ATOM 5153 N N . VAL A 1 661 ? 23.942 -5.476 -27.405 1.00 51.41 661 VAL A N 1
ATOM 5154 C CA . VAL A 1 661 ? 23.890 -4.734 -28.673 1.00 51.41 661 VAL A CA 1
ATOM 5155 C C . VAL A 1 661 ? 25.083 -3.782 -28.707 1.00 51.41 661 VAL A C 1
ATOM 5157 O O . VAL A 1 661 ? 24.993 -2.657 -28.218 1.00 51.41 661 VAL A O 1
ATOM 5160 N N . ASP A 1 662 ? 26.192 -4.239 -29.277 1.00 40.03 662 ASP A N 1
ATOM 5161 C CA . ASP A 1 662 ? 27.354 -3.395 -29.551 1.00 40.03 662 ASP A CA 1
ATOM 5162 C C . ASP A 1 662 ? 27.216 -2.737 -30.927 1.00 40.03 662 ASP A C 1
ATOM 5164 O O . ASP A 1 662 ? 27.101 -3.429 -31.940 1.00 40.03 662 ASP A O 1
ATOM 5168 N N . GLU A 1 663 ? 27.251 -1.397 -30.960 1.00 42.75 663 GLU A N 1
ATOM 5169 C CA . GLU A 1 663 ? 27.110 -0.559 -32.168 1.00 42.75 663 GLU A CA 1
ATOM 5170 C C . GLU A 1 663 ? 25.748 -0.706 -32.889 1.00 42.75 663 GLU A C 1
ATOM 5172 O O . GLU A 1 663 ? 24.915 -1.499 -32.448 1.00 42.75 663 GLU A O 1
ATOM 5177 N N . PRO A 1 664 ? 25.400 0.087 -33.938 1.00 43.72 664 PRO A N 1
ATOM 5178 C CA . PRO A 1 664 ? 24.169 -0.167 -34.680 1.00 43.72 664 PRO A CA 1
ATOM 5179 C C . PRO A 1 664 ? 24.342 -1.479 -35.449 1.00 43.72 664 PRO A C 1
ATOM 5181 O O . PRO A 1 664 ? 24.706 -1.496 -36.627 1.00 43.72 664 PRO A O 1
ATOM 5184 N N . ALA A 1 665 ? 24.115 -2.583 -34.742 1.00 44.69 665 ALA A N 1
ATOM 5185 C CA . ALA A 1 665 ? 24.069 -3.918 -35.276 1.00 44.69 665 ALA A CA 1
ATOM 5186 C C . ALA A 1 665 ? 23.089 -3.921 -36.450 1.00 44.69 665 ALA A C 1
ATOM 5188 O O . ALA A 1 665 ? 22.102 -3.171 -36.470 1.00 44.69 665 ALA A O 1
ATOM 5189 N N . ALA A 1 666 ? 23.377 -4.733 -37.468 1.00 51.53 666 ALA A N 1
ATOM 5190 C CA . ALA A 1 666 ? 22.437 -4.894 -38.562 1.00 51.53 666 ALA A CA 1
ATOM 5191 C C . ALA A 1 666 ? 21.068 -5.230 -37.957 1.00 51.53 666 ALA A C 1
ATOM 5193 O O . ALA A 1 666 ? 20.990 -6.006 -37.010 1.00 51.53 666 ALA A O 1
ATOM 5194 N N . GLU A 1 667 ? 19.990 -4.667 -38.502 1.00 56.28 667 GLU A N 1
ATOM 5195 C CA . GLU A 1 667 ? 18.620 -4.903 -38.023 1.00 56.28 667 GLU A CA 1
ATOM 5196 C C . GLU A 1 667 ? 18.328 -6.408 -37.816 1.00 56.28 667 GLU A C 1
ATOM 5198 O O . GLU A 1 667 ? 17.531 -6.776 -36.967 1.00 56.28 667 GLU A O 1
ATOM 5203 N N . ALA A 1 668 ? 19.030 -7.289 -38.540 1.00 53.78 668 ALA A N 1
ATOM 5204 C CA . ALA A 1 668 ? 18.999 -8.741 -38.381 1.00 53.78 668 ALA A CA 1
ATOM 5205 C C . ALA A 1 668 ? 19.586 -9.287 -37.056 1.00 53.78 668 ALA A C 1
ATOM 5207 O O . ALA A 1 668 ? 19.020 -10.226 -36.507 1.00 53.78 668 ALA A O 1
ATOM 5208 N N . ASP A 1 669 ? 20.677 -8.727 -36.529 1.00 54.16 669 ASP A N 1
ATOM 5209 C CA . ASP A 1 669 ? 21.349 -9.229 -35.317 1.00 54.16 669 ASP A CA 1
ATOM 5210 C C . ASP A 1 669 ? 20.580 -8.830 -34.044 1.00 54.16 669 ASP A C 1
ATOM 5212 O O . ASP A 1 669 ? 20.416 -9.638 -33.129 1.00 54.16 669 ASP A O 1
ATOM 5216 N N . MET A 1 670 ? 20.001 -7.620 -34.024 1.00 59.91 670 MET A N 1
ATOM 5217 C CA . MET A 1 670 ? 19.079 -7.194 -32.959 1.00 59.91 670 MET A CA 1
ATOM 5218 C C . MET A 1 670 ? 17.824 -8.075 -32.907 1.00 59.91 670 MET A C 1
ATOM 5220 O O . MET A 1 670 ? 17.326 -8.381 -31.826 1.00 59.91 670 MET A O 1
ATOM 5224 N N . LYS A 1 671 ? 17.328 -8.512 -34.072 1.00 67.12 671 LYS A N 1
ATOM 5225 C CA . LYS A 1 671 ? 16.164 -9.399 -34.168 1.00 67.12 671 LYS A CA 1
ATOM 5226 C C . LYS A 1 671 ? 16.435 -10.801 -33.619 1.00 67.12 671 LYS A C 1
ATOM 5228 O O . LYS A 1 671 ? 15.546 -11.364 -32.990 1.00 67.12 671 LYS A O 1
ATOM 5233 N N . GLU A 1 672 ? 17.630 -11.362 -33.824 1.00 72.19 672 GLU A N 1
ATOM 5234 C CA . GLU A 1 672 ? 17.969 -12.691 -33.284 1.00 72.19 672 GLU A CA 1
ATOM 5235 C C . GLU A 1 672 ? 18.178 -12.647 -31.760 1.00 72.19 672 GLU A C 1
ATOM 5237 O O . GLU A 1 672 ? 17.686 -13.521 -31.052 1.00 72.19 672 GLU A O 1
ATOM 5242 N N . SER A 1 673 ? 18.826 -11.598 -31.244 1.00 73.69 673 SER A N 1
ATOM 5243 C CA . SER A 1 673 ? 18.980 -11.345 -29.801 1.00 73.69 673 SER A CA 1
ATOM 5244 C C . SER A 1 673 ? 17.624 -11.220 -29.090 1.00 73.69 673 SER A C 1
ATOM 5246 O O . SER A 1 673 ? 17.332 -11.946 -28.135 1.00 73.69 673 SER A O 1
ATOM 5248 N N . ASP A 1 674 ? 16.731 -10.378 -29.614 1.00 80.81 674 ASP A N 1
ATOM 5249 C CA . ASP A 1 674 ? 15.397 -10.215 -29.037 1.00 80.81 674 ASP A CA 1
ATOM 5250 C C . ASP A 1 674 ? 14.531 -11.472 -29.196 1.00 80.81 674 ASP A C 1
ATOM 5252 O O . ASP A 1 674 ? 13.707 -11.758 -28.327 1.00 80.81 674 ASP A O 1
ATOM 5256 N N . LYS A 1 675 ? 14.746 -12.280 -30.238 1.00 86.06 675 LYS A N 1
ATOM 5257 C CA . LYS A 1 675 ? 14.097 -13.588 -30.366 1.00 86.06 675 LYS A CA 1
ATOM 5258 C C . LYS A 1 675 ? 14.456 -14.522 -29.205 1.00 86.06 675 LYS A C 1
ATOM 5260 O O . LYS A 1 675 ? 13.542 -15.107 -28.629 1.00 86.06 675 LYS A O 1
ATOM 5265 N N . VAL A 1 676 ? 15.725 -14.609 -28.798 1.00 88.00 676 VAL A N 1
ATOM 5266 C CA . VAL A 1 676 ? 16.142 -15.436 -27.644 1.00 88.00 676 VAL A CA 1
ATOM 5267 C C . VAL A 1 676 ? 15.517 -14.928 -26.337 1.00 88.00 676 VAL A C 1
ATOM 5269 O O . VAL A 1 676 ? 15.050 -15.722 -25.513 1.00 88.00 676 VAL A O 1
ATOM 5272 N N . VAL A 1 677 ? 15.438 -13.606 -26.150 1.00 88.50 677 VAL A N 1
ATOM 5273 C CA . VAL A 1 677 ? 14.766 -12.995 -24.988 1.00 88.50 677 VAL A CA 1
ATOM 5274 C C . VAL A 1 677 ? 13.277 -13.347 -24.973 1.00 88.50 677 VAL A C 1
ATOM 5276 O O . VAL A 1 677 ? 12.760 -13.798 -23.951 1.00 88.50 677 VAL A O 1
ATOM 5279 N N . LEU A 1 678 ? 12.580 -13.187 -26.100 1.00 91.12 678 LEU A N 1
ATOM 5280 C CA . LEU A 1 678 ? 11.155 -13.503 -26.218 1.00 91.12 678 LEU A CA 1
ATOM 5281 C C . LEU A 1 678 ? 10.878 -14.995 -25.998 1.00 91.12 678 LEU A C 1
ATOM 5283 O O . LEU A 1 678 ? 9.941 -15.334 -25.275 1.00 91.12 678 LEU A O 1
ATOM 5287 N N . GLU A 1 679 ? 11.702 -15.885 -26.557 1.00 92.31 679 GLU A N 1
ATOM 5288 C CA . GLU A 1 679 ? 11.620 -17.333 -26.324 1.00 92.31 679 GLU A CA 1
ATOM 5289 C C . GLU A 1 679 ? 11.825 -17.680 -24.840 1.00 92.31 679 GLU A C 1
ATOM 5291 O O . GLU A 1 679 ? 11.079 -18.490 -24.284 1.00 92.31 679 GLU A O 1
ATOM 5296 N N . THR A 1 680 ? 12.762 -17.008 -24.162 1.00 91.88 680 THR A N 1
ATOM 5297 C CA . THR A 1 680 ? 12.997 -17.176 -22.719 1.00 91.88 680 THR A CA 1
ATOM 5298 C C . THR A 1 680 ? 11.774 -16.756 -21.909 1.00 91.88 680 THR A C 1
ATOM 5300 O O . THR A 1 680 ? 11.310 -17.504 -21.048 1.00 91.88 680 THR A O 1
ATOM 5303 N N . ILE A 1 681 ? 11.181 -15.604 -22.219 1.00 92.50 681 ILE A N 1
ATOM 5304 C CA . ILE A 1 681 ? 9.970 -15.123 -21.543 1.00 92.50 681 ILE A CA 1
ATOM 5305 C C . ILE A 1 681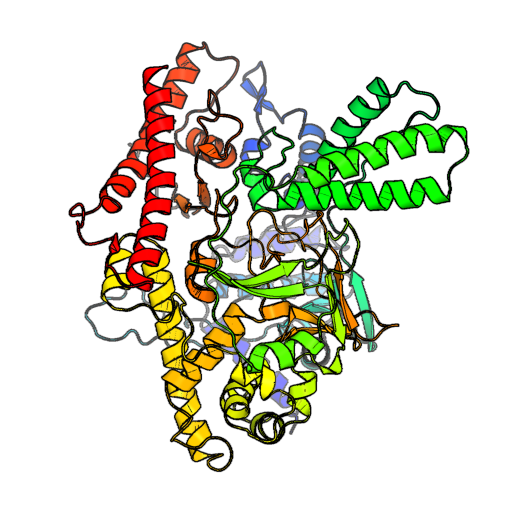 ? 8.801 -16.086 -21.773 1.00 92.50 681 ILE A C 1
ATOM 5307 O O . ILE A 1 681 ? 8.096 -16.441 -20.827 1.00 92.50 681 ILE A O 1
ATOM 5311 N N . LEU A 1 682 ? 8.618 -16.578 -22.999 1.00 94.81 682 LEU A N 1
ATOM 5312 C CA . LEU A 1 682 ? 7.599 -17.584 -23.303 1.00 94.81 682 LEU A CA 1
ATOM 5313 C C . LEU A 1 682 ? 7.835 -18.893 -22.539 1.00 94.81 682 LEU A C 1
ATOM 5315 O O . LEU A 1 682 ? 6.861 -19.502 -22.092 1.00 94.81 682 LEU A O 1
ATOM 5319 N N . SER A 1 683 ? 9.089 -19.303 -22.329 1.00 94.31 683 SER A N 1
ATOM 5320 C CA . SER A 1 683 ? 9.419 -20.499 -21.543 1.00 94.31 683 SER A CA 1
ATOM 5321 C C . SER A 1 683 ? 9.032 -20.367 -20.062 1.00 94.31 683 SER A C 1
ATOM 5323 O O . SER A 1 683 ? 8.661 -21.359 -19.440 1.00 94.31 683 SER A O 1
ATOM 5325 N N . ILE A 1 684 ? 9.049 -19.141 -19.520 1.00 92.19 684 ILE A N 1
ATOM 5326 C CA . ILE A 1 684 ? 8.644 -18.831 -18.141 1.00 92.19 684 ILE A CA 1
ATOM 5327 C C . ILE A 1 684 ? 7.118 -18.753 -18.037 1.00 92.19 684 ILE A C 1
ATOM 5329 O O . ILE A 1 684 ? 6.508 -19.395 -17.183 1.00 92.19 684 ILE A O 1
ATOM 5333 N N . PHE A 1 685 ? 6.479 -17.972 -18.912 1.00 94.38 685 PHE A N 1
ATOM 5334 C CA . PHE A 1 685 ? 5.067 -17.626 -18.750 1.00 94.38 685 PHE A CA 1
ATOM 5335 C C . PHE A 1 685 ? 4.088 -18.633 -19.354 1.00 94.38 685 PHE A C 1
ATOM 5337 O O . PHE A 1 685 ? 2.939 -18.671 -18.915 1.00 94.38 685 PHE A O 1
ATOM 5344 N N . SER A 1 686 ? 4.497 -19.471 -20.311 1.00 94.62 686 SER A N 1
ATOM 5345 C CA . SER A 1 686 ? 3.592 -20.486 -20.876 1.00 94.62 686 SER A CA 1
ATOM 5346 C C . SER A 1 686 ? 3.202 -21.554 -19.841 1.00 94.62 686 SER A C 1
ATOM 5348 O O . SER A 1 686 ? 2.003 -21.777 -19.670 1.00 94.62 686 SER A O 1
ATOM 5350 N N . PRO A 1 687 ? 4.137 -22.138 -19.059 1.00 92.44 687 PRO A N 1
ATOM 5351 C CA . PRO A 1 687 ? 3.776 -23.049 -17.969 1.00 92.44 687 PRO A CA 1
ATOM 5352 C C . PRO A 1 687 ? 2.937 -22.374 -16.876 1.00 92.44 687 PRO A C 1
ATOM 5354 O O . PRO A 1 687 ? 2.008 -22.979 -16.343 1.00 92.44 687 PRO A O 1
ATOM 5357 N N . MET A 1 688 ? 3.221 -21.103 -16.558 1.00 92.19 688 MET A N 1
ATOM 5358 C CA . MET A 1 688 ? 2.399 -20.330 -15.618 1.00 92.19 688 MET A CA 1
ATOM 5359 C C . MET A 1 688 ? 0.967 -20.157 -16.132 1.00 92.19 688 MET A C 1
ATOM 5361 O O . MET A 1 688 ? 0.017 -20.283 -15.363 1.00 92.19 688 MET A O 1
ATOM 5365 N N . LEU A 1 689 ? 0.797 -19.887 -17.430 1.00 93.38 689 LEU A N 1
ATOM 5366 C CA . LEU A 1 689 ? -0.520 -19.767 -18.044 1.00 93.38 689 LEU A CA 1
ATOM 5367 C C . LEU A 1 689 ? -1.286 -21.086 -17.946 1.00 93.38 689 LEU A C 1
ATOM 5369 O O . LEU A 1 689 ? -2.446 -21.068 -17.543 1.00 93.38 689 LEU A O 1
ATOM 5373 N N . GLU A 1 690 ? -0.634 -22.208 -18.262 1.00 90.25 690 GLU A N 1
ATOM 5374 C CA . GLU A 1 690 ? -1.212 -23.553 -18.160 1.00 90.25 690 GLU A CA 1
ATOM 5375 C C . GLU A 1 690 ? -1.679 -23.872 -16.735 1.00 90.25 690 GLU A C 1
ATOM 5377 O O . GLU A 1 690 ? -2.802 -24.339 -16.556 1.00 90.25 690 GLU A O 1
ATOM 5382 N N . ALA A 1 691 ? -0.875 -23.547 -15.716 1.00 87.69 691 ALA A N 1
ATOM 5383 C CA . ALA A 1 691 ? -1.237 -23.738 -14.308 1.00 87.69 691 ALA A CA 1
ATOM 5384 C C . ALA A 1 691 ? -2.440 -22.880 -13.862 1.00 87.69 691 ALA A C 1
ATOM 5386 O O . ALA A 1 691 ? -3.153 -23.229 -12.919 1.00 87.69 691 ALA A O 1
ATOM 5387 N N . LEU A 1 692 ? -2.684 -21.755 -14.539 1.00 88.94 692 LEU A N 1
ATOM 5388 C CA . LEU A 1 692 ? -3.806 -20.861 -14.261 1.00 88.94 692 LEU A CA 1
ATOM 5389 C C . LEU A 1 692 ? -5.067 -21.203 -15.059 1.00 88.94 692 LEU A C 1
ATOM 5391 O O . LEU A 1 692 ? -6.111 -20.599 -14.787 1.00 88.94 692 LEU A O 1
ATOM 5395 N N . LEU A 1 693 ? -5.013 -22.118 -16.035 1.00 82.00 693 LEU A N 1
ATOM 5396 C CA . LEU A 1 693 ? -6.183 -22.521 -16.818 1.00 82.00 693 LEU A CA 1
ATOM 5397 C C . LEU A 1 693 ? -7.238 -23.202 -15.928 1.00 82.00 693 LEU A C 1
ATOM 5399 O O . LEU A 1 693 ? -6.901 -23.852 -14.939 1.00 82.00 693 LEU A O 1
ATOM 5403 N N . PRO A 1 694 ? -8.534 -23.033 -16.238 1.00 69.81 694 PRO A N 1
ATOM 5404 C CA . PRO A 1 694 ? -9.582 -23.691 -15.480 1.00 69.81 694 PRO A CA 1
ATOM 5405 C C . PRO A 1 694 ? -9.600 -25.182 -15.844 1.00 69.81 694 PRO A C 1
ATOM 5407 O O . PRO A 1 694 ? -9.498 -25.531 -17.019 1.00 69.81 694 PRO A O 1
ATOM 5410 N N . GLU A 1 695 ? -9.763 -26.069 -14.857 1.00 60.84 695 GLU A N 1
ATOM 5411 C CA . GLU A 1 695 ? -9.856 -27.512 -15.127 1.00 60.84 695 GLU A CA 1
ATOM 5412 C C . GLU A 1 695 ? -11.108 -27.861 -15.959 1.00 60.84 695 GLU A C 1
ATOM 5414 O O . GLU A 1 695 ? -11.062 -28.788 -16.769 1.00 60.84 695 GLU A O 1
ATOM 5419 N N . GLN A 1 696 ? -12.204 -27.096 -15.807 1.00 56.78 696 GLN A N 1
ATOM 5420 C CA . GLN A 1 696 ? -13.419 -27.097 -16.639 1.00 56.78 696 GLN A CA 1
ATOM 5421 C C . GLN A 1 696 ? -14.108 -25.718 -16.571 1.00 56.78 696 GLN A C 1
ATOM 5423 O O . GLN A 1 696 ? -14.027 -25.047 -15.542 1.00 56.78 696 GLN A O 1
ATOM 5428 N N . ASP A 1 697 ? -14.820 -25.304 -17.628 1.00 55.03 697 ASP A N 1
ATOM 5429 C CA . ASP A 1 697 ? -15.785 -24.196 -17.538 1.00 55.03 697 ASP A CA 1
ATOM 5430 C C . ASP A 1 697 ? -16.888 -24.609 -16.555 1.00 55.03 697 ASP A C 1
ATOM 5432 O O . ASP A 1 697 ? -17.709 -25.463 -16.891 1.00 55.03 697 ASP A O 1
ATOM 5436 N N . ASP A 1 698 ? -16.892 -24.056 -15.337 1.00 59.25 698 ASP A N 1
ATOM 5437 C CA . ASP A 1 698 ? -17.930 -24.345 -14.343 1.00 59.25 698 ASP A CA 1
ATOM 5438 C C . ASP A 1 698 ? -19.238 -23.629 -14.734 1.00 59.25 698 ASP A C 1
ATOM 5440 O O . ASP A 1 698 ? -19.345 -22.403 -14.583 1.00 59.25 698 ASP A O 1
ATOM 5444 N N . PRO A 1 699 ? -20.268 -24.357 -15.212 1.00 54.62 699 PRO A N 1
ATOM 5445 C CA . PRO A 1 699 ? -21.540 -23.758 -15.606 1.00 54.62 699 PRO A CA 1
ATOM 5446 C C . PRO A 1 699 ? -22.303 -23.135 -14.422 1.00 54.62 699 PRO A C 1
ATOM 5448 O O . PRO A 1 699 ? -23.296 -22.446 -14.648 1.00 54.62 699 PRO A O 1
ATOM 5451 N N . ASN A 1 700 ? -21.858 -23.346 -13.175 1.00 60.25 700 ASN A N 1
ATOM 5452 C CA . ASN A 1 700 ? -22.473 -22.802 -11.965 1.00 60.25 700 ASN A CA 1
ATOM 5453 C C . ASN A 1 700 ? -21.802 -21.524 -11.433 1.00 60.25 700 ASN A C 1
ATOM 5455 O O . ASN A 1 700 ? -22.209 -21.048 -10.369 1.00 60.25 700 ASN A O 1
ATOM 5459 N N . ARG A 1 701 ? -20.841 -20.918 -12.148 1.00 67.06 701 ARG A N 1
ATOM 5460 C CA . ARG A 1 701 ? -20.101 -19.727 -11.677 1.00 67.06 701 ARG A CA 1
ATOM 5461 C C . ARG A 1 701 ? -20.994 -18.541 -11.281 1.00 67.06 701 ARG A C 1
ATOM 5463 O O . ARG A 1 701 ? -20.670 -17.815 -10.346 1.00 67.06 701 ARG A O 1
ATOM 5470 N N . GLU A 1 702 ? -22.144 -18.355 -11.932 1.00 65.75 702 GLU A N 1
ATOM 5471 C CA . GLU A 1 702 ? -23.111 -17.306 -11.554 1.00 65.75 702 GLU A CA 1
ATOM 5472 C C . GLU A 1 702 ? -23.865 -17.599 -10.245 1.00 65.75 702 GLU A C 1
ATOM 5474 O O . GLU A 1 702 ? -24.354 -16.676 -9.597 1.00 65.75 702 GLU A O 1
ATOM 5479 N N . SER A 1 703 ? -23.945 -18.870 -9.844 1.00 75.06 703 SER A N 1
ATOM 5480 C CA . SER A 1 703 ? -24.591 -19.329 -8.605 1.00 75.06 703 SER A CA 1
ATOM 5481 C C . SER A 1 703 ? -23.614 -19.587 -7.451 1.00 75.06 703 SER A C 1
ATOM 5483 O O . SER A 1 703 ? -24.045 -19.991 -6.370 1.00 75.06 703 SER A O 1
ATOM 5485 N N . ALA A 1 704 ? -22.314 -19.373 -7.675 1.00 82.38 704 ALA A N 1
ATOM 5486 C CA . ALA A 1 704 ? -21.270 -19.575 -6.679 1.00 82.38 704 ALA A CA 1
ATOM 5487 C C . ALA A 1 704 ? -21.388 -18.581 -5.509 1.00 82.38 704 ALA A C 1
ATOM 5489 O O . ALA A 1 704 ? -21.935 -17.482 -5.644 1.00 82.38 704 ALA A O 1
ATOM 5490 N N . SER A 1 705 ? -20.857 -18.966 -4.346 1.00 90.38 705 SER A N 1
ATOM 5491 C CA . SER A 1 705 ? -20.750 -18.068 -3.195 1.00 90.38 705 SER A CA 1
ATOM 5492 C C . SER A 1 705 ? -19.811 -16.893 -3.492 1.00 90.38 705 SER A C 1
ATOM 5494 O O . SER A 1 705 ? -18.984 -16.935 -4.407 1.00 90.38 705 SER A O 1
ATOM 5496 N N . TRP A 1 706 ? -19.960 -15.810 -2.725 1.00 91.56 706 TRP A N 1
ATOM 5497 C CA . TRP A 1 706 ? -19.229 -14.560 -2.954 1.00 91.56 706 TRP A CA 1
ATOM 5498 C C . TRP A 1 706 ? -17.702 -14.751 -2.925 1.00 91.56 706 TRP A C 1
ATOM 5500 O O . TRP A 1 706 ? -16.999 -14.142 -3.727 1.00 91.56 706 TRP A O 1
ATOM 5510 N N . ASP A 1 707 ? -17.207 -15.612 -2.037 1.00 94.44 707 ASP A N 1
ATOM 5511 C CA . ASP A 1 707 ? -15.789 -15.902 -1.827 1.00 94.44 707 ASP A CA 1
ATOM 5512 C C . ASP A 1 707 ? -15.208 -16.707 -2.990 1.00 94.44 707 ASP A C 1
ATOM 5514 O O . ASP A 1 707 ? -14.161 -16.347 -3.520 1.00 94.44 707 ASP A O 1
ATOM 5518 N N . VAL A 1 708 ? -15.924 -17.735 -3.460 1.00 94.19 708 VAL A N 1
ATOM 5519 C CA . VAL A 1 708 ? -15.541 -18.518 -4.648 1.00 94.19 708 VAL A CA 1
ATOM 5520 C C . VAL A 1 708 ? -15.503 -17.629 -5.887 1.00 94.19 708 VAL A C 1
ATOM 5522 O O . VAL A 1 708 ? -14.575 -17.725 -6.695 1.00 94.19 708 VAL A O 1
ATOM 5525 N N . LYS A 1 709 ? -16.481 -16.728 -6.028 1.00 92.62 709 LYS A N 1
ATOM 5526 C CA . LYS A 1 709 ? -16.508 -15.763 -7.127 1.00 92.62 709 LYS A CA 1
ATOM 5527 C C . LYS A 1 709 ? -15.310 -14.816 -7.068 1.00 92.62 709 LYS A C 1
ATOM 5529 O O . LYS A 1 709 ? -14.608 -14.692 -8.064 1.00 92.62 709 LYS A O 1
ATOM 5534 N N . LEU A 1 710 ? -15.035 -14.211 -5.911 1.00 94.62 710 LEU A N 1
ATOM 5535 C CA . LEU A 1 710 ? -13.910 -13.288 -5.743 1.00 94.62 710 LEU A CA 1
ATOM 5536 C C . LEU A 1 710 ? -12.554 -13.974 -5.971 1.00 94.62 710 LEU A C 1
ATOM 5538 O O . LEU A 1 710 ? -11.690 -13.421 -6.649 1.00 94.62 710 LEU A O 1
ATOM 5542 N N . ALA A 1 711 ? -12.383 -15.192 -5.453 1.00 95.38 711 ALA A N 1
ATOM 5543 C CA . ALA A 1 711 ? -11.210 -16.024 -5.700 1.00 95.38 711 ALA A CA 1
ATOM 5544 C C . ALA A 1 711 ? -11.012 -16.310 -7.197 1.00 95.38 711 ALA A C 1
ATOM 5546 O O . ALA A 1 711 ? -9.914 -16.140 -7.731 1.00 95.38 711 ALA A O 1
ATOM 5547 N N . SER A 1 712 ? -12.089 -16.694 -7.887 1.00 93.06 712 SER A N 1
ATOM 5548 C CA . SER A 1 712 ? -12.065 -16.969 -9.328 1.00 93.06 712 SER A CA 1
ATOM 5549 C C . SER A 1 712 ? -11.754 -15.715 -10.144 1.00 93.06 712 SER A C 1
ATOM 5551 O O . SER A 1 712 ? -10.957 -15.772 -11.076 1.00 93.06 712 SER A O 1
ATOM 5553 N N . ASP A 1 713 ? -12.335 -14.571 -9.776 1.00 93.75 713 ASP A N 1
ATOM 5554 C CA . ASP A 1 713 ? -12.097 -13.289 -10.442 1.00 93.75 713 ASP A CA 1
ATOM 5555 C C . ASP A 1 713 ? -10.634 -12.835 -10.266 1.00 93.75 713 ASP A C 1
ATOM 5557 O O . ASP A 1 713 ? -10.022 -12.340 -11.214 1.00 93.75 713 ASP A O 1
ATOM 5561 N N . TYR A 1 714 ? -10.023 -13.083 -9.099 1.00 95.94 714 TYR A N 1
ATOM 5562 C CA . TYR A 1 714 ? -8.589 -12.845 -8.891 1.00 95.94 714 TYR A CA 1
ATOM 5563 C C . TYR A 1 714 ? -7.711 -13.781 -9.732 1.00 95.94 714 TYR A C 1
ATOM 5565 O O . TYR A 1 714 ? -6.753 -13.330 -10.364 1.00 95.94 714 TYR A O 1
ATOM 5573 N N . LYS A 1 715 ? -8.032 -15.079 -9.786 1.00 94.38 715 LYS A N 1
ATOM 5574 C CA . LYS A 1 715 ? -7.286 -16.034 -10.621 1.00 94.38 715 LYS A CA 1
ATOM 5575 C C . LYS A 1 715 ? -7.394 -15.687 -12.108 1.00 94.38 715 LYS A C 1
ATOM 5577 O O . LYS A 1 715 ? -6.399 -15.763 -12.827 1.00 94.38 715 LYS A O 1
ATOM 5582 N N . ASP A 1 716 ? -8.560 -15.232 -12.559 1.00 93.50 716 ASP A N 1
ATOM 5583 C CA . ASP A 1 716 ? -8.756 -14.746 -13.925 1.00 93.50 716 ASP A CA 1
ATOM 5584 C C . ASP A 1 716 ? -7.974 -13.462 -14.211 1.00 93.50 716 ASP A C 1
ATOM 5586 O O . ASP A 1 716 ? -7.432 -13.320 -15.306 1.00 93.50 716 ASP A O 1
ATOM 5590 N N . LEU A 1 717 ? -7.853 -12.548 -13.245 1.00 95.06 717 LEU A N 1
ATOM 5591 C CA . LEU A 1 717 ? -6.982 -11.376 -13.362 1.00 95.06 717 LEU A CA 1
ATOM 5592 C C . LEU A 1 717 ? -5.516 -11.794 -13.562 1.00 95.06 717 LEU A C 1
ATOM 5594 O O . LEU A 1 717 ? -4.866 -11.311 -14.490 1.00 95.06 717 LEU A O 1
ATOM 5598 N N . GLN A 1 718 ? -5.008 -12.726 -12.750 1.00 95.19 718 GLN A N 1
ATOM 5599 C CA . GLN A 1 718 ? -3.652 -13.268 -12.911 1.00 95.19 718 GLN A CA 1
ATOM 5600 C C . GLN A 1 718 ? -3.481 -13.929 -14.285 1.00 95.19 718 GLN A C 1
ATOM 5602 O O . GLN A 1 718 ? -2.517 -13.648 -15.000 1.00 95.19 718 GLN A O 1
ATOM 5607 N N . ARG A 1 719 ? -4.466 -14.729 -14.714 1.00 94.88 719 ARG A N 1
ATOM 5608 C CA . ARG A 1 719 ? -4.484 -15.337 -16.050 1.00 94.88 719 ARG A CA 1
ATOM 5609 C C . ARG A 1 719 ? -4.473 -14.280 -17.153 1.00 94.88 719 ARG A C 1
ATOM 5611 O O . ARG A 1 719 ? -3.730 -14.435 -18.115 1.00 94.88 719 ARG A O 1
ATOM 5618 N N . LYS A 1 720 ? -5.258 -13.204 -17.027 1.00 95.56 720 LYS A N 1
ATOM 5619 C CA . LYS A 1 720 ? -5.310 -12.092 -17.990 1.00 95.56 720 LYS A CA 1
ATOM 5620 C C . LYS A 1 720 ? -3.933 -11.440 -18.124 1.00 95.56 720 LYS A C 1
ATOM 5622 O O . LYS A 1 720 ? -3.483 -11.238 -19.250 1.00 95.56 720 LYS A O 1
ATOM 5627 N N . ILE A 1 721 ? -3.249 -11.165 -17.008 1.00 95.69 721 ILE A N 1
ATOM 5628 C CA . ILE A 1 721 ? -1.888 -10.602 -17.005 1.00 95.69 721 ILE A CA 1
ATOM 5629 C C . ILE A 1 721 ? -0.931 -11.528 -17.761 1.00 95.69 721 ILE A C 1
ATOM 5631 O O . ILE A 1 721 ? -0.352 -11.113 -18.767 1.00 95.69 721 ILE A O 1
ATOM 5635 N N . VAL A 1 722 ? -0.825 -12.792 -17.342 1.00 95.88 722 VAL A N 1
ATOM 5636 C CA . VAL A 1 722 ? 0.090 -13.773 -17.951 1.00 95.88 722 VAL A CA 1
ATOM 5637 C C . VAL A 1 722 ? -0.230 -13.990 -19.434 1.00 95.88 722 VAL A C 1
ATOM 5639 O O . VAL A 1 722 ? 0.659 -13.938 -20.281 1.00 95.88 722 VAL A O 1
ATOM 5642 N N . SER A 1 723 ? -1.509 -14.151 -19.779 1.00 96.19 723 SER A N 1
ATOM 5643 C CA . SER A 1 723 ? -1.961 -14.317 -21.163 1.00 96.19 723 SER A CA 1
ATOM 5644 C C . SER A 1 723 ? -1.611 -13.112 -22.034 1.00 96.19 723 SER A C 1
ATOM 5646 O O . SER A 1 723 ? -1.270 -13.293 -23.203 1.00 96.19 723 SER A O 1
ATOM 5648 N N . SER A 1 724 ? -1.691 -11.890 -21.498 1.00 95.62 724 SER A N 1
ATOM 5649 C CA . SER A 1 724 ? -1.346 -10.673 -22.242 1.00 95.62 724 SER A CA 1
ATOM 5650 C C . SER A 1 724 ? 0.145 -10.597 -22.576 1.00 95.62 724 SER A C 1
ATOM 5652 O O . SER A 1 724 ? 0.502 -10.164 -23.670 1.00 95.62 724 SER A O 1
ATOM 5654 N N . ILE A 1 725 ? 1.000 -11.096 -21.677 1.00 94.94 725 ILE A N 1
ATOM 5655 C CA . ILE A 1 725 ? 2.449 -11.198 -21.878 1.00 94.94 725 ILE A CA 1
ATOM 5656 C C . ILE A 1 725 ? 2.752 -12.245 -22.950 1.00 94.94 725 ILE A C 1
ATOM 5658 O O . ILE A 1 725 ? 3.393 -11.922 -23.947 1.00 94.94 725 ILE A O 1
ATOM 5662 N N . VAL A 1 726 ? 2.214 -13.463 -22.807 1.00 95.62 726 VAL A N 1
ATOM 5663 C CA . VAL A 1 726 ? 2.398 -14.549 -23.788 1.00 95.62 726 VAL A CA 1
ATOM 5664 C C . VAL A 1 726 ? 1.943 -14.114 -25.182 1.00 95.62 726 VAL A C 1
ATOM 5666 O O . VAL A 1 726 ? 2.657 -14.321 -26.162 1.00 95.62 726 VAL A O 1
ATOM 5669 N N . THR A 1 727 ? 0.785 -13.456 -25.279 1.00 94.12 727 THR A N 1
ATOM 5670 C CA . THR A 1 727 ? 0.249 -12.960 -26.557 1.00 94.12 727 THR A CA 1
ATOM 5671 C C . THR A 1 727 ? 1.153 -11.892 -27.166 1.00 94.12 727 THR A C 1
ATOM 5673 O O . THR A 1 727 ? 1.439 -11.951 -28.362 1.00 94.12 727 THR A O 1
ATOM 5676 N N . SER A 1 728 ? 1.622 -10.938 -26.354 1.00 92.12 728 SER A N 1
ATOM 5677 C CA . SER A 1 728 ? 2.519 -9.871 -26.807 1.00 92.12 728 SER A CA 1
ATOM 5678 C C . SER A 1 728 ? 3.839 -10.439 -27.329 1.00 92.12 728 SER A C 1
ATOM 5680 O O . SER A 1 728 ? 4.239 -10.138 -28.452 1.00 92.12 728 SER A O 1
ATOM 5682 N N . CYS A 1 729 ? 4.469 -11.343 -26.572 1.00 92.31 729 CYS A N 1
ATOM 5683 C CA . CYS A 1 729 ? 5.733 -11.965 -26.958 1.00 92.31 729 CYS A CA 1
ATOM 5684 C C . CYS A 1 729 ? 5.599 -12.870 -28.189 1.00 92.31 729 CYS A C 1
ATOM 5686 O O . CYS A 1 729 ? 6.453 -12.825 -29.069 1.00 92.31 729 CYS A O 1
ATOM 5688 N N . THR A 1 7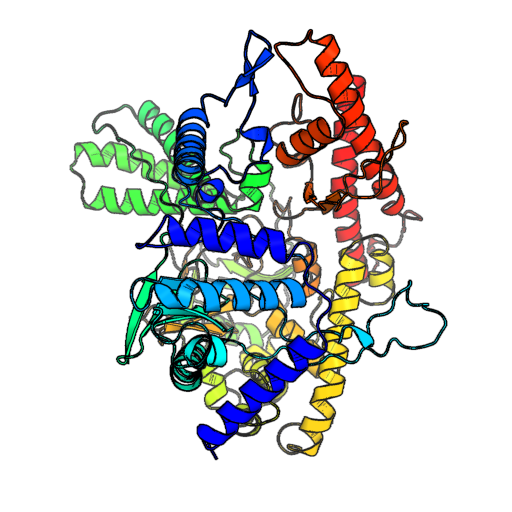30 ? 4.514 -13.645 -28.294 1.00 92.38 730 THR A N 1
ATOM 5689 C CA . THR A 1 730 ? 4.249 -14.489 -29.475 1.00 92.38 730 THR A CA 1
ATOM 5690 C C . THR A 1 730 ? 4.049 -13.629 -30.721 1.00 92.38 730 THR A C 1
ATOM 5692 O O . THR A 1 730 ? 4.662 -13.881 -31.753 1.00 92.38 730 THR A O 1
ATOM 5695 N N . SER A 1 731 ? 3.249 -12.564 -30.608 1.00 89.69 731 SER A N 1
ATOM 5696 C CA . SER A 1 731 ? 3.014 -11.631 -31.717 1.00 89.69 731 SER A CA 1
ATOM 5697 C C . SER A 1 731 ? 4.299 -10.913 -32.126 1.00 89.69 731 SER A C 1
ATOM 5699 O O . SER A 1 731 ? 4.534 -10.692 -33.309 1.00 89.69 731 SER A O 1
ATOM 5701 N N . ALA A 1 732 ? 5.145 -10.539 -31.164 1.00 87.56 732 ALA A N 1
ATOM 5702 C CA . ALA A 1 732 ? 6.449 -9.953 -31.446 1.00 87.56 732 ALA A CA 1
ATOM 5703 C C . ALA A 1 732 ? 7.342 -10.931 -32.220 1.00 87.56 732 ALA A C 1
ATOM 5705 O O . ALA A 1 732 ? 7.891 -10.553 -33.249 1.00 87.56 732 ALA A O 1
ATOM 5706 N N . LEU A 1 733 ? 7.405 -12.194 -31.789 1.00 88.19 733 LEU A N 1
ATOM 5707 C CA . LEU A 1 733 ? 8.198 -13.240 -32.434 1.00 88.19 733 LEU A CA 1
ATOM 5708 C C . LEU A 1 733 ? 7.740 -13.545 -33.870 1.00 88.19 733 LEU A C 1
ATOM 5710 O O . LEU A 1 733 ? 8.576 -13.785 -34.732 1.00 88.19 733 LEU A O 1
ATOM 5714 N N . GLU A 1 734 ? 6.434 -13.499 -34.153 1.00 86.06 734 GLU A N 1
ATOM 5715 C CA . GLU A 1 734 ? 5.894 -13.662 -35.516 1.00 86.06 734 GLU A CA 1
ATOM 5716 C C . GLU A 1 734 ? 6.255 -12.504 -36.464 1.00 86.06 734 GLU A C 1
ATOM 5718 O O . GLU A 1 734 ? 6.248 -12.681 -37.684 1.00 86.06 734 GLU A O 1
ATOM 5723 N N . ASN A 1 735 ? 6.533 -11.316 -35.916 1.00 77.94 735 ASN A N 1
ATOM 5724 C CA . ASN A 1 735 ? 6.836 -10.101 -36.677 1.00 77.94 735 ASN A CA 1
ATOM 5725 C C . ASN A 1 735 ? 8.346 -9.822 -36.832 1.00 77.94 735 ASN A C 1
ATOM 5727 O O . ASN A 1 735 ? 8.710 -8.930 -37.609 1.00 77.94 735 ASN A O 1
ATOM 5731 N N . LEU A 1 736 ? 9.207 -10.537 -36.097 1.00 73.00 736 LEU A N 1
ATOM 5732 C CA . LEU A 1 736 ? 10.670 -10.477 -36.228 1.00 73.00 736 LEU A CA 1
ATOM 5733 C C . LEU A 1 736 ? 11.123 -11.221 -37.487 1.00 73.00 736 LEU A C 1
ATOM 5735 O O . LEU A 1 736 ? 11.899 -10.587 -38.255 1.00 73.00 736 LEU A O 1
#

Secondary structure (DSSP, 8-state):
-PPPHHHHHHHHHHHHHHHHHHSPPPTTHHHHHHHHHHHHHH--S----SSTTGGGS-SS-TTTT-EE-TTS-EE--HHHHHHHHHHHHHHHHHHHTT--------SHHHHHHHHHHHHHHHGGGGGG-EEEE-----SEE--GGGS-SSPPPGGGSS-----EEPP-THHHIIIII-TTSEEEEEEEES-HHHHHHHHHHHHHHH--SEEEEEETTTTTTEEEEEETTS-EEEEEPPP----------SS--HHHHHHHHHHHHHHHHHHT--HHHHHHHTT-----SHHHHHHHHHHHHHHHHHHHHHS-HHHHHHHHHHHHHHHHHHHHTT-SS-----EE----TTHHHHGGG-SSEEEEEETTTEEEEEESS-B-TTSEEEEEEGGG-B-HHHHTTSHHHHHHTTSTT--HHHHHHHHHHHHTT-TT-TTHHHHHHS-SS---GGG--HHHHHHTTTSHHHHHHHHHHHHHHHHHHHHHHHHHHH-TTTS-GGG-SHHHHHHHHHHHHHHEEEEE-TTS-EEEEE-TTGGGPEE-SS-SB----BEETTTTEEEEE-SS-B-TTSEEEE---S--HHHHHHHHS---SS--TT-EEEEEEE----SS-----------EEEEEEE-GGG-S--STTTTTS-HHHHHHHHHHTT----SS--HHHHHHHHHHHHHHHHHHHHHHHHHHS-SS--TTGGGS-HHHHHHHHHHHHHHHHHHHHHHHHHHHHHH-

pLDDT: mean 80.51, std 15.08, range [28.77, 97.12]

Radius of gyration: 30.34 Å; Cα contacts (8 Å, |Δi|>4): 971; chains: 1; bounding box: 84×79×79 Å

Solvent-accessible surface area (backbone atoms only — not comparable to full-atom values): 42540 Å² total; per-residue (Å²): 132,83,74,55,68,72,58,58,50,52,53,51,53,53,45,41,55,51,50,62,69,52,41,77,83,65,79,66,48,69,61,52,50,50,54,50,52,54,43,51,74,77,52,91,73,74,91,87,71,76,69,71,41,58,78,64,40,74,94,61,60,84,65,76,60,47,39,72,39,101,84,76,43,84,38,49,46,81,91,46,30,70,49,48,51,50,26,48,52,53,44,49,51,28,49,76,71,52,74,58,86,88,81,89,66,91,48,73,59,49,46,54,54,49,51,51,53,51,34,46,64,48,34,86,48,26,72,57,29,73,46,78,53,78,75,88,68,72,67,55,39,67,53,62,89,73,52,75,92,58,90,83,71,79,87,81,58,85,88,84,82,77,69,42,75,52,62,74,56,60,38,49,40,42,66,70,31,24,54,54,35,44,34,36,38,68,38,78,31,82,51,71,84,51,34,62,57,50,30,54,47,49,25,67,74,33,63,35,50,32,25,39,33,30,38,70,92,41,51,84,41,37,42,35,40,40,36,72,88,73,50,75,48,80,43,73,48,79,68,85,89,78,82,82,89,77,88,78,69,57,81,67,54,73,70,57,50,52,57,51,46,53,56,52,48,38,56,34,26,61,74,55,52,47,78,67,49,57,55,60,34,73,92,58,55,66,73,77,38,57,56,35,42,39,55,26,46,46,53,49,45,54,50,39,55,55,45,56,76,74,51,55,76,60,39,36,58,54,46,48,55,54,42,53,50,44,54,52,52,38,63,53,62,68,69,77,74,91,75,72,69,58,72,49,90,75,92,56,82,53,50,66,66,53,42,77,61,34,93,46,48,44,82,46,36,29,74,91,69,46,58,29,28,25,23,74,47,66,42,52,65,64,41,69,58,37,61,42,52,53,90,65,45,47,35,61,78,58,42,67,77,34,72,62,37,73,68,36,74,87,41,91,81,60,50,69,68,57,49,50,33,57,42,51,47,53,46,62,74,34,90,83,42,93,56,35,55,54,49,70,58,53,70,96,66,70,71,25,42,71,65,48,48,70,68,16,48,59,50,22,55,88,43,73,58,39,58,52,41,54,52,52,44,51,52,54,50,50,52,47,70,64,46,48,65,53,43,41,68,78,37,45,94,80,37,40,76,92,73,61,42,72,67,45,50,50,46,24,50,46,50,50,62,53,37,49,41,68,32,27,42,81,87,68,48,75,39,69,23,41,38,67,72,68,52,38,40,35,68,40,62,55,36,26,25,73,64,65,44,50,38,40,75,90,77,47,22,36,50,36,30,22,55,21,55,43,51,55,72,35,74,47,24,29,49,87,69,92,63,28,51,64,56,32,28,39,40,61,38,41,71,69,76,72,88,59,79,53,44,63,49,79,41,83,45,73,66,72,96,79,83,80,91,78,97,72,80,98,80,78,83,70,65,74,45,79,42,67,46,51,42,27,88,78,38,92,50,72,44,92,94,39,48,24,48,37,51,67,55,52,54,49,48,30,60,76,68,71,43,73,82,72,68,94,54,58,76,67,57,56,42,53,41,50,43,55,48,39,52,51,51,43,66,59,40,50,60,54,40,60,59,52,52,72,97,60,91,64,91,53,60,90,75,49,54,73,49,38,42,53,26,39,53,51,41,49,50,54,37,49,26,41,48,39,47,49,51,37,38,52,54,49,59,78,71,102